Protein AF-A0A8J6TVB9-F1 (afdb_monomer_lite)

Radius of gyration: 40.69 Å; chains: 1; bounding box: 97×50×122 Å

Structure (mmCIF, N/CA/C/O backbone):
data_AF-A0A8J6TVB9-F1
#
_entry.id   AF-A0A8J6TVB9-F1
#
loop_
_atom_site.group_PDB
_atom_site.id
_atom_site.type_symbol
_atom_site.label_atom_id
_atom_site.label_alt_id
_atom_site.label_comp_id
_atom_site.label_asym_id
_atom_site.label_entity_id
_atom_site.label_seq_id
_atom_site.pdbx_PDB_ins_code
_atom_site.Cartn_x
_atom_site.Cartn_y
_atom_site.Cartn_z
_atom_site.occupancy
_atom_site.B_iso_or_equiv
_atom_site.auth_seq_id
_atom_site.auth_comp_id
_atom_site.auth_asym_id
_atom_site.auth_atom_id
_atom_site.pdbx_PDB_model_num
ATOM 1 N N . MET A 1 1 ? 55.573 -4.713 -26.137 1.00 33.25 1 MET A N 1
ATOM 2 C CA . MET A 1 1 ? 55.212 -3.507 -26.907 1.00 33.25 1 MET A CA 1
ATOM 3 C C . MET A 1 1 ? 55.725 -3.701 -28.322 1.00 33.25 1 MET A C 1
ATOM 5 O O . MET A 1 1 ? 56.929 -3.801 -28.495 1.00 33.25 1 MET A O 1
ATOM 9 N N . GLN A 1 2 ? 54.837 -3.848 -29.301 1.00 27.36 2 GLN A N 1
ATOM 10 C CA . GLN A 1 2 ? 55.173 -3.750 -30.722 1.00 27.36 2 GLN A CA 1
ATOM 11 C C . GLN A 1 2 ? 54.199 -2.735 -31.317 1.00 27.36 2 GLN A C 1
ATOM 13 O O . GLN A 1 2 ? 52.988 -2.899 -31.182 1.00 27.36 2 GLN A O 1
ATOM 18 N N . ASN A 1 3 ? 54.746 -1.658 -31.878 1.00 27.25 3 ASN A N 1
ATOM 19 C CA . ASN A 1 3 ? 53.990 -0.605 -32.544 1.00 27.25 3 ASN A CA 1
ATOM 20 C C . ASN A 1 3 ? 53.396 -1.161 -33.841 1.00 27.25 3 ASN A C 1
ATOM 22 O O . ASN A 1 3 ? 54.144 -1.594 -34.714 1.00 27.25 3 ASN A O 1
ATOM 26 N N . PHE A 1 4 ? 52.072 -1.113 -33.978 1.00 27.70 4 PHE A N 1
ATOM 27 C CA . PHE A 1 4 ? 51.407 -1.246 -35.270 1.00 27.70 4 PHE A CA 1
ATOM 28 C C . PHE A 1 4 ? 50.957 0.140 -35.727 1.00 27.70 4 PHE A C 1
ATOM 30 O O . PHE A 1 4 ? 50.220 0.828 -35.021 1.00 27.70 4 PHE A O 1
ATOM 37 N N . ALA A 1 5 ? 51.449 0.551 -36.895 1.00 27.77 5 ALA A N 1
ATOM 38 C CA . ALA A 1 5 ? 51.039 1.766 -37.579 1.00 27.77 5 ALA A CA 1
ATOM 39 C C . ALA A 1 5 ? 49.611 1.607 -38.124 1.00 27.77 5 ALA A C 1
ATOM 41 O O . ALA A 1 5 ? 49.267 0.575 -38.703 1.00 27.77 5 ALA A O 1
ATOM 42 N N . ALA A 1 6 ? 48.786 2.636 -37.933 1.00 27.09 6 ALA A N 1
ATOM 43 C CA . ALA A 1 6 ? 47.427 2.697 -38.446 1.00 27.09 6 ALA A CA 1
ATOM 44 C C . ALA A 1 6 ? 47.435 3.048 -39.943 1.00 27.09 6 ALA A C 1
ATOM 46 O O . ALA A 1 6 ? 47.934 4.103 -40.327 1.00 27.09 6 ALA A O 1
ATOM 47 N N . PHE A 1 7 ? 46.846 2.184 -40.772 1.00 28.06 7 PHE A N 1
ATOM 48 C CA . PHE A 1 7 ? 46.402 2.527 -42.123 1.00 28.06 7 PHE A CA 1
ATOM 49 C C . PHE A 1 7 ? 44.876 2.658 -42.125 1.00 28.06 7 PHE A C 1
ATOM 51 O O . PHE A 1 7 ? 44.163 1.788 -41.625 1.00 28.06 7 PHE A O 1
ATOM 58 N N . ALA A 1 8 ? 44.389 3.768 -42.675 1.00 38.91 8 ALA A N 1
ATOM 59 C CA . ALA A 1 8 ? 42.977 4.069 -42.838 1.00 38.91 8 ALA A CA 1
ATOM 60 C C . ALA A 1 8 ? 42.421 3.372 -44.089 1.00 38.91 8 ALA A C 1
ATOM 62 O O . ALA A 1 8 ? 42.812 3.725 -45.196 1.00 38.91 8 ALA A O 1
ATOM 63 N N . ALA A 1 9 ? 41.516 2.407 -43.904 1.00 32.88 9 ALA A N 1
ATOM 64 C CA . ALA A 1 9 ? 40.433 2.058 -44.834 1.00 32.88 9 ALA A CA 1
ATOM 65 C C . ALA A 1 9 ? 39.588 0.911 -44.246 1.00 32.88 9 ALA A C 1
ATOM 67 O O . ALA A 1 9 ? 40.091 -0.194 -44.078 1.00 32.88 9 ALA A O 1
ATOM 68 N N . GLY A 1 10 ? 38.315 1.185 -43.935 1.00 35.78 10 GLY A N 1
ATOM 69 C CA . GLY A 1 10 ? 37.164 0.263 -44.019 1.00 35.78 10 GLY A CA 1
ATOM 70 C C . GLY A 1 10 ? 37.267 -1.216 -43.600 1.00 35.78 10 GLY A C 1
ATOM 71 O O . GLY A 1 10 ? 36.488 -2.012 -44.113 1.00 35.78 10 GLY A O 1
ATOM 72 N N . GLY A 1 11 ? 38.180 -1.623 -42.716 1.00 27.08 11 GLY A N 1
ATOM 73 C CA . GLY A 1 11 ? 38.360 -3.026 -42.326 1.00 27.08 11 GLY A CA 1
ATOM 74 C C . GLY A 1 11 ? 37.695 -3.381 -40.996 1.00 27.08 11 GLY A C 1
ATOM 75 O O . GLY A 1 11 ? 37.973 -2.764 -39.969 1.00 27.08 11 GLY A O 1
ATOM 76 N N . THR A 1 12 ? 36.859 -4.423 -40.982 1.00 31.59 12 THR A N 1
ATOM 77 C CA . THR A 1 12 ? 36.401 -5.079 -39.749 1.00 31.59 12 THR A CA 1
ATOM 78 C C . THR A 1 12 ? 37.594 -5.774 -39.083 1.00 31.59 12 THR A C 1
ATOM 80 O O . THR A 1 12 ? 38.072 -6.797 -39.570 1.00 31.59 12 THR A O 1
ATOM 83 N N . PHE A 1 13 ? 38.096 -5.238 -37.969 1.00 30.52 13 PHE A N 1
ATOM 84 C CA . PHE A 1 13 ? 39.161 -5.889 -37.201 1.00 30.52 13 PHE A CA 1
ATOM 85 C C . PHE A 1 13 ? 38.577 -6.846 -36.159 1.00 30.52 13 PHE A C 1
ATOM 87 O O . PHE A 1 13 ? 37.951 -6.430 -35.187 1.00 30.52 13 PHE A O 1
ATOM 94 N N . MET A 1 14 ? 38.832 -8.143 -36.336 1.00 35.66 14 MET A N 1
ATOM 95 C CA . MET A 1 14 ? 38.573 -9.172 -35.331 1.00 35.66 14 MET A CA 1
ATOM 96 C C . MET A 1 14 ? 39.875 -9.469 -34.573 1.00 35.66 14 MET A C 1
ATOM 98 O O . MET A 1 14 ? 40.753 -10.175 -35.066 1.00 35.66 14 MET A O 1
ATOM 102 N N . LEU A 1 15 ? 40.026 -8.933 -33.359 1.00 38.22 15 LEU A N 1
ATOM 103 C CA . LEU A 1 15 ? 41.151 -9.262 -32.476 1.00 38.22 15 LEU A CA 1
ATOM 104 C C . LEU A 1 15 ? 40.887 -10.604 -31.772 1.00 38.22 15 LEU A C 1
ATOM 106 O O . LEU A 1 15 ? 40.376 -10.650 -30.655 1.00 38.22 15 LEU A O 1
ATOM 110 N N . ILE A 1 16 ? 41.241 -11.717 -32.422 1.00 37.19 16 ILE A N 1
ATOM 111 C CA . ILE A 1 16 ? 41.274 -13.036 -31.771 1.00 37.19 16 ILE A CA 1
ATOM 112 C C . ILE A 1 16 ? 42.618 -13.199 -31.057 1.00 37.19 16 ILE A C 1
ATOM 114 O O . ILE A 1 16 ? 43.649 -13.436 -31.690 1.00 37.19 16 ILE A O 1
ATOM 118 N N . ASN A 1 17 ? 42.618 -13.164 -29.723 1.00 38.06 17 ASN A N 1
ATOM 119 C CA . ASN A 1 17 ? 43.764 -13.638 -28.952 1.00 38.06 17 ASN A CA 1
ATOM 120 C C . ASN A 1 17 ? 43.842 -15.175 -29.039 1.00 38.06 17 ASN A C 1
ATOM 122 O O . ASN A 1 17 ? 43.254 -15.894 -28.231 1.00 38.06 17 ASN A O 1
ATOM 126 N N . ARG A 1 18 ? 44.580 -15.695 -30.029 1.00 39.31 18 ARG A N 1
ATOM 127 C CA . ARG A 1 18 ? 44.736 -17.143 -30.275 1.00 39.31 18 ARG A CA 1
ATOM 128 C C . ARG A 1 18 ? 45.372 -17.927 -29.114 1.00 39.31 18 ARG A C 1
ATOM 130 O O . ARG A 1 18 ? 45.325 -19.152 -29.153 1.00 39.31 18 ARG A O 1
ATOM 137 N N . ARG A 1 19 ? 45.955 -17.282 -28.090 1.00 39.81 19 ARG A N 1
ATOM 138 C CA . ARG A 1 19 ? 46.672 -17.986 -27.004 1.00 39.81 19 ARG A CA 1
ATOM 139 C C . ARG A 1 19 ? 45.889 -18.167 -25.701 1.00 39.81 19 ARG A C 1
ATOM 141 O O . ARG A 1 19 ? 46.309 -18.979 -24.884 1.00 39.81 19 ARG A O 1
ATOM 148 N N . ARG A 1 20 ? 44.754 -17.490 -25.490 1.00 40.69 20 ARG A N 1
ATOM 149 C CA . ARG A 1 20 ? 43.882 -17.718 -24.319 1.00 40.69 20 ARG A CA 1
ATOM 150 C C . ARG A 1 20 ? 42.418 -17.573 -24.730 1.00 40.69 20 ARG A C 1
ATOM 152 O O . ARG A 1 20 ? 41.923 -16.459 -24.859 1.00 40.69 20 ARG A O 1
ATOM 159 N N . ARG A 1 21 ? 41.729 -18.703 -24.928 1.00 43.25 21 ARG A N 1
ATOM 160 C CA . ARG A 1 21 ? 40.309 -18.825 -25.331 1.00 43.25 21 ARG A CA 1
ATOM 161 C C . ARG A 1 21 ? 39.296 -18.286 -24.295 1.00 43.25 21 ARG A C 1
ATOM 163 O O . ARG A 1 21 ? 38.258 -18.902 -24.101 1.00 43.25 21 ARG A O 1
ATOM 170 N N . GLN A 1 22 ? 39.584 -17.202 -23.574 1.00 42.66 22 GLN A N 1
ATOM 171 C CA . GLN A 1 22 ? 38.713 -16.771 -22.472 1.00 42.66 22 GLN A CA 1
ATOM 172 C C . GLN A 1 22 ? 38.299 -15.298 -22.488 1.00 42.66 22 GLN A C 1
ATOM 174 O O . GLN A 1 22 ? 37.280 -14.987 -21.882 1.00 42.66 22 GLN A O 1
ATOM 179 N N . GLN A 1 23 ? 38.999 -14.384 -23.173 1.00 41.47 23 GLN A N 1
ATOM 180 C CA . GLN A 1 23 ? 38.636 -12.959 -23.126 1.00 41.47 23 GLN A CA 1
ATOM 181 C C . GLN A 1 23 ? 38.948 -12.243 -24.445 1.00 41.47 23 GLN A C 1
ATOM 183 O O . GLN A 1 23 ? 40.107 -12.167 -24.856 1.00 41.47 23 GLN A O 1
ATOM 188 N N . ALA A 1 24 ? 37.917 -11.690 -25.089 1.00 44.44 24 ALA A N 1
ATOM 189 C CA . ALA A 1 24 ? 38.079 -10.670 -26.119 1.00 44.44 24 ALA A CA 1
ATOM 190 C C . ALA A 1 24 ? 38.056 -9.305 -25.416 1.00 44.44 24 ALA A C 1
ATOM 192 O O . ALA A 1 24 ? 37.007 -8.827 -24.990 1.00 44.44 24 ALA A O 1
ATOM 193 N N . VAL A 1 25 ? 39.234 -8.709 -25.227 1.00 40.81 25 VAL A N 1
ATOM 194 C CA . VAL A 1 25 ? 39.367 -7.365 -24.651 1.00 40.81 25 VAL A CA 1
ATOM 195 C C . VAL A 1 25 ? 39.494 -6.382 -25.802 1.00 40.81 25 VAL A C 1
ATOM 197 O O . VAL A 1 25 ? 40.450 -6.464 -26.573 1.00 40.81 25 VAL A O 1
ATOM 200 N N . LEU A 1 26 ? 38.548 -5.452 -25.907 1.00 44.81 26 LEU A N 1
ATOM 201 C CA . LEU A 1 26 ? 38.650 -4.345 -26.843 1.00 44.81 26 LEU A CA 1
ATOM 202 C C . LEU A 1 26 ? 39.211 -3.122 -26.113 1.00 44.81 26 LEU A C 1
ATOM 204 O O . LEU A 1 26 ? 38.581 -2.581 -25.206 1.00 44.81 26 LEU A O 1
ATOM 208 N N . LEU A 1 27 ? 40.420 -2.713 -26.497 1.00 37.53 27 LEU A N 1
ATOM 209 C CA . LEU A 1 27 ? 41.061 -1.482 -26.039 1.00 37.53 27 LEU A CA 1
ATOM 210 C C . LEU A 1 27 ? 41.044 -0.489 -27.209 1.00 37.53 27 LEU A C 1
ATOM 212 O O . LEU A 1 27 ? 41.834 -0.631 -28.139 1.00 37.53 27 LEU A O 1
ATOM 216 N N . ALA A 1 28 ? 40.144 0.494 -27.177 1.00 41.12 28 ALA A N 1
ATOM 217 C CA . ALA A 1 28 ? 40.175 1.636 -28.088 1.00 41.12 28 ALA A CA 1
ATOM 218 C C . ALA A 1 28 ? 40.588 2.877 -27.284 1.00 41.12 28 ALA A C 1
ATOM 220 O O . ALA A 1 28 ? 39.890 3.295 -26.361 1.00 41.12 28 ALA A O 1
ATOM 221 N N . THR A 1 29 ? 41.768 3.424 -27.582 1.00 34.09 29 THR A N 1
ATOM 222 C CA . THR A 1 29 ? 42.374 4.559 -26.861 1.00 34.09 29 THR A CA 1
ATOM 223 C C . THR A 1 29 ? 42.311 5.878 -27.639 1.00 34.09 29 THR A C 1
ATOM 225 O O . THR A 1 29 ? 42.982 6.831 -27.254 1.00 34.09 29 THR A O 1
ATOM 228 N N . THR A 1 30 ? 41.518 5.978 -28.713 1.00 30.42 30 THR A N 1
ATOM 229 C CA . THR A 1 30 ? 41.392 7.218 -29.502 1.00 30.42 30 THR A CA 1
ATOM 230 C C . THR A 1 30 ? 39.937 7.603 -29.772 1.00 30.42 30 THR A C 1
ATOM 232 O O . THR A 1 30 ? 39.048 6.763 -29.888 1.00 30.42 30 THR A O 1
ATOM 235 N N . SER A 1 31 ? 39.699 8.913 -29.807 1.00 34.78 31 SER A N 1
ATOM 236 C CA . SER A 1 31 ? 38.428 9.556 -29.459 1.00 34.78 31 SER A CA 1
ATOM 237 C C . SER A 1 31 ? 37.311 9.506 -30.507 1.00 34.78 31 SER A C 1
ATOM 239 O O . SER A 1 31 ? 36.221 9.976 -30.205 1.00 34.78 31 SER A O 1
ATOM 241 N N . VAL A 1 32 ? 37.523 8.996 -31.724 1.00 34.44 32 VAL A N 1
ATOM 242 C CA . VAL A 1 32 ? 36.505 9.050 -32.793 1.00 34.44 32 VAL A CA 1
ATOM 243 C C . VAL A 1 32 ? 36.718 7.916 -33.804 1.00 34.44 32 VAL A C 1
ATOM 245 O O . VAL A 1 32 ? 37.311 8.132 -34.853 1.00 34.44 32 VAL A O 1
ATOM 248 N N . PHE A 1 33 ? 36.244 6.701 -33.519 1.00 33.12 33 PHE A N 1
ATOM 249 C CA . PHE A 1 33 ? 36.050 5.675 -34.555 1.00 33.12 33 PHE A CA 1
ATOM 250 C C . PHE A 1 33 ? 34.810 4.833 -34.242 1.00 33.12 33 PHE A C 1
ATOM 252 O O . PHE A 1 33 ? 34.760 4.131 -33.235 1.00 33.12 33 PHE A O 1
ATOM 259 N N . ALA A 1 34 ? 33.818 4.881 -35.133 1.00 35.81 34 ALA A N 1
ATOM 260 C CA . ALA A 1 34 ? 32.696 3.956 -35.125 1.00 35.81 34 ALA A CA 1
ATOM 261 C C . ALA A 1 34 ? 33.171 2.590 -35.653 1.00 35.81 34 ALA A C 1
ATOM 263 O O . ALA A 1 34 ? 33.507 2.461 -36.828 1.00 35.81 34 ALA A O 1
ATOM 264 N N . PHE A 1 35 ? 33.207 1.561 -34.806 1.00 39.03 35 PHE A N 1
ATOM 265 C CA . PHE A 1 35 ? 33.393 0.171 -35.231 1.00 39.03 35 PHE A CA 1
ATOM 266 C C . PHE A 1 35 ? 32.144 -0.640 -34.870 1.00 39.03 35 PHE A C 1
ATOM 268 O O . PHE A 1 35 ? 31.615 -0.508 -33.772 1.00 39.03 35 PHE A O 1
ATOM 275 N N . SER A 1 36 ? 31.672 -1.495 -35.780 1.00 36.25 36 SER A N 1
ATOM 276 C CA . SER A 1 36 ? 30.681 -2.526 -35.456 1.00 36.25 36 SER A CA 1
ATOM 277 C C . SER A 1 36 ? 31.435 -3.801 -35.082 1.00 36.25 36 SER A C 1
ATOM 279 O O . SER A 1 36 ? 32.113 -4.387 -35.926 1.00 36.25 36 SER A O 1
ATOM 281 N N . ALA A 1 37 ? 31.371 -4.208 -33.814 1.00 45.22 37 ALA A N 1
ATOM 282 C CA . ALA A 1 37 ? 31.921 -5.482 -33.360 1.00 45.22 37 ALA A CA 1
ATOM 283 C C . ALA A 1 37 ? 30.785 -6.507 -33.253 1.00 45.22 37 ALA A C 1
ATOM 285 O O . ALA A 1 37 ? 29.957 -6.423 -32.350 1.00 45.22 37 ALA A O 1
ATOM 286 N N . VAL A 1 38 ? 30.745 -7.471 -34.175 1.00 40.91 38 VAL A N 1
ATOM 287 C CA . VAL A 1 38 ? 29.828 -8.618 -34.104 1.00 40.91 38 VAL A CA 1
ATOM 288 C C . VAL A 1 38 ? 30.565 -9.776 -33.439 1.00 40.91 38 VAL A C 1
ATOM 290 O O . VAL A 1 38 ? 31.469 -10.368 -34.030 1.00 40.91 38 VAL A O 1
ATOM 293 N N . PHE A 1 39 ? 30.185 -10.119 -32.210 1.00 46.34 39 PHE A N 1
ATOM 294 C CA . PHE A 1 39 ? 30.688 -11.313 -31.531 1.00 46.34 39 PHE A CA 1
ATOM 295 C C . PHE A 1 39 ? 29.754 -12.488 -31.848 1.00 46.34 39 PHE A C 1
ATOM 297 O O . PHE A 1 39 ? 28.707 -12.633 -31.228 1.00 46.34 39 PHE A O 1
ATOM 304 N N . SER A 1 40 ? 30.112 -13.326 -32.825 1.00 39.41 40 SER A N 1
ATOM 305 C CA . SER A 1 40 ? 29.406 -14.586 -33.109 1.00 39.41 40 SER A CA 1
ATOM 306 C C . SER A 1 40 ? 30.334 -15.784 -32.871 1.00 39.41 40 SER A C 1
ATOM 308 O O . SER A 1 40 ? 31.525 -15.723 -33.169 1.00 39.41 40 SER A O 1
ATOM 310 N N . GLY A 1 41 ? 29.810 -16.871 -32.291 1.00 37.94 41 GLY A N 1
ATOM 311 C CA . GLY A 1 41 ? 30.495 -18.174 -32.273 1.00 37.94 41 GLY A CA 1
ATOM 312 C C . GLY A 1 41 ? 31.475 -18.476 -31.127 1.00 37.94 41 GLY A C 1
ATOM 313 O O . GLY A 1 41 ? 32.230 -19.438 -31.235 1.00 37.94 41 GLY A O 1
ATOM 314 N N . VAL A 1 42 ? 31.475 -17.731 -30.016 1.00 39.09 42 VAL A N 1
ATOM 315 C CA . VAL A 1 42 ? 32.281 -18.066 -28.821 1.00 39.09 42 VAL A CA 1
ATOM 316 C C . VAL A 1 42 ? 31.386 -18.378 -27.626 1.00 39.09 42 VAL A C 1
ATOM 318 O O . VAL A 1 42 ? 30.911 -17.479 -26.935 1.00 39.09 42 VAL A O 1
ATOM 321 N N . GLY A 1 43 ? 31.166 -19.669 -27.364 1.00 36.59 43 GLY A N 1
ATOM 322 C CA . GLY A 1 43 ? 30.593 -20.113 -26.095 1.00 36.59 43 GLY A CA 1
ATOM 323 C C . GLY A 1 43 ? 31.441 -19.570 -24.940 1.00 36.59 43 GLY A C 1
ATOM 324 O O . GLY A 1 43 ? 32.647 -19.788 -24.921 1.00 36.59 43 GLY A O 1
ATOM 325 N N . SER A 1 44 ? 30.808 -18.817 -24.036 1.00 38.75 44 SER A N 1
ATOM 326 C CA . SER A 1 44 ? 31.347 -18.273 -22.775 1.00 38.75 44 SER A CA 1
ATOM 327 C C . SER A 1 44 ? 32.378 -17.124 -22.798 1.00 38.75 44 SER A C 1
ATOM 329 O O . SER A 1 44 ? 32.962 -16.851 -21.751 1.00 38.75 44 SER A O 1
ATOM 331 N N . ALA A 1 45 ? 32.622 -16.412 -23.906 1.00 45.53 45 ALA A N 1
ATOM 332 C CA . ALA A 1 45 ? 33.531 -15.250 -23.886 1.00 45.53 45 ALA A CA 1
ATOM 333 C C . ALA A 1 45 ? 32.805 -13.946 -23.484 1.00 45.53 45 ALA A C 1
ATOM 335 O O . ALA A 1 45 ? 31.829 -13.557 -24.124 1.00 45.53 45 ALA A O 1
ATOM 336 N N . TYR A 1 46 ? 33.303 -13.255 -22.451 1.00 46.22 46 TYR A N 1
ATOM 337 C CA . TYR A 1 46 ? 32.847 -11.912 -22.065 1.00 46.22 46 TYR A CA 1
ATOM 338 C C . TYR A 1 46 ? 33.501 -10.849 -22.958 1.00 46.22 46 TYR A C 1
ATOM 340 O O . TYR A 1 46 ? 34.728 -10.835 -23.098 1.00 46.22 46 TYR A O 1
ATOM 348 N N . ALA A 1 47 ? 32.704 -9.934 -23.514 1.00 51.66 47 ALA A N 1
ATOM 349 C CA . ALA A 1 47 ? 33.213 -8.694 -24.092 1.00 51.66 47 ALA A CA 1
ATOM 350 C C . ALA A 1 47 ? 33.330 -7.642 -22.975 1.00 51.66 47 ALA A C 1
ATOM 352 O O . ALA A 1 47 ? 32.330 -7.268 -22.359 1.00 51.66 47 ALA A O 1
ATOM 353 N N . GLN A 1 48 ? 34.552 -7.182 -22.685 1.00 48.22 48 GLN A N 1
ATOM 354 C CA . GLN A 1 48 ? 34.804 -6.150 -21.672 1.00 48.22 48 GLN A CA 1
ATOM 355 C C . GLN A 1 48 ? 35.182 -4.824 -22.341 1.00 48.22 48 GLN A C 1
ATOM 357 O O . GLN A 1 48 ? 36.197 -4.759 -23.038 1.00 48.22 48 GLN A O 1
ATOM 362 N N . VAL A 1 49 ? 34.414 -3.761 -22.077 1.00 51.75 49 VAL A N 1
ATOM 363 C CA . VAL A 1 49 ? 34.718 -2.388 -22.522 1.00 51.75 49 VAL A CA 1
ATOM 364 C C . VAL A 1 49 ? 35.439 -1.648 -21.387 1.00 51.75 49 VAL A C 1
ATOM 366 O O . VAL A 1 49 ? 34.908 -1.539 -20.282 1.00 51.75 49 VAL A O 1
ATOM 369 N N . ARG A 1 50 ? 36.682 -1.198 -21.624 1.00 42.66 50 ARG A N 1
ATOM 370 C CA . ARG A 1 50 ? 37.593 -0.647 -20.590 1.00 42.66 50 ARG A CA 1
ATOM 371 C C . ARG A 1 50 ? 37.898 0.857 -20.706 1.00 42.66 50 ARG A C 1
ATOM 373 O O . ARG A 1 50 ? 38.649 1.359 -19.874 1.00 42.66 50 ARG A O 1
ATOM 380 N N . SER A 1 51 ? 37.364 1.562 -21.699 1.00 45.19 51 SER A N 1
ATOM 381 C CA . SER A 1 51 ? 37.557 3.008 -21.902 1.00 45.19 51 SER A CA 1
ATOM 382 C C . SER A 1 51 ? 36.253 3.672 -22.354 1.00 45.19 51 SER A C 1
ATOM 384 O O . SER A 1 51 ? 35.412 3.020 -22.973 1.00 45.19 51 SER A O 1
ATOM 386 N N . VAL A 1 52 ? 36.091 4.971 -22.064 1.00 41.41 52 VAL A N 1
ATOM 387 C CA . VAL A 1 52 ? 35.050 5.806 -22.682 1.00 41.41 52 VAL A CA 1
ATOM 388 C C . VAL A 1 52 ? 35.364 5.887 -24.168 1.00 41.41 52 VAL A C 1
ATOM 390 O O . VAL A 1 52 ? 36.328 6.525 -24.585 1.00 41.41 52 VAL A O 1
ATOM 393 N N . THR A 1 53 ? 34.578 5.205 -24.979 1.00 49.00 53 THR A N 1
ATOM 394 C CA . THR A 1 53 ? 34.655 5.325 -26.430 1.00 49.00 53 THR A CA 1
ATOM 395 C C . THR A 1 53 ? 33.221 5.495 -26.912 1.00 49.00 53 THR A C 1
ATOM 397 O O . THR A 1 53 ? 32.360 4.728 -26.487 1.00 49.00 53 THR A O 1
ATOM 400 N N . PRO A 1 54 ? 32.906 6.496 -27.747 1.00 47.69 54 PRO A N 1
ATOM 401 C CA . PRO A 1 54 ? 31.701 6.443 -28.562 1.00 47.69 54 PRO A CA 1
ATOM 402 C C . PRO A 1 54 ? 31.793 5.152 -29.386 1.00 47.69 54 PRO A C 1
ATOM 404 O O . PRO A 1 54 ? 32.616 5.055 -30.294 1.00 47.69 54 PRO A O 1
ATOM 407 N N . VAL A 1 55 ? 31.052 4.116 -29.001 1.00 48.72 55 VAL A N 1
ATOM 408 C CA . VAL A 1 55 ? 31.089 2.816 -29.681 1.00 48.72 55 VAL A CA 1
ATOM 409 C C . VAL A 1 55 ? 29.916 2.787 -30.652 1.00 48.72 55 VAL A C 1
ATOM 411 O O . VAL A 1 55 ? 28.797 3.128 -30.277 1.00 48.72 55 VAL A O 1
ATOM 414 N N . ALA A 1 56 ? 30.144 2.380 -31.904 1.00 53.41 56 ALA A N 1
ATOM 415 C CA . ALA A 1 56 ? 29.027 2.054 -32.788 1.00 53.41 56 ALA A CA 1
ATOM 416 C C . ALA A 1 56 ? 28.301 0.848 -32.169 1.00 53.41 56 ALA A C 1
ATOM 418 O O . ALA A 1 56 ? 28.969 -0.140 -31.891 1.00 53.41 56 ALA A O 1
ATOM 419 N N . THR A 1 57 ? 26.991 0.952 -31.904 1.00 55.84 57 THR A N 1
ATOM 420 C CA . THR A 1 57 ? 26.126 -0.035 -31.212 1.00 55.84 57 THR A CA 1
ATOM 421 C C . THR A 1 57 ? 26.766 -1.408 -30.970 1.00 55.84 57 THR A C 1
ATOM 423 O O . THR A 1 57 ? 27.051 -2.149 -31.917 1.00 55.84 57 THR A O 1
ATOM 426 N N . VAL A 1 58 ? 26.916 -1.799 -29.700 1.00 65.69 58 VAL A N 1
ATOM 427 C CA . VAL A 1 58 ? 27.332 -3.163 -29.346 1.00 65.69 58 VAL A CA 1
ATOM 428 C C . VAL A 1 58 ? 26.167 -4.107 -29.633 1.00 65.69 58 VAL A C 1
ATOM 430 O O . VAL A 1 58 ? 25.240 -4.224 -28.834 1.00 65.69 58 VAL A O 1
ATOM 433 N N . ARG A 1 59 ? 26.205 -4.766 -30.792 1.00 65.44 59 ARG A N 1
ATOM 434 C CA . ARG A 1 59 ? 25.211 -5.755 -31.217 1.00 65.44 59 ARG A CA 1
ATOM 435 C C . ARG A 1 59 ? 25.723 -7.153 -30.899 1.00 65.44 59 ARG A C 1
ATOM 437 O O . ARG A 1 59 ? 26.730 -7.578 -31.467 1.00 65.44 59 ARG A O 1
ATOM 444 N N . THR A 1 60 ? 25.068 -7.869 -29.989 1.00 60.91 60 THR A N 1
ATOM 445 C CA . THR A 1 60 ? 25.591 -9.158 -29.515 1.00 60.91 60 THR A CA 1
ATOM 446 C C . THR A 1 60 ? 24.510 -10.150 -29.094 1.00 60.91 60 THR A C 1
ATOM 448 O O . THR A 1 60 ? 23.392 -9.777 -28.748 1.00 60.91 60 THR A O 1
ATOM 451 N N . THR A 1 61 ? 24.875 -11.433 -29.115 1.00 58.69 61 THR A N 1
ATOM 452 C CA . THR A 1 61 ? 24.121 -12.548 -28.520 1.00 58.69 61 THR A CA 1
ATOM 453 C C . THR A 1 61 ? 24.831 -13.104 -27.270 1.00 58.69 61 THR A C 1
ATOM 455 O O . THR A 1 61 ? 24.458 -14.159 -26.757 1.00 58.69 61 THR A O 1
ATOM 458 N N . THR A 1 62 ? 25.918 -12.457 -26.825 1.00 65.56 62 THR A N 1
ATOM 459 C CA . THR A 1 62 ? 26.807 -12.878 -25.724 1.00 65.56 62 THR A CA 1
ATOM 460 C C . THR A 1 62 ? 26.826 -11.857 -24.579 1.00 65.56 62 THR A C 1
ATOM 462 O O . THR A 1 62 ? 26.100 -10.865 -24.606 1.00 65.56 62 THR A O 1
ATOM 465 N N . ASN A 1 63 ? 27.645 -12.101 -23.547 1.00 74.06 63 ASN A N 1
ATOM 466 C CA . ASN A 1 63 ? 27.687 -11.260 -22.352 1.00 74.06 63 ASN A CA 1
ATOM 467 C C . ASN A 1 63 ? 28.527 -9.982 -22.547 1.00 74.06 63 ASN A C 1
ATOM 469 O O . ASN A 1 63 ? 29.682 -10.051 -22.982 1.00 74.06 63 ASN A O 1
ATOM 473 N N . VAL A 1 64 ? 27.979 -8.837 -22.136 1.00 74.25 64 VAL A N 1
ATOM 474 C CA . VAL A 1 64 ? 28.636 -7.522 -22.105 1.00 74.25 64 VAL A CA 1
ATOM 475 C C . VAL A 1 64 ? 28.887 -7.109 -20.659 1.00 74.25 64 VAL A C 1
ATOM 477 O O . VAL A 1 64 ? 27.956 -7.076 -19.861 1.00 74.25 64 VAL A O 1
ATOM 480 N N . ALA A 1 65 ? 30.127 -6.741 -20.332 1.00 77.62 65 ALA A N 1
ATOM 481 C CA . ALA A 1 65 ? 30.467 -6.104 -19.060 1.00 77.62 65 ALA A CA 1
ATOM 482 C C . ALA A 1 65 ? 30.809 -4.622 -19.286 1.00 77.62 65 ALA A C 1
ATOM 484 O O . ALA A 1 65 ? 31.841 -4.296 -19.886 1.00 77.62 65 ALA A O 1
ATOM 485 N N . ALA A 1 66 ? 29.947 -3.726 -18.804 1.00 78.06 66 ALA A N 1
ATOM 486 C CA . ALA A 1 66 ? 30.107 -2.280 -18.906 1.00 78.06 66 ALA A CA 1
ATOM 487 C C . ALA A 1 66 ? 30.653 -1.715 -17.587 1.00 78.06 66 ALA A C 1
ATOM 489 O O . ALA A 1 66 ? 29.899 -1.387 -16.679 1.00 78.06 66 ALA A O 1
ATOM 490 N N . ASN A 1 67 ? 31.977 -1.602 -17.465 1.00 78.06 67 ASN A N 1
ATOM 491 C CA . ASN A 1 67 ? 32.622 -1.057 -16.259 1.00 78.06 67 ASN A CA 1
ATOM 492 C C . ASN A 1 67 ? 32.851 0.465 -16.322 1.00 78.06 67 ASN A C 1
ATOM 494 O O . ASN A 1 67 ? 33.326 1.054 -15.356 1.00 78.06 67 ASN A O 1
ATOM 498 N N . GLN A 1 68 ? 32.565 1.086 -17.467 1.00 81.56 68 GLN A N 1
ATOM 499 C CA . GLN A 1 68 ? 32.706 2.520 -17.735 1.00 81.56 68 GLN A CA 1
ATOM 500 C C . GLN A 1 68 ? 31.540 3.004 -18.613 1.00 81.56 68 GLN A C 1
ATOM 502 O O . GLN A 1 68 ? 30.517 2.326 -18.708 1.00 81.56 68 GLN A O 1
ATOM 507 N N . THR A 1 69 ? 31.670 4.178 -19.233 1.00 83.75 69 THR A N 1
ATOM 508 C CA . THR A 1 69 ? 30.627 4.779 -20.067 1.00 83.75 69 THR A CA 1
ATOM 509 C C . THR A 1 69 ? 30.581 4.163 -21.473 1.00 83.75 69 THR A C 1
ATOM 511 O O . THR A 1 69 ? 31.573 4.211 -22.197 1.00 83.75 69 THR A O 1
ATOM 514 N N . ILE A 1 70 ? 29.416 3.655 -21.883 1.00 83.38 70 ILE A N 1
ATOM 515 C CA . ILE A 1 70 ? 29.064 3.255 -23.252 1.00 83.38 70 ILE A CA 1
ATOM 516 C C . ILE A 1 70 ? 27.971 4.206 -23.743 1.00 83.38 70 ILE A C 1
ATOM 518 O O . ILE A 1 70 ? 26.935 4.344 -23.094 1.00 83.38 70 ILE A O 1
ATOM 522 N N . VAL A 1 71 ? 28.188 4.864 -24.882 1.00 85.50 71 VAL A N 1
ATOM 523 C CA . VAL A 1 71 ? 27.234 5.832 -25.445 1.00 85.50 71 VAL A CA 1
ATOM 524 C C . VAL A 1 71 ? 26.964 5.499 -26.906 1.00 85.50 71 VAL A C 1
ATOM 526 O O . VAL A 1 71 ? 27.911 5.236 -27.649 1.00 85.50 71 VAL A O 1
ATOM 529 N N . GLY A 1 72 ? 25.692 5.522 -27.310 1.00 83.44 72 GLY A N 1
ATOM 530 C CA . GLY A 1 72 ? 25.310 5.466 -28.723 1.00 83.44 72 GLY A CA 1
ATOM 531 C C . GLY A 1 72 ? 25.814 6.686 -29.507 1.00 83.44 72 GLY A C 1
ATOM 532 O O . GLY A 1 72 ? 26.136 7.729 -28.937 1.00 83.44 72 GLY A O 1
ATOM 533 N N . THR A 1 73 ? 25.867 6.581 -30.830 1.00 83.88 73 THR A N 1
ATOM 534 C CA . THR A 1 73 ? 26.305 7.661 -31.732 1.00 83.88 73 THR A CA 1
ATOM 535 C C . THR A 1 73 ? 25.179 8.086 -32.671 1.00 83.88 73 THR A C 1
ATOM 537 O O . THR A 1 73 ? 24.185 7.383 -32.796 1.00 83.88 73 THR A O 1
ATOM 540 N N . ALA A 1 74 ? 25.322 9.206 -33.382 1.00 83.38 74 ALA A N 1
ATOM 541 C CA . ALA A 1 74 ? 24.307 9.648 -34.346 1.00 83.38 74 ALA A CA 1
ATOM 542 C C . ALA A 1 74 ? 23.969 8.576 -35.408 1.00 83.38 74 ALA A C 1
ATOM 544 O O . ALA A 1 74 ? 22.800 8.374 -35.722 1.00 83.38 74 ALA A O 1
ATOM 545 N N . ASP A 1 75 ? 24.973 7.838 -35.896 1.00 80.06 75 ASP A N 1
ATOM 546 C CA . ASP A 1 75 ? 24.790 6.778 -36.904 1.00 80.06 75 ASP A CA 1
ATOM 547 C C . ASP A 1 75 ? 24.261 5.461 -36.313 1.00 80.06 75 ASP A C 1
ATOM 549 O O . ASP A 1 75 ? 23.728 4.599 -37.021 1.00 80.06 75 ASP A O 1
ATOM 553 N N . LYS A 1 76 ? 24.483 5.264 -35.011 1.00 81.38 76 LYS A N 1
ATOM 554 C CA . LYS A 1 76 ? 24.214 4.035 -34.263 1.00 81.38 76 LYS A CA 1
ATOM 555 C C . LYS A 1 76 ? 23.707 4.404 -32.865 1.00 81.38 76 LYS A C 1
ATOM 557 O O . LYS A 1 76 ? 24.455 4.310 -31.889 1.00 81.38 76 LYS A O 1
ATOM 562 N N . PRO A 1 77 ? 22.450 4.868 -32.767 1.00 86.00 77 PRO A N 1
ATOM 563 C CA . PRO A 1 77 ? 22.005 5.649 -31.617 1.00 86.00 77 PRO A CA 1
ATOM 564 C C . PRO A 1 77 ? 21.646 4.809 -30.390 1.00 86.00 77 PRO A C 1
ATOM 566 O O . PRO A 1 77 ? 21.597 5.333 -29.279 1.00 86.00 77 PRO A O 1
ATOM 569 N N . VAL A 1 78 ? 21.489 3.497 -30.555 1.00 87.94 78 VAL A N 1
ATOM 570 C CA . VAL A 1 78 ? 21.380 2.541 -29.447 1.00 87.94 78 VAL A CA 1
ATOM 571 C C . VAL A 1 78 ? 22.778 2.163 -28.956 1.00 87.94 78 VAL A C 1
ATOM 573 O O . VAL A 1 78 ? 23.635 1.807 -29.765 1.00 87.94 78 VAL A O 1
ATOM 576 N N . ALA A 1 79 ? 23.025 2.193 -27.644 1.00 86.94 79 ALA A N 1
ATOM 577 C CA . ALA A 1 79 ? 24.335 1.817 -27.103 1.00 86.94 79 ALA A CA 1
ATOM 578 C C . ALA A 1 79 ? 24.563 0.296 -27.158 1.00 86.94 79 ALA A C 1
ATOM 580 O O . ALA A 1 79 ? 25.632 -0.155 -27.577 1.00 86.94 79 ALA A O 1
ATOM 581 N N . ILE A 1 80 ? 23.555 -0.496 -26.771 1.00 87.81 80 ILE A N 1
ATOM 582 C CA . ILE A 1 80 ? 23.608 -1.965 -26.774 1.00 87.81 80 ILE A CA 1
ATOM 583 C C . ILE A 1 80 ? 22.330 -2.547 -27.387 1.00 87.81 80 ILE A C 1
ATOM 585 O O . ILE A 1 80 ? 21.227 -2.232 -26.947 1.00 87.81 80 ILE A O 1
ATOM 589 N N . GLU A 1 81 ? 22.480 -3.445 -28.357 1.00 88.31 81 GLU A N 1
ATOM 590 C CA . GLU A 1 81 ? 21.387 -4.246 -28.917 1.00 88.31 81 GLU A CA 1
ATOM 591 C C . GLU A 1 81 ? 21.638 -5.733 -28.608 1.00 88.31 81 GLU A C 1
ATOM 593 O O . GLU A 1 81 ? 22.616 -6.319 -29.084 1.00 88.31 81 GLU A O 1
ATOM 598 N N . LEU A 1 82 ? 20.763 -6.346 -27.804 1.00 85.19 82 LEU A N 1
ATOM 599 C CA . LEU A 1 82 ? 20.788 -7.781 -27.502 1.00 85.19 82 LEU A CA 1
ATOM 600 C C . LEU A 1 82 ? 19.829 -8.521 -28.434 1.00 85.19 82 LEU A C 1
ATOM 602 O O . LEU A 1 82 ? 18.649 -8.175 -28.491 1.00 85.19 82 LEU A O 1
ATOM 606 N N . ILE A 1 83 ? 20.314 -9.550 -29.133 1.00 80.62 83 ILE A N 1
ATOM 607 C CA . ILE A 1 83 ? 19.524 -10.280 -30.137 1.00 80.62 83 ILE A CA 1
ATOM 608 C C . ILE A 1 83 ? 19.512 -11.766 -29.816 1.00 80.62 83 ILE A C 1
ATOM 610 O O . ILE A 1 83 ? 20.534 -12.436 -29.920 1.00 80.62 83 ILE A O 1
ATOM 614 N N . GLY A 1 84 ? 18.349 -12.313 -29.465 1.00 64.69 84 GLY A N 1
ATOM 615 C CA . GLY A 1 84 ? 18.192 -13.765 -29.297 1.00 64.69 84 GLY A CA 1
ATOM 616 C C . GLY A 1 84 ? 18.966 -14.385 -28.120 1.00 64.69 84 GLY A C 1
ATOM 617 O O . GLY A 1 84 ? 19.176 -15.598 -28.106 1.00 64.69 84 GLY A O 1
ATOM 618 N N . GLY A 1 85 ? 19.400 -13.582 -27.141 1.00 70.75 85 GLY A N 1
ATOM 619 C CA . GLY A 1 85 ? 20.133 -14.029 -25.950 1.00 70.75 85 GLY A CA 1
ATOM 620 C C . GLY A 1 85 ? 21.212 -13.044 -25.481 1.00 70.75 85 GLY A C 1
ATOM 621 O O . GLY A 1 85 ? 21.410 -11.992 -26.085 1.00 70.75 85 GLY A O 1
ATOM 622 N N . GLY A 1 86 ? 21.931 -13.413 -24.414 1.00 75.62 86 GLY A N 1
ATOM 623 C CA . GLY A 1 86 ? 23.063 -12.656 -23.857 1.00 75.62 86 GLY A CA 1
ATOM 624 C C . GLY A 1 86 ? 22.728 -11.885 -22.577 1.00 75.62 86 GLY A C 1
ATOM 625 O O . GLY A 1 86 ? 21.566 -11.603 -22.290 1.00 75.62 86 GLY A O 1
ATOM 626 N N . ALA A 1 87 ? 23.750 -11.557 -21.783 1.00 84.62 87 ALA A N 1
ATOM 627 C CA . ALA A 1 87 ? 23.581 -10.794 -20.549 1.00 84.62 87 ALA A CA 1
ATOM 628 C C . ALA A 1 87 ? 24.356 -9.470 -20.556 1.00 84.62 87 ALA A C 1
ATOM 630 O O . ALA A 1 87 ? 25.482 -9.408 -21.035 1.00 84.62 87 ALA A O 1
ATOM 631 N N . VAL A 1 88 ? 23.796 -8.418 -19.970 1.00 89.62 88 VAL A N 1
ATOM 632 C CA . VAL A 1 88 ? 24.513 -7.170 -19.676 1.00 89.62 88 VAL A CA 1
ATOM 633 C C . VAL A 1 88 ? 24.773 -7.115 -18.180 1.00 89.62 88 VAL A C 1
ATOM 635 O O . VAL A 1 88 ? 23.831 -7.157 -17.401 1.00 89.62 88 VAL A O 1
ATOM 638 N N . GLU A 1 89 ? 26.032 -6.994 -17.776 1.00 92.62 89 GLU A N 1
ATOM 639 C CA . GLU A 1 89 ? 26.411 -6.573 -16.427 1.00 92.62 89 GLU A CA 1
ATOM 640 C C . GLU A 1 89 ? 26.914 -5.129 -16.507 1.00 92.62 89 GLU A C 1
ATOM 642 O O . GLU A 1 89 ? 27.960 -4.859 -17.101 1.00 92.62 89 GLU A O 1
ATOM 647 N N . ASN A 1 90 ? 26.170 -4.186 -15.931 1.00 92.69 90 ASN A N 1
ATOM 648 C CA . ASN A 1 90 ? 26.541 -2.774 -15.932 1.00 92.69 90 ASN A CA 1
ATOM 649 C C . ASN A 1 90 ? 27.028 -2.325 -14.556 1.00 92.69 90 ASN A C 1
ATOM 651 O O . ASN A 1 90 ? 26.307 -2.436 -13.573 1.00 92.69 90 ASN A O 1
ATOM 655 N N . ARG A 1 91 ? 28.227 -1.751 -14.500 1.00 91.00 91 ARG A N 1
ATOM 656 C CA . ARG A 1 91 ? 28.810 -1.067 -13.335 1.00 91.00 91 ARG A CA 1
ATOM 657 C C . ARG A 1 91 ? 29.191 0.388 -13.640 1.00 91.00 91 ARG A C 1
ATOM 659 O O . ARG A 1 91 ? 29.606 1.096 -12.729 1.00 91.00 91 ARG A O 1
ATOM 666 N N . GLY A 1 92 ? 29.080 0.815 -14.899 1.00 90.31 92 GLY A N 1
ATOM 667 C CA . GLY A 1 92 ? 29.382 2.162 -15.379 1.00 90.31 92 GLY A CA 1
ATOM 668 C C . GLY A 1 92 ? 28.124 2.903 -15.832 1.00 90.31 92 GLY A C 1
ATOM 669 O O . GLY A 1 92 ? 27.095 2.849 -15.161 1.00 90.31 92 GLY A O 1
ATOM 670 N N . THR A 1 93 ? 28.200 3.591 -16.972 1.00 92.56 93 THR A N 1
ATOM 671 C CA . THR A 1 93 ? 27.069 4.343 -17.542 1.00 92.56 93 THR A CA 1
ATOM 672 C C . THR A 1 93 ? 26.754 3.825 -18.939 1.00 92.56 93 THR A C 1
ATOM 674 O O . THR A 1 93 ? 27.635 3.792 -19.786 1.00 92.56 93 THR A O 1
ATOM 677 N N . ILE A 1 94 ? 25.510 3.464 -19.233 1.00 93.56 94 ILE A N 1
ATOM 678 C CA . ILE A 1 94 ? 25.063 3.113 -20.586 1.00 93.56 94 ILE A CA 1
ATOM 679 C C . ILE A 1 94 ? 24.040 4.157 -21.019 1.00 93.56 94 ILE A C 1
ATOM 681 O O . ILE A 1 94 ? 23.017 4.327 -20.360 1.00 93.56 94 ILE A O 1
ATOM 685 N N . ARG A 1 95 ? 24.306 4.867 -22.116 1.00 93.06 95 ARG A N 1
ATOM 686 C CA . ARG A 1 95 ? 23.481 5.993 -22.565 1.00 93.06 95 ARG A CA 1
ATOM 687 C C . ARG A 1 95 ? 23.109 5.877 -24.041 1.00 93.06 95 ARG A C 1
ATOM 689 O O . ARG A 1 95 ? 23.986 5.761 -24.894 1.00 93.06 95 ARG A O 1
ATOM 696 N N . GLY A 1 96 ? 21.819 5.965 -24.353 1.00 89.06 96 GLY A N 1
ATOM 697 C CA . GLY A 1 96 ? 21.355 6.119 -25.737 1.00 89.06 96 GLY A CA 1
ATOM 698 C C . GLY A 1 96 ? 21.733 7.490 -26.309 1.00 89.06 96 GLY A C 1
ATOM 699 O O . GLY A 1 96 ? 21.819 8.475 -25.574 1.00 89.06 96 GLY A O 1
ATOM 700 N N . PHE A 1 97 ? 21.963 7.580 -27.618 1.00 88.44 97 PHE A N 1
ATOM 701 C CA . PHE A 1 97 ? 22.055 8.878 -28.290 1.00 88.44 97 PHE A CA 1
ATOM 702 C C . PHE A 1 97 ? 20.693 9.599 -28.243 1.00 88.44 97 PHE A C 1
ATOM 704 O O . PHE A 1 97 ? 19.674 8.999 -27.898 1.00 88.44 97 PHE A O 1
ATOM 711 N N . ALA A 1 98 ? 20.659 10.896 -28.558 1.00 86.38 98 ALA A N 1
ATOM 712 C CA . ALA A 1 98 ? 19.437 11.699 -28.483 1.00 86.38 98 ALA A CA 1
ATOM 713 C C . ALA A 1 98 ? 18.256 11.028 -29.214 1.00 86.38 98 ALA A C 1
ATOM 715 O O . ALA A 1 98 ? 18.392 10.637 -30.372 1.00 86.38 98 ALA A O 1
ATOM 716 N N . ASN A 1 99 ? 17.096 10.937 -28.549 1.00 88.81 99 ASN A N 1
ATOM 717 C CA . ASN A 1 99 ? 15.893 10.251 -29.043 1.00 88.81 99 ASN A CA 1
ATOM 718 C C . ASN A 1 99 ? 16.081 8.750 -29.303 1.00 88.81 99 ASN A C 1
ATOM 720 O O . ASN A 1 99 ? 15.485 8.201 -30.227 1.00 88.81 99 ASN A O 1
ATOM 724 N N . SER A 1 100 ? 16.923 8.066 -28.535 1.00 90.50 100 SER A N 1
ATOM 725 C CA . SER A 1 100 ? 17.115 6.626 -28.686 1.00 90.50 100 SER A CA 1
ATOM 726 C C . SER A 1 100 ? 17.335 5.923 -27.363 1.00 90.50 100 SER A C 1
ATOM 728 O O . SER A 1 100 ? 17.828 6.494 -26.389 1.00 90.50 100 SER A O 1
ATOM 730 N N . SER A 1 101 ? 16.933 4.657 -27.346 1.00 93.88 101 SER A N 1
ATOM 731 C CA . SER A 1 101 ? 17.031 3.808 -26.170 1.00 93.88 101 SER A CA 1
ATOM 732 C C . SER A 1 101 ? 18.477 3.407 -25.888 1.00 93.88 101 SER A C 1
ATOM 734 O O . SER A 1 101 ? 19.267 3.211 -26.813 1.00 93.88 101 SER A O 1
ATOM 736 N N . ALA A 1 102 ? 18.844 3.273 -24.613 1.00 93.69 102 ALA A N 1
ATOM 737 C CA . ALA A 1 102 ? 20.212 2.897 -24.249 1.00 93.69 102 ALA A CA 1
ATOM 738 C C . ALA A 1 102 ? 20.469 1.416 -24.546 1.00 93.69 102 ALA A C 1
ATOM 740 O O . ALA A 1 102 ? 21.460 1.065 -25.190 1.00 93.69 102 ALA A O 1
ATOM 741 N N . ILE A 1 103 ? 19.541 0.560 -24.115 1.00 93.81 103 ILE A N 1
ATOM 742 C CA . ILE A 1 103 ? 19.553 -0.876 -24.386 1.00 93.81 103 ILE A CA 1
ATOM 743 C C . ILE A 1 103 ? 18.271 -1.253 -25.122 1.00 93.81 103 ILE A C 1
ATOM 745 O O . ILE A 1 103 ? 17.176 -0.898 -24.686 1.00 93.81 103 ILE A O 1
ATOM 749 N N . VAL A 1 104 ? 18.405 -2.008 -26.210 1.00 92.31 104 VAL A N 1
ATOM 750 C CA . VAL A 1 104 ? 17.278 -2.601 -26.936 1.00 92.31 104 VAL A CA 1
ATOM 751 C C . VAL A 1 104 ? 17.439 -4.117 -26.956 1.00 92.31 104 VAL A C 1
ATOM 753 O O . VAL A 1 104 ? 18.507 -4.629 -27.284 1.00 92.31 104 VAL A O 1
ATOM 756 N N . VAL A 1 105 ? 16.376 -4.843 -26.613 1.00 90.25 105 VAL A N 1
ATOM 757 C CA . VAL A 1 105 ? 16.340 -6.310 -26.666 1.00 90.25 105 VAL A CA 1
ATOM 758 C C . VAL A 1 105 ? 15.377 -6.759 -27.758 1.00 90.25 105 VAL A C 1
ATOM 760 O O . VAL A 1 105 ? 14.178 -6.497 -27.668 1.00 90.25 105 VAL A O 1
ATOM 763 N N . THR A 1 106 ? 15.890 -7.454 -28.773 1.00 85.81 106 THR A N 1
ATOM 764 C CA . THR A 1 106 ? 15.131 -7.952 -29.930 1.00 85.81 106 THR A CA 1
ATOM 765 C C . THR A 1 106 ? 15.408 -9.439 -30.202 1.00 85.81 106 THR A C 1
ATOM 767 O O . THR A 1 106 ? 16.187 -10.102 -29.512 1.00 85.81 106 THR A O 1
ATOM 770 N N . GLY A 1 107 ? 14.745 -9.998 -31.218 1.00 74.88 107 GLY A N 1
ATOM 771 C CA . GLY A 1 107 ? 14.941 -11.383 -31.651 1.00 74.88 107 GLY A CA 1
ATOM 772 C C . GLY A 1 107 ? 14.125 -12.410 -30.860 1.00 74.88 107 GLY A C 1
ATOM 773 O O . GLY A 1 107 ? 13.233 -12.067 -30.084 1.00 74.88 107 GLY A O 1
ATOM 774 N N . VAL A 1 108 ? 14.408 -13.695 -31.088 1.00 67.31 108 VAL A N 1
ATOM 775 C CA . VAL A 1 108 ? 13.640 -14.804 -30.498 1.00 67.31 108 VAL A CA 1
ATOM 776 C C . VAL A 1 108 ? 13.801 -14.808 -28.979 1.00 67.31 108 VAL A C 1
ATOM 778 O O . VAL A 1 108 ? 14.920 -14.770 -28.471 1.00 67.31 108 VAL A O 1
ATOM 781 N N . ALA A 1 109 ? 12.678 -14.858 -28.259 1.00 61.78 109 ALA A N 1
ATOM 782 C CA . ALA A 1 109 ? 12.653 -14.887 -26.802 1.00 61.78 109 ALA A CA 1
ATOM 783 C C . ALA A 1 109 ? 13.515 -16.037 -26.261 1.00 61.78 109 ALA A C 1
ATOM 785 O O . ALA A 1 109 ? 13.190 -17.210 -26.440 1.00 61.78 109 ALA A O 1
ATOM 786 N N . SER A 1 110 ? 14.602 -15.692 -25.574 1.00 67.69 110 SER A N 1
ATOM 787 C CA . SER A 1 110 ? 15.462 -16.642 -24.875 1.00 67.69 110 SER A CA 1
ATOM 788 C C . SER A 1 110 ? 15.331 -16.428 -23.374 1.00 67.69 110 SER A C 1
ATOM 790 O O . SER A 1 110 ? 15.367 -15.297 -22.894 1.00 67.69 110 SER A O 1
ATOM 792 N N . ALA A 1 111 ? 15.210 -17.517 -22.613 1.00 63.75 111 ALA A N 1
ATOM 793 C CA . ALA A 1 111 ? 15.193 -17.459 -21.151 1.00 63.75 111 ALA A CA 1
ATOM 794 C C . ALA A 1 111 ? 16.529 -16.979 -20.550 1.00 63.75 111 ALA A C 1
ATOM 796 O O . ALA A 1 111 ? 16.588 -16.697 -19.360 1.00 63.75 111 ALA A O 1
ATOM 797 N N . ALA A 1 112 ? 17.593 -16.894 -21.355 1.00 71.38 112 ALA A N 1
ATOM 798 C CA . ALA A 1 112 ? 18.921 -16.492 -20.908 1.00 71.38 112 ALA A CA 1
ATOM 799 C C . ALA A 1 112 ? 19.181 -14.976 -20.988 1.00 71.38 112 ALA A C 1
ATOM 801 O O . ALA A 1 112 ? 20.233 -14.531 -20.527 1.00 71.38 112 ALA A O 1
ATOM 802 N N . THR A 1 113 ? 18.282 -14.183 -21.586 1.00 87.25 113 THR A N 1
ATOM 803 C CA . THR A 1 113 ? 18.517 -12.742 -21.739 1.00 87.25 113 THR A CA 1
ATOM 804 C C . THR A 1 113 ? 18.364 -12.022 -20.402 1.00 87.25 113 THR A C 1
ATOM 806 O O . THR A 1 113 ? 17.282 -12.034 -19.813 1.00 87.25 113 THR A O 1
ATOM 809 N N . LYS A 1 114 ? 19.430 -11.370 -19.927 1.00 91.06 114 LYS A N 1
ATOM 810 C CA . LYS A 1 114 ? 19.465 -10.743 -18.597 1.00 91.06 114 LYS A CA 1
ATOM 811 C C . LYS A 1 114 ? 20.172 -9.387 -18.607 1.00 91.06 114 LYS A C 1
ATOM 813 O O . LYS A 1 114 ? 21.218 -9.239 -19.220 1.00 91.06 114 LYS A O 1
ATOM 818 N N . ILE A 1 115 ? 19.662 -8.412 -17.865 1.00 95.06 115 ILE A N 1
ATOM 819 C CA . ILE A 1 115 ? 20.320 -7.124 -17.614 1.00 95.06 115 ILE A CA 1
ATOM 820 C C . ILE A 1 115 ? 20.504 -6.985 -16.099 1.00 95.06 115 ILE A C 1
ATOM 822 O O . ILE A 1 115 ? 19.529 -6.838 -15.376 1.00 95.06 115 ILE A O 1
ATOM 826 N N . ASP A 1 116 ? 21.741 -7.063 -15.612 1.00 96.31 116 ASP A N 1
ATOM 827 C CA . ASP A 1 116 ? 22.132 -6.888 -14.208 1.00 96.31 116 ASP A CA 1
ATOM 828 C C . ASP A 1 116 ? 22.817 -5.520 -14.042 1.00 96.31 116 ASP A C 1
ATOM 830 O O . ASP A 1 116 ? 23.935 -5.306 -14.517 1.00 96.31 116 ASP A O 1
ATOM 834 N N . ASN A 1 117 ? 22.126 -4.561 -13.429 1.00 98.00 117 ASN A N 1
ATOM 835 C CA . ASN A 1 117 ? 22.545 -3.166 -13.372 1.00 98.00 117 ASN A CA 1
ATOM 836 C C . ASN A 1 117 ? 22.957 -2.735 -11.960 1.00 98.00 117 ASN A C 1
ATOM 838 O O . ASN A 1 117 ? 22.121 -2.647 -11.068 1.00 98.00 117 ASN A O 1
ATOM 842 N N . TYR A 1 118 ? 24.227 -2.378 -11.792 1.00 97.12 118 TYR A N 1
ATOM 843 C CA . TYR A 1 118 ? 24.797 -1.704 -10.621 1.00 97.12 118 TYR A CA 1
ATOM 844 C C . TYR A 1 118 ? 25.096 -0.219 -10.875 1.00 97.12 118 TYR A C 1
ATOM 846 O O . TYR A 1 118 ? 25.315 0.514 -9.912 1.00 97.12 118 TYR A O 1
ATOM 854 N N . GLY A 1 119 ? 25.167 0.200 -12.142 1.00 96.50 119 GLY A N 1
ATOM 855 C CA . GLY A 1 119 ? 25.514 1.557 -12.566 1.00 96.50 119 GLY A CA 1
ATOM 856 C C . GLY A 1 119 ? 24.311 2.346 -13.089 1.00 96.50 119 GLY A C 1
ATOM 857 O O . GLY A 1 119 ? 23.174 2.114 -12.685 1.00 96.50 119 GLY A O 1
ATOM 858 N N . THR A 1 120 ? 24.549 3.267 -14.019 1.00 97.88 120 THR A N 1
ATOM 859 C CA . THR A 1 120 ? 23.504 4.097 -14.636 1.00 97.88 120 THR A CA 1
ATOM 860 C C . THR A 1 120 ? 23.164 3.595 -16.037 1.00 97.88 120 THR A C 1
ATOM 862 O O . THR A 1 120 ? 24.057 3.350 -16.843 1.00 97.88 120 THR A O 1
ATOM 865 N N . ILE A 1 121 ? 21.879 3.482 -16.357 1.00 98.25 121 ILE A N 1
ATOM 866 C CA . ILE A 1 121 ? 21.361 3.272 -17.711 1.00 98.25 121 ILE A CA 1
ATOM 867 C C . ILE A 1 121 ? 20.387 4.410 -17.992 1.00 98.25 121 ILE A C 1
ATOM 869 O O . ILE A 1 121 ? 19.446 4.610 -17.225 1.00 98.25 121 ILE A O 1
ATOM 873 N N . GLU A 1 122 ? 20.596 5.172 -19.062 1.00 96.50 122 GLU A N 1
ATOM 874 C CA . GLU A 1 122 ? 19.777 6.355 -19.320 1.00 96.50 122 GLU A CA 1
ATOM 875 C C . GLU A 1 122 ? 19.462 6.596 -20.795 1.00 96.50 122 GLU A C 1
ATOM 877 O O . GLU A 1 122 ? 20.289 6.394 -21.686 1.00 96.50 122 GLU A O 1
ATOM 882 N N . ALA A 1 123 ? 18.252 7.084 -21.041 1.00 94.38 123 ALA A N 1
ATOM 883 C CA . ALA A 1 123 ? 17.834 7.588 -22.339 1.00 94.38 123 ALA A CA 1
ATOM 884 C C . ALA A 1 123 ? 17.254 8.991 -22.193 1.00 94.38 123 ALA A C 1
ATOM 886 O O . ALA A 1 123 ? 16.732 9.380 -21.142 1.00 94.38 123 ALA A O 1
ATOM 887 N N . SER A 1 124 ? 17.348 9.754 -23.274 1.00 91.56 124 SER A N 1
ATOM 888 C CA . SER A 1 124 ? 16.805 11.100 -23.337 1.00 91.56 124 SER A CA 1
ATOM 889 C C . SER A 1 124 ? 16.011 11.289 -24.610 1.00 91.56 124 SER A C 1
ATOM 891 O O . SER A 1 124 ? 16.432 10.882 -25.697 1.00 91.56 124 SER A O 1
ATOM 893 N N . LYS A 1 125 ? 14.863 11.931 -24.459 1.00 89.00 125 LYS A N 1
ATOM 894 C CA . LYS A 1 125 ? 13.986 12.307 -25.550 1.00 89.00 125 LYS A CA 1
ATOM 895 C C . LYS A 1 125 ? 13.982 13.826 -25.684 1.00 89.00 125 LYS A C 1
ATOM 897 O O . LYS A 1 125 ? 13.997 14.556 -24.699 1.00 89.00 125 LYS A O 1
ATOM 902 N N . ALA A 1 126 ? 14.024 14.306 -26.920 1.00 84.12 126 ALA A N 1
ATOM 903 C CA . ALA A 1 126 ? 13.980 15.728 -27.201 1.00 84.12 126 ALA A CA 1
ATOM 904 C C . ALA A 1 126 ? 12.560 16.273 -26.959 1.00 84.12 126 ALA A C 1
ATOM 906 O O . ALA A 1 126 ? 11.582 15.595 -27.303 1.00 84.12 126 ALA A O 1
ATOM 907 N N . PRO A 1 127 ? 12.425 17.506 -26.437 1.00 74.31 127 PRO A N 1
ATOM 908 C CA . PRO A 1 127 ? 11.133 18.174 -26.328 1.00 74.31 127 PRO A CA 1
ATOM 909 C C . PRO A 1 127 ? 10.387 18.180 -27.671 1.00 74.31 127 PRO A C 1
ATOM 911 O O . PRO A 1 127 ? 10.972 18.479 -28.709 1.00 74.31 127 PRO A O 1
ATOM 914 N N . GLY A 1 128 ? 9.096 17.840 -27.656 1.00 66.12 128 GLY A N 1
ATOM 915 C CA . GLY A 1 128 ? 8.247 17.808 -28.856 1.00 66.12 128 GLY A CA 1
ATOM 916 C C . GLY A 1 128 ? 8.266 16.491 -29.640 1.00 66.12 128 GLY A C 1
ATOM 917 O O . GLY A 1 128 ? 7.388 16.282 -30.475 1.00 66.12 128 GLY A O 1
ATOM 918 N N . ASN A 1 129 ? 9.181 15.561 -29.347 1.00 70.81 129 ASN A N 1
ATOM 919 C CA . ASN A 1 129 ? 9.053 14.195 -29.845 1.00 70.81 129 ASN A CA 1
ATOM 920 C C . ASN A 1 129 ? 7.883 13.512 -29.108 1.00 70.81 129 ASN A C 1
ATOM 922 O O . ASN A 1 129 ? 7.874 13.414 -27.880 1.00 70.81 129 ASN A O 1
ATOM 926 N N . THR A 1 130 ? 6.877 13.036 -29.839 1.00 64.31 130 THR A N 1
ATOM 927 C CA . THR A 1 130 ? 5.690 12.374 -29.271 1.00 64.31 130 THR A CA 1
ATOM 928 C C . THR A 1 130 ? 5.764 10.847 -29.326 1.00 64.31 130 THR A C 1
ATOM 930 O O . THR A 1 130 ? 4.947 10.186 -28.688 1.00 64.31 130 THR A O 1
ATOM 933 N N . ALA A 1 131 ? 6.765 10.269 -29.998 1.00 63.81 131 ALA A N 1
ATOM 934 C CA . ALA A 1 131 ? 6.898 8.824 -30.160 1.00 63.81 131 ALA A CA 1
ATOM 935 C C . ALA A 1 131 ? 7.165 8.127 -28.810 1.00 63.81 131 ALA A C 1
ATOM 937 O O . ALA A 1 131 ? 7.984 8.580 -28.012 1.00 63.81 131 ALA A O 1
ATOM 938 N N . ARG A 1 132 ? 6.417 7.064 -28.491 1.00 64.69 132 ARG A N 1
ATOM 939 C CA . ARG A 1 132 ? 6.519 6.307 -27.222 1.00 64.69 132 ARG A CA 1
ATOM 940 C C . ARG A 1 132 ? 7.466 5.106 -27.339 1.00 64.69 132 ARG A C 1
ATOM 942 O O . ARG A 1 132 ? 7.164 4.016 -26.873 1.00 64.69 132 ARG A O 1
ATOM 949 N N . ASP A 1 133 ? 8.589 5.298 -28.010 1.00 79.12 133 ASP A N 1
ATOM 950 C CA . ASP A 1 133 ? 9.558 4.265 -28.395 1.00 79.12 133 ASP A CA 1
ATOM 951 C C . ASP A 1 133 ? 10.939 4.441 -27.739 1.00 79.12 133 ASP A C 1
ATOM 953 O O . ASP A 1 133 ? 11.792 3.557 -27.838 1.00 79.12 133 ASP A O 1
ATOM 957 N N . VAL A 1 134 ? 11.157 5.549 -27.023 1.00 91.44 134 VAL A N 1
ATOM 958 C CA . VAL A 1 134 ? 12.427 5.851 -26.350 1.00 91.44 134 VAL A CA 1
ATOM 959 C C . VAL A 1 134 ? 12.354 5.509 -24.863 1.00 91.44 134 VAL A C 1
ATOM 961 O O . VAL A 1 134 ? 11.555 6.086 -24.122 1.00 91.44 134 VAL A O 1
ATOM 964 N N . ALA A 1 135 ? 13.241 4.620 -24.414 1.00 95.69 135 ALA A N 1
ATOM 965 C CA . ALA A 1 135 ? 13.392 4.253 -23.009 1.00 95.69 135 ALA A CA 1
ATOM 966 C C . ALA A 1 135 ? 14.845 3.957 -22.641 1.00 95.69 135 ALA A C 1
ATOM 968 O O . ALA A 1 135 ? 15.645 3.592 -23.498 1.00 95.69 135 ALA A O 1
ATOM 969 N N . ALA A 1 136 ? 15.210 4.041 -21.360 1.00 97.38 136 ALA A N 1
ATOM 970 C CA . ALA A 1 136 ? 16.542 3.589 -20.950 1.00 97.38 136 ALA A CA 1
ATOM 971 C C . ALA A 1 136 ? 16.749 2.102 -21.310 1.00 97.38 136 ALA A C 1
ATOM 973 O O . ALA A 1 136 ? 17.807 1.730 -21.821 1.00 97.38 136 ALA A O 1
ATOM 974 N N . ILE A 1 137 ? 15.706 1.278 -21.153 1.00 96.88 137 ILE A N 1
ATOM 975 C CA . ILE A 1 137 ? 15.662 -0.102 -21.652 1.00 96.88 137 ILE A CA 1
ATOM 976 C C . ILE A 1 137 ? 14.369 -0.332 -22.441 1.00 96.88 137 ILE A C 1
ATOM 978 O O . ILE A 1 137 ? 13.277 -0.138 -21.913 1.00 96.88 137 ILE A O 1
ATOM 982 N N . TYR A 1 138 ? 14.487 -0.802 -23.683 1.00 94.81 138 TYR A N 1
ATOM 983 C CA . TYR A 1 138 ? 13.356 -1.187 -24.529 1.00 94.81 138 TYR A CA 1
ATOM 984 C C . TYR A 1 138 ? 13.374 -2.694 -24.806 1.00 94.81 138 TYR A C 1
ATOM 986 O O . TYR A 1 138 ? 14.328 -3.220 -25.386 1.00 94.81 138 TYR A O 1
ATOM 994 N N . LEU A 1 139 ? 12.313 -3.396 -24.413 1.00 92.62 139 LEU A N 1
ATOM 995 C CA . LEU A 1 139 ? 12.158 -4.835 -24.608 1.00 92.62 139 LEU A CA 1
ATOM 996 C C . LEU A 1 139 ? 11.127 -5.121 -25.705 1.00 92.62 139 LEU A C 1
ATOM 998 O O . LEU A 1 139 ? 9.927 -5.008 -25.467 1.00 92.62 139 LEU A O 1
ATOM 1002 N N . ALA A 1 140 ? 11.587 -5.554 -26.880 1.00 88.88 140 ALA A N 1
ATOM 1003 C CA . ALA A 1 140 ? 10.743 -6.194 -27.898 1.00 88.88 140 ALA A CA 1
ATOM 1004 C C . ALA A 1 140 ? 10.709 -7.725 -27.741 1.00 88.88 140 ALA A C 1
ATOM 1006 O O . ALA A 1 140 ? 9.877 -8.404 -28.335 1.00 88.88 140 ALA A O 1
ATOM 1007 N N . SER A 1 141 ? 11.626 -8.277 -26.944 1.00 86.69 141 SER A N 1
ATOM 1008 C CA . SER A 1 141 ? 11.727 -9.701 -26.628 1.00 86.69 141 SER A CA 1
ATOM 1009 C C . SER A 1 141 ? 11.928 -9.915 -25.127 1.00 86.69 141 SER A C 1
ATOM 1011 O O . SER A 1 141 ? 12.197 -8.969 -24.383 1.00 86.69 141 SER A O 1
ATOM 1013 N N . ARG A 1 142 ? 11.772 -11.161 -24.671 1.00 87.19 142 ARG A N 1
ATOM 1014 C CA . ARG A 1 142 ? 11.893 -11.528 -23.253 1.00 87.19 142 ARG A CA 1
ATOM 1015 C C . ARG A 1 142 ? 13.272 -11.140 -22.701 1.00 87.19 142 ARG A C 1
ATOM 1017 O O . ARG A 1 142 ? 14.288 -11.495 -23.298 1.00 87.19 142 ARG A O 1
ATOM 1024 N N . ALA A 1 143 ? 13.293 -10.511 -21.525 1.00 89.75 143 ALA A N 1
ATOM 1025 C CA . ALA A 1 143 ? 14.497 -10.327 -20.716 1.00 89.75 143 ALA A CA 1
ATOM 1026 C C . ALA A 1 143 ? 14.172 -10.232 -19.221 1.00 89.75 143 ALA A C 1
ATOM 1028 O O . ALA A 1 143 ? 13.112 -9.735 -18.838 1.00 89.75 143 ALA A O 1
ATOM 1029 N N . ASP A 1 144 ? 15.119 -10.652 -18.387 1.00 92.94 144 ASP A N 1
ATOM 1030 C CA . ASP A 1 144 ? 15.086 -10.400 -16.949 1.00 92.94 144 ASP A CA 1
ATOM 1031 C C . ASP A 1 144 ? 15.932 -9.166 -16.624 1.00 92.94 144 ASP A C 1
ATOM 1033 O O . ASP A 1 144 ? 17.129 -9.124 -16.911 1.00 92.94 144 ASP A O 1
ATOM 1037 N N . ILE A 1 145 ? 15.317 -8.153 -16.021 1.00 96.94 145 ILE A N 1
ATOM 1038 C CA . ILE A 1 145 ? 15.985 -6.929 -15.581 1.00 96.94 145 ILE A CA 1
ATOM 1039 C C . ILE A 1 145 ? 16.159 -6.996 -14.068 1.00 96.94 145 ILE A C 1
ATOM 1041 O O . ILE A 1 145 ? 15.190 -7.125 -13.325 1.00 96.94 145 ILE A O 1
ATOM 1045 N N . ILE A 1 146 ? 17.397 -6.865 -13.606 1.00 98.25 146 ILE A N 1
ATOM 1046 C CA . ILE A 1 146 ? 17.753 -6.768 -12.195 1.00 98.25 146 ILE A CA 1
ATOM 1047 C C . ILE A 1 146 ? 18.468 -5.437 -11.986 1.00 98.25 146 ILE A C 1
ATOM 1049 O O . ILE A 1 146 ? 19.617 -5.273 -12.386 1.00 98.25 146 ILE A O 1
ATOM 1053 N N . ASN A 1 147 ? 17.790 -4.483 -11.358 1.00 98.69 147 ASN A N 1
ATOM 1054 C CA . ASN A 1 147 ? 18.373 -3.212 -10.956 1.00 98.69 147 ASN A CA 1
ATOM 1055 C C . ASN A 1 147 ? 18.796 -3.295 -9.488 1.00 98.69 147 ASN A C 1
ATOM 1057 O O . ASN A 1 147 ? 17.951 -3.347 -8.600 1.00 98.69 147 ASN A O 1
ATOM 1061 N N . ARG A 1 148 ? 20.102 -3.353 -9.243 1.00 98.44 148 ARG A N 1
ATOM 1062 C CA . ARG A 1 148 ? 20.718 -3.533 -7.921 1.00 98.44 148 ARG A CA 1
ATOM 1063 C C . ARG A 1 148 ? 20.609 -2.257 -7.081 1.00 98.44 148 ARG A C 1
ATOM 1065 O O . ARG A 1 148 ? 20.266 -1.216 -7.633 1.00 98.44 148 ARG A O 1
ATOM 1072 N N . PRO A 1 149 ? 20.954 -2.273 -5.780 1.00 98.31 149 PRO A N 1
ATOM 1073 C CA . PRO A 1 149 ? 20.706 -1.138 -4.887 1.00 98.31 149 PRO A CA 1
ATOM 1074 C C . PRO A 1 149 ? 21.388 0.169 -5.320 1.00 98.31 149 PRO A C 1
ATOM 1076 O O . PRO A 1 149 ? 20.869 1.250 -5.071 1.00 98.31 149 PRO A O 1
ATOM 1079 N N . THR A 1 150 ? 22.540 0.083 -5.994 1.00 97.50 150 THR A N 1
ATOM 1080 C CA . THR A 1 150 ? 23.261 1.244 -6.552 1.00 97.50 150 THR A CA 1
ATOM 1081 C C . THR A 1 150 ? 22.834 1.597 -7.978 1.00 97.50 150 THR A C 1
ATOM 1083 O O . THR A 1 150 ? 23.255 2.621 -8.509 1.00 97.50 150 THR A O 1
ATOM 1086 N N . GLY A 1 151 ? 22.039 0.735 -8.611 1.00 98.44 151 GLY A N 1
ATOM 1087 C CA . GLY A 1 151 ? 21.642 0.851 -10.000 1.00 98.44 151 GLY A CA 1
ATOM 1088 C C . GLY A 1 151 ? 20.604 1.949 -10.219 1.00 98.44 151 GLY A C 1
ATOM 1089 O O . GLY A 1 151 ? 19.625 2.079 -9.478 1.00 98.44 151 GLY A O 1
ATOM 1090 N N . VAL A 1 152 ? 20.809 2.728 -11.277 1.00 98.62 152 VAL A N 1
ATOM 1091 C CA . VAL A 1 152 ? 19.896 3.769 -11.747 1.00 98.62 152 VAL A CA 1
ATOM 1092 C C . VAL A 1 152 ? 19.476 3.455 -13.176 1.00 98.62 152 VAL A C 1
ATOM 1094 O O . VAL A 1 152 ? 20.321 3.326 -14.057 1.00 98.62 152 VAL A O 1
ATOM 1097 N N . ILE A 1 153 ? 18.173 3.384 -13.425 1.00 98.75 153 ILE A N 1
ATOM 1098 C CA . ILE A 1 153 ? 17.582 3.315 -14.764 1.00 98.75 153 ILE A CA 1
ATOM 1099 C C . ILE A 1 153 ? 16.725 4.568 -14.938 1.00 98.75 153 ILE A C 1
ATOM 1101 O O . ILE A 1 153 ? 15.802 4.796 -14.156 1.00 98.75 153 ILE A O 1
ATOM 1105 N N . ARG A 1 154 ? 17.041 5.420 -15.917 1.00 98.00 154 ARG A N 1
ATOM 1106 C CA . ARG A 1 154 ? 16.454 6.764 -16.007 1.00 98.00 154 ARG A CA 1
ATOM 1107 C C . ARG A 1 154 ? 16.040 7.164 -17.421 1.00 98.00 154 ARG A C 1
ATOM 1109 O O . ARG A 1 154 ? 16.878 7.273 -18.311 1.00 98.00 154 ARG A O 1
ATOM 1116 N N . GLY A 1 155 ? 14.763 7.488 -17.588 1.00 96.12 155 GLY A N 1
ATOM 1117 C CA . GLY A 1 155 ? 14.262 8.257 -18.725 1.00 96.12 155 GLY A CA 1
ATOM 1118 C C . GLY A 1 155 ? 14.278 9.762 -18.433 1.00 96.12 155 GLY A C 1
ATOM 1119 O O . GLY A 1 155 ? 13.981 10.184 -17.316 1.00 96.12 155 GLY A O 1
ATOM 1120 N N . THR A 1 156 ? 14.648 10.575 -19.421 1.00 93.75 156 THR A N 1
ATOM 1121 C CA . THR A 1 156 ? 14.616 12.048 -19.346 1.00 93.75 156 THR A CA 1
ATOM 1122 C C . THR A 1 156 ? 13.957 12.655 -20.583 1.00 93.75 156 THR A C 1
ATOM 1124 O O . THR A 1 156 ? 13.935 12.032 -21.649 1.00 93.75 156 THR A O 1
ATOM 1127 N N . GLY A 1 157 ? 13.425 13.869 -20.459 1.00 90.19 157 GLY A N 1
ATOM 1128 C CA . GLY A 1 157 ? 12.758 14.593 -21.542 1.00 90.19 157 GLY A CA 1
ATOM 1129 C C . GLY A 1 157 ? 11.500 13.891 -22.062 1.00 90.19 157 GLY A C 1
ATOM 1130 O O . GLY A 1 157 ? 11.146 14.032 -23.231 1.00 90.19 157 GLY A O 1
ATOM 1131 N N . GLY A 1 158 ? 10.851 13.085 -21.218 1.00 89.38 158 GLY A N 1
ATOM 1132 C CA . GLY A 1 158 ? 9.667 12.307 -21.591 1.00 89.38 158 GLY A CA 1
ATOM 1133 C C . GLY A 1 158 ? 9.968 10.904 -22.117 1.00 89.38 158 GLY A C 1
ATOM 1134 O O . GLY A 1 158 ? 9.051 10.227 -22.579 1.00 89.38 158 GLY A O 1
ATOM 1135 N N . ALA A 1 159 ? 11.231 10.465 -22.078 1.00 93.69 159 ALA A N 1
ATOM 1136 C CA . ALA A 1 159 ? 11.574 9.055 -22.244 1.00 93.69 159 ALA A CA 1
ATOM 1137 C C . ALA A 1 159 ? 11.120 8.241 -21.027 1.00 93.69 159 ALA A C 1
ATOM 1139 O O . ALA A 1 159 ? 11.126 8.733 -19.892 1.00 93.69 159 ALA A O 1
ATOM 1140 N N . ASP A 1 160 ? 10.808 6.972 -21.252 1.00 95.81 160 ASP A N 1
ATOM 1141 C CA . ASP A 1 160 ? 10.471 6.053 -20.170 1.00 95.81 160 ASP A CA 1
ATOM 1142 C C . ASP A 1 160 ? 11.741 5.481 -19.517 1.00 95.81 160 ASP A C 1
ATOM 1144 O O . ASP A 1 160 ? 12.825 5.450 -20.111 1.00 95.81 160 ASP A O 1
ATOM 1148 N N . GLY A 1 161 ? 11.630 4.998 -18.280 1.00 97.50 161 GLY A N 1
ATOM 1149 C CA . GLY A 1 161 ? 12.701 4.194 -17.687 1.00 97.50 161 GLY A CA 1
ATOM 1150 C C . GLY A 1 161 ? 12.823 2.854 -18.417 1.00 97.50 161 GLY A C 1
ATOM 1151 O O . GLY A 1 161 ? 13.867 2.526 -18.979 1.00 97.50 161 GLY A O 1
ATOM 1152 N N . ILE A 1 162 ? 11.730 2.094 -18.456 1.00 98.06 162 ILE A N 1
ATOM 1153 C CA . ILE A 1 162 ? 11.654 0.791 -19.123 1.00 98.06 162 ILE A CA 1
ATOM 1154 C C . ILE A 1 162 ? 10.383 0.724 -19.969 1.00 98.06 162 ILE A C 1
ATOM 1156 O O . ILE A 1 162 ? 9.302 1.043 -19.479 1.00 98.06 162 ILE A O 1
ATOM 1160 N N . ILE A 1 163 ? 10.495 0.245 -21.208 1.00 96.19 163 ILE A N 1
ATOM 1161 C CA . ILE A 1 163 ? 9.348 -0.130 -22.043 1.00 96.19 163 ILE A CA 1
ATOM 1162 C C . ILE A 1 163 ? 9.385 -1.634 -22.292 1.00 96.19 163 ILE A C 1
ATOM 1164 O O . ILE A 1 163 ? 10.377 -2.168 -22.784 1.00 96.19 163 ILE A O 1
ATOM 1168 N N . VAL A 1 164 ? 8.275 -2.306 -21.996 1.00 94.19 164 VAL A N 1
ATOM 1169 C CA . VAL A 1 164 ? 8.035 -3.711 -22.321 1.00 94.19 164 VAL A CA 1
ATOM 1170 C C . VAL A 1 164 ? 6.987 -3.781 -23.424 1.00 94.19 164 VAL A C 1
ATOM 1172 O O . VAL A 1 164 ? 5.792 -3.673 -23.168 1.00 94.19 164 VAL A O 1
ATOM 1175 N N . ALA A 1 165 ? 7.441 -3.936 -24.661 1.00 89.94 165 ALA A N 1
ATOM 1176 C CA . ALA A 1 165 ? 6.618 -4.039 -25.866 1.00 89.94 165 ALA A CA 1
ATOM 1177 C C . ALA A 1 165 ? 6.748 -5.435 -26.494 1.00 89.94 165 ALA A C 1
ATOM 1179 O O . ALA A 1 165 ? 6.783 -5.596 -27.710 1.00 89.94 165 ALA A O 1
ATOM 1180 N N . THR A 1 166 ? 6.886 -6.452 -25.647 1.00 77.88 166 THR A N 1
ATOM 1181 C CA . THR A 1 166 ? 7.090 -7.834 -26.062 1.00 77.88 166 THR A CA 1
ATOM 1182 C C . THR A 1 166 ? 5.848 -8.371 -26.755 1.00 77.88 166 THR A C 1
ATOM 1184 O O . THR A 1 166 ? 4.848 -8.641 -26.103 1.00 77.88 166 THR A O 1
ATOM 1187 N N . ASP A 1 167 ? 5.919 -8.593 -28.064 1.00 64.31 167 ASP A N 1
ATOM 1188 C CA . ASP A 1 167 ? 4.903 -9.350 -28.796 1.00 64.31 167 ASP A CA 1
ATOM 1189 C C . ASP A 1 167 ? 5.249 -10.843 -28.712 1.00 64.31 167 ASP A C 1
ATOM 1191 O O . ASP A 1 167 ? 5.758 -11.458 -29.652 1.00 64.31 167 ASP A O 1
ATOM 1195 N N . VAL A 1 168 ? 5.101 -11.437 -27.521 1.00 53.75 168 VAL A N 1
ATOM 1196 C CA . VAL A 1 168 ? 5.303 -12.886 -27.368 1.00 53.75 168 VAL A CA 1
ATOM 1197 C C . VAL A 1 168 ? 4.045 -13.585 -27.879 1.00 53.75 168 VAL A C 1
ATOM 1199 O O . VAL A 1 168 ? 3.240 -14.081 -27.097 1.00 53.75 168 VAL A O 1
ATOM 1202 N N . ALA A 1 169 ? 3.889 -13.639 -29.203 1.00 42.59 169 ALA A N 1
ATOM 1203 C CA . ALA A 1 169 ? 2.745 -14.234 -29.901 1.00 42.59 169 ALA A CA 1
ATOM 1204 C C . ALA A 1 169 ? 2.507 -15.732 -29.598 1.00 42.59 169 ALA A C 1
ATOM 1206 O O . ALA A 1 169 ? 1.528 -16.309 -30.057 1.00 42.59 169 ALA A O 1
ATOM 1207 N N . ASN A 1 170 ? 3.366 -16.382 -28.809 1.00 42.12 170 ASN A N 1
ATOM 1208 C CA . ASN A 1 170 ? 3.324 -17.819 -28.562 1.00 42.12 170 ASN A CA 1
ATOM 1209 C C . ASN A 1 170 ? 3.443 -18.133 -27.071 1.00 42.12 170 ASN A C 1
ATOM 1211 O O . ASN A 1 170 ? 4.543 -18.437 -26.623 1.00 42.12 170 ASN A O 1
ATOM 1215 N N . GLY A 1 171 ? 2.329 -18.053 -26.331 1.00 42.44 171 GLY A N 1
ATOM 1216 C CA . GLY A 1 171 ? 1.946 -18.899 -25.179 1.00 42.44 171 GLY A CA 1
ATOM 1217 C C . GLY A 1 171 ? 2.971 -19.283 -24.097 1.00 42.44 171 GLY A C 1
ATOM 1218 O O . GLY A 1 171 ? 2.691 -20.178 -23.303 1.00 42.44 171 GLY A O 1
ATOM 1219 N N . ASN A 1 172 ? 4.156 -18.680 -24.046 1.00 46.38 172 ASN A N 1
ATOM 1220 C CA . ASN A 1 172 ? 5.240 -19.155 -23.205 1.00 46.38 172 ASN A CA 1
ATOM 1221 C C . ASN A 1 172 ? 5.175 -18.440 -21.856 1.00 46.38 172 ASN A C 1
ATOM 1223 O O . ASN A 1 172 ? 5.343 -17.225 -21.764 1.00 46.38 172 ASN A O 1
ATOM 1227 N N . VAL A 1 173 ? 4.952 -19.233 -20.812 1.00 48.00 173 VAL A N 1
ATOM 1228 C CA . VAL A 1 173 ? 4.622 -18.884 -19.416 1.00 48.00 173 VAL A CA 1
ATOM 1229 C C . VAL A 1 173 ? 5.748 -18.148 -18.661 1.00 48.00 173 VAL A C 1
ATOM 1231 O O . VAL A 1 173 ? 5.782 -18.114 -17.437 1.00 48.00 173 VAL A O 1
ATOM 1234 N N . GLY A 1 174 ? 6.716 -17.574 -19.373 1.00 61.59 174 GLY A N 1
ATOM 1235 C CA . GLY A 1 174 ? 7.940 -17.021 -18.808 1.00 61.59 174 GLY A CA 1
ATOM 1236 C C . GLY A 1 174 ? 8.230 -15.596 -19.251 1.00 61.59 174 GLY A C 1
ATOM 1237 O O . GLY A 1 174 ? 9.386 -15.322 -19.521 1.00 61.59 174 GLY A O 1
ATOM 1238 N N . GLY A 1 175 ? 7.235 -14.714 -19.398 1.00 78.88 175 GLY A N 1
ATOM 1239 C CA . GLY A 1 175 ? 7.439 -13.312 -19.807 1.00 78.88 175 GLY A CA 1
ATOM 1240 C C . GLY A 1 175 ? 8.546 -12.562 -19.035 1.00 78.88 175 GLY A C 1
ATOM 1241 O O . GLY A 1 175 ? 9.064 -13.044 -18.029 1.00 78.88 175 GLY A O 1
ATOM 1242 N N . SER A 1 176 ? 8.922 -11.366 -19.501 1.00 89.88 176 SER A N 1
ATOM 1243 C CA . SER A 1 176 ? 9.986 -10.554 -18.882 1.00 89.88 176 SER A CA 1
ATOM 1244 C C . SER A 1 176 ? 9.748 -10.301 -17.391 1.00 89.88 176 SER A C 1
ATOM 1246 O O . SER A 1 176 ? 8.603 -10.153 -16.956 1.00 89.88 176 SER A O 1
ATOM 1248 N N . THR A 1 177 ? 10.823 -10.217 -16.610 1.00 94.94 177 THR A N 1
ATOM 1249 C CA . THR A 1 177 ? 10.756 -9.885 -15.179 1.00 94.94 177 THR A CA 1
ATOM 1250 C C . THR A 1 177 ? 11.530 -8.614 -14.881 1.00 94.94 177 THR A C 1
ATOM 1252 O O . THR A 1 177 ? 12.528 -8.314 -15.535 1.00 94.94 177 THR A O 1
ATOM 1255 N N . ILE A 1 178 ? 11.067 -7.855 -13.890 1.00 98.31 178 ILE A N 1
ATOM 1256 C CA . ILE A 1 178 ? 11.770 -6.682 -13.372 1.00 98.31 178 ILE A CA 1
ATOM 1257 C C . ILE A 1 178 ? 11.925 -6.849 -11.864 1.00 98.31 178 ILE A C 1
ATOM 1259 O O . ILE A 1 178 ? 10.937 -6.870 -11.138 1.00 98.31 178 ILE A O 1
ATOM 1263 N N . THR A 1 179 ? 13.165 -6.913 -11.393 1.00 98.69 179 THR A N 1
ATOM 1264 C CA . THR A 1 179 ? 13.523 -6.865 -9.973 1.00 98.69 179 THR A CA 1
ATOM 1265 C C . THR A 1 179 ? 14.262 -5.561 -9.709 1.00 98.69 179 THR A C 1
ATOM 1267 O O . THR A 1 179 ? 15.351 -5.351 -10.240 1.00 98.69 179 THR A O 1
ATOM 1270 N N . ASN A 1 180 ? 13.679 -4.679 -8.902 1.00 98.81 180 ASN A N 1
ATOM 1271 C CA . ASN A 1 180 ? 14.243 -3.377 -8.570 1.00 98.81 180 ASN A CA 1
ATOM 1272 C C . ASN A 1 180 ? 14.577 -3.258 -7.083 1.00 98.81 180 ASN A C 1
ATOM 1274 O O . ASN A 1 180 ? 13.681 -3.206 -6.247 1.00 98.81 180 ASN A O 1
ATOM 1278 N N . GLU A 1 181 ? 15.862 -3.120 -6.786 1.00 98.81 181 GLU A N 1
ATOM 1279 C CA . GLU A 1 181 ? 16.420 -2.769 -5.476 1.00 98.81 181 GLU A CA 1
ATOM 1280 C C . GLU A 1 181 ? 16.970 -1.327 -5.465 1.00 98.81 181 GLU A C 1
ATOM 1282 O O . GLU A 1 181 ? 17.166 -0.754 -4.396 1.00 98.81 181 GLU A O 1
ATOM 1287 N N . GLY A 1 182 ? 17.220 -0.739 -6.643 1.00 98.62 182 GLY A N 1
ATOM 1288 C CA . GLY A 1 182 ? 17.745 0.619 -6.830 1.00 98.62 182 GLY A CA 1
ATOM 1289 C C . GLY A 1 182 ? 16.685 1.637 -7.263 1.00 98.62 182 GLY A C 1
ATOM 1290 O O . GLY A 1 182 ? 15.542 1.611 -6.801 1.00 98.62 182 GLY A O 1
ATOM 1291 N N . LEU A 1 183 ? 17.059 2.551 -8.163 1.00 98.75 183 LEU A N 1
ATOM 1292 C CA . LEU A 1 183 ? 16.172 3.581 -8.715 1.00 98.75 183 LEU A CA 1
ATOM 1293 C C . LEU A 1 183 ? 15.781 3.275 -10.166 1.00 98.75 183 LEU A C 1
ATOM 1295 O O . LEU A 1 183 ? 16.645 3.214 -11.038 1.00 98.75 183 LEU A O 1
ATOM 1299 N N . ILE A 1 184 ? 14.480 3.197 -10.443 1.00 98.88 184 ILE A N 1
ATOM 1300 C CA . ILE A 1 184 ? 13.917 3.301 -11.795 1.00 98.88 184 ILE A CA 1
ATOM 1301 C C . ILE A 1 184 ? 13.115 4.596 -11.853 1.00 98.88 184 ILE A C 1
ATOM 1303 O O . ILE A 1 184 ? 12.226 4.811 -11.030 1.00 98.88 184 ILE A O 1
ATOM 1307 N N . SER A 1 185 ? 13.431 5.482 -12.795 1.00 98.38 185 SER A N 1
ATOM 1308 C CA . SER A 1 185 ? 12.826 6.813 -12.826 1.00 98.38 185 SER A CA 1
ATOM 1309 C C . SER A 1 185 ? 12.520 7.355 -14.217 1.00 98.38 185 SER A C 1
ATOM 1311 O O . SER A 1 185 ? 13.233 7.049 -15.171 1.00 98.38 185 SER A O 1
ATOM 1313 N N . SER A 1 186 ? 11.527 8.240 -14.298 1.00 96.31 186 SER A N 1
ATOM 1314 C CA . SER A 1 186 ? 11.347 9.186 -15.404 1.00 96.31 186 SER A CA 1
ATOM 1315 C C . SER A 1 186 ? 10.958 10.577 -14.878 1.00 96.31 186 SER A C 1
ATOM 1317 O O . SER A 1 186 ? 10.374 10.703 -13.801 1.00 96.31 186 SER A O 1
ATOM 1319 N N . ASP A 1 187 ? 11.302 11.640 -15.605 1.00 93.50 187 ASP A N 1
ATOM 1320 C CA . ASP A 1 187 ? 10.870 13.007 -15.279 1.00 93.50 187 ASP A CA 1
ATOM 1321 C C . ASP A 1 187 ? 9.416 13.278 -15.716 1.00 93.50 187 ASP A C 1
ATOM 1323 O O . ASP A 1 187 ? 8.601 13.827 -14.973 1.00 93.50 187 ASP A O 1
ATOM 1327 N N . SER A 1 188 ? 9.065 12.847 -16.921 1.00 90.75 188 SER A N 1
ATOM 1328 C CA . SER A 1 188 ? 7.784 13.150 -17.564 1.00 90.75 188 SER A CA 1
ATOM 1329 C C . SER A 1 188 ? 7.220 12.028 -18.426 1.00 90.75 188 SER A C 1
ATOM 1331 O O . SER A 1 188 ? 6.044 12.067 -18.783 1.00 90.75 188 SER A O 1
ATOM 1333 N N . GLY A 1 189 ? 8.022 11.001 -18.705 1.00 92.12 189 GLY A N 1
ATOM 1334 C CA . GLY A 1 189 ? 7.539 9.719 -19.205 1.00 92.12 189 GLY A CA 1
ATOM 1335 C C . GLY A 1 189 ? 7.062 8.833 -18.056 1.00 92.12 189 GLY A C 1
ATOM 1336 O O . GLY A 1 189 ? 6.919 9.270 -16.912 1.00 92.12 189 GLY A O 1
ATOM 1337 N N . ASN A 1 190 ? 6.842 7.558 -18.334 1.00 96.12 190 ASN A N 1
ATOM 1338 C CA . ASN A 1 190 ? 6.564 6.576 -17.297 1.00 96.12 190 ASN A CA 1
ATOM 1339 C C . ASN A 1 190 ? 7.866 5.966 -16.769 1.00 96.12 190 ASN A C 1
ATOM 1341 O O . ASN A 1 190 ? 8.837 5.807 -17.509 1.00 96.12 190 ASN A O 1
ATOM 1345 N N . ALA A 1 191 ? 7.916 5.579 -15.494 1.00 98.31 191 ALA A N 1
ATOM 1346 C CA . ALA A 1 191 ? 9.100 4.861 -15.012 1.00 98.31 191 ALA A CA 1
ATOM 1347 C C . ALA A 1 191 ? 9.165 3.461 -15.650 1.00 98.31 191 ALA A C 1
ATOM 1349 O O . ALA A 1 191 ? 10.227 3.030 -16.099 1.00 98.31 191 ALA A O 1
ATOM 1350 N N . ILE A 1 192 ? 8.015 2.791 -15.756 1.00 98.62 192 ILE A N 1
ATOM 1351 C CA . ILE A 1 192 ? 7.834 1.520 -16.459 1.00 98.62 192 ILE A CA 1
ATOM 1352 C C . ILE A 1 192 ? 6.542 1.586 -17.284 1.00 98.62 192 ILE A C 1
ATOM 1354 O O . ILE A 1 192 ? 5.476 1.874 -16.741 1.00 98.62 192 ILE A O 1
ATOM 1358 N N . SER A 1 193 ? 6.623 1.263 -18.572 1.00 97.44 193 SER A N 1
ATOM 1359 C CA . SER A 1 193 ? 5.469 1.050 -19.452 1.00 97.44 193 SER A CA 1
ATOM 1360 C C . SER A 1 193 ? 5.413 -0.397 -19.931 1.00 97.44 193 SER A C 1
ATOM 1362 O O . SER A 1 193 ? 6.403 -0.934 -20.426 1.00 97.44 193 SER A O 1
ATOM 1364 N N . VAL A 1 194 ? 4.239 -1.014 -19.845 1.00 96.38 194 VAL A N 1
ATOM 1365 C CA . VAL A 1 194 ? 3.984 -2.402 -20.242 1.00 96.38 194 VAL A CA 1
ATOM 1366 C C . VAL A 1 194 ? 2.901 -2.413 -21.316 1.00 96.38 194 VAL A C 1
ATOM 1368 O O . VAL A 1 194 ? 1.730 -2.177 -21.032 1.00 96.38 194 VAL A O 1
ATOM 1371 N N . TYR A 1 195 ? 3.288 -2.668 -22.561 1.00 93.56 195 TYR A N 1
ATOM 1372 C CA . TYR A 1 195 ? 2.390 -2.750 -23.719 1.00 93.56 195 TYR A CA 1
ATOM 1373 C C . TYR A 1 195 ? 2.174 -4.180 -24.221 1.00 93.56 195 TYR A C 1
ATOM 1375 O O . TYR A 1 195 ? 1.269 -4.396 -25.020 1.00 93.56 195 TYR A O 1
ATOM 1383 N N . GLY A 1 196 ? 2.981 -5.139 -23.762 1.00 89.44 196 GLY A N 1
ATOM 1384 C CA . GLY A 1 196 ? 2.827 -6.564 -24.055 1.00 89.44 196 GLY A CA 1
ATOM 1385 C C . GLY A 1 196 ? 2.870 -7.429 -22.791 1.00 89.44 196 GLY A C 1
ATOM 1386 O O . GLY A 1 196 ? 3.013 -6.900 -21.683 1.00 89.44 196 GLY A O 1
ATOM 1387 N N . PRO A 1 197 ? 2.750 -8.759 -22.923 1.00 88.62 197 PRO A N 1
ATOM 1388 C CA . PRO A 1 197 ? 2.835 -9.679 -21.799 1.00 88.62 197 PRO A CA 1
ATOM 1389 C C . PRO A 1 197 ? 4.209 -9.673 -21.127 1.00 88.62 197 PRO A C 1
ATOM 1391 O O . PRO A 1 197 ? 5.243 -9.877 -21.766 1.00 88.62 197 PRO A O 1
ATOM 1394 N N . MET A 1 198 ? 4.201 -9.546 -19.804 1.00 91.38 198 MET A N 1
ATOM 1395 C CA . MET A 1 198 ? 5.345 -9.778 -18.932 1.00 91.38 198 MET A CA 1
ATOM 1396 C C . MET A 1 198 ? 4.940 -10.619 -17.719 1.00 91.38 198 MET A C 1
ATOM 1398 O O . MET A 1 198 ? 3.757 -10.852 -17.468 1.00 91.38 198 MET A O 1
ATOM 1402 N N . ARG A 1 199 ? 5.930 -11.099 -16.966 1.00 93.19 199 ARG A N 1
ATOM 1403 C CA . ARG A 1 199 ? 5.696 -12.016 -15.852 1.00 93.19 199 ARG A CA 1
ATOM 1404 C C . ARG A 1 199 ? 5.471 -11.280 -14.540 1.00 93.19 199 ARG A C 1
ATOM 1406 O O . ARG A 1 199 ? 4.399 -11.420 -13.964 1.00 93.19 199 ARG A O 1
ATOM 1413 N N . SER A 1 200 ? 6.441 -10.493 -14.077 1.00 96.75 200 SER A N 1
ATOM 1414 C CA . SER A 1 200 ? 6.375 -9.868 -12.749 1.00 96.75 200 SER A CA 1
ATOM 1415 C C . SER A 1 200 ? 7.191 -8.585 -12.624 1.00 96.75 200 SER A C 1
ATOM 1417 O O . SER A 1 200 ? 8.195 -8.389 -13.317 1.00 96.75 200 SER A O 1
ATOM 1419 N N . ILE A 1 201 ? 6.768 -7.733 -11.688 1.00 98.69 201 ILE A N 1
ATOM 1420 C CA . ILE A 1 201 ? 7.556 -6.607 -11.178 1.00 98.69 201 ILE A CA 1
ATOM 1421 C C . ILE A 1 201 ? 7.707 -6.779 -9.666 1.00 98.69 201 ILE A C 1
ATOM 1423 O O . ILE A 1 201 ? 6.716 -6.780 -8.938 1.00 98.69 201 ILE A O 1
ATOM 1427 N N . THR A 1 202 ? 8.941 -6.869 -9.185 1.00 98.81 202 THR A N 1
ATOM 1428 C CA . THR A 1 202 ? 9.283 -6.910 -7.761 1.00 98.81 202 THR A CA 1
ATOM 1429 C C . THR A 1 202 ? 10.084 -5.665 -7.411 1.00 98.81 202 THR A C 1
ATOM 1431 O O . THR A 1 202 ? 11.166 -5.455 -7.950 1.00 98.81 202 THR A O 1
ATOM 1434 N N . ASN A 1 203 ? 9.571 -4.837 -6.504 1.00 98.88 203 ASN A N 1
ATOM 1435 C CA . ASN A 1 203 ? 10.189 -3.579 -6.100 1.00 98.88 203 ASN A CA 1
ATOM 1436 C C . ASN A 1 203 ? 10.484 -3.547 -4.598 1.00 98.88 203 ASN A C 1
ATOM 1438 O O . ASN A 1 203 ? 9.559 -3.501 -3.792 1.00 98.88 203 ASN A O 1
ATOM 1442 N N . SER A 1 204 ? 11.761 -3.489 -4.238 1.00 98.81 204 SER A N 1
ATOM 1443 C CA . SER A 1 204 ? 12.266 -3.134 -2.905 1.00 98.81 204 SER A CA 1
ATOM 1444 C C . SER A 1 204 ? 13.003 -1.787 -2.888 1.00 98.81 204 SER A C 1
ATOM 1446 O O . SER A 1 204 ? 13.269 -1.255 -1.813 1.00 98.81 204 SER A O 1
ATOM 1448 N N . GLY A 1 205 ? 13.305 -1.224 -4.064 1.00 98.75 205 GLY A N 1
ATOM 1449 C CA . GLY A 1 205 ? 13.890 0.102 -4.248 1.00 98.75 205 GLY A CA 1
ATOM 1450 C C . GLY A 1 205 ? 12.845 1.200 -4.478 1.00 98.75 205 GLY A C 1
ATOM 1451 O O . GLY A 1 205 ? 11.778 1.223 -3.866 1.00 98.75 205 GLY A O 1
ATOM 1452 N N . THR A 1 206 ? 13.153 2.140 -5.371 1.00 98.81 206 THR A N 1
ATOM 1453 C CA . THR A 1 206 ? 12.252 3.233 -5.770 1.00 98.81 206 THR A CA 1
ATOM 1454 C C . THR A 1 206 ? 11.920 3.162 -7.258 1.00 98.81 206 THR A C 1
ATOM 1456 O O . THR A 1 206 ? 12.821 3.145 -8.095 1.00 98.81 206 THR A O 1
ATOM 1459 N N . ILE A 1 207 ? 10.629 3.180 -7.584 1.00 98.88 207 ILE A N 1
ATOM 1460 C CA . ILE A 1 207 ? 10.099 3.390 -8.935 1.00 98.88 207 ILE A CA 1
ATOM 1461 C C . ILE A 1 207 ? 9.354 4.723 -8.921 1.00 98.88 207 ILE A C 1
ATOM 1463 O O . ILE A 1 207 ? 8.374 4.860 -8.191 1.00 98.88 207 ILE A O 1
ATOM 1467 N N . ILE A 1 208 ? 9.806 5.709 -9.696 1.00 98.50 208 ILE A N 1
ATOM 1468 C CA . ILE A 1 208 ? 9.229 7.059 -9.659 1.00 98.50 208 ILE A CA 1
ATOM 1469 C C . ILE A 1 208 ? 9.060 7.684 -11.041 1.00 98.50 208 ILE A C 1
ATOM 1471 O O . ILE A 1 208 ? 9.994 7.722 -11.833 1.00 98.50 208 ILE A O 1
ATOM 1475 N N . SER A 1 209 ? 7.893 8.258 -11.313 1.00 97.00 209 SER A N 1
ATOM 1476 C CA . SER A 1 209 ? 7.756 9.263 -12.368 1.00 97.00 209 SER A CA 1
ATOM 1477 C C . SER A 1 209 ? 7.327 10.595 -11.766 1.00 97.00 209 SER A C 1
ATOM 1479 O O . SER A 1 209 ? 6.354 10.629 -11.018 1.00 97.00 209 SER A O 1
ATOM 1481 N N . GLN A 1 210 ? 8.048 11.684 -12.055 1.00 93.31 210 GLN A N 1
ATOM 1482 C CA . GLN A 1 210 ? 7.786 12.980 -11.406 1.00 93.31 210 GLN A CA 1
ATOM 1483 C C . GLN A 1 210 ? 6.489 13.632 -11.893 1.00 93.31 210 GLN A C 1
ATOM 1485 O O . GLN A 1 210 ? 5.790 14.257 -11.100 1.00 93.31 210 GLN A O 1
ATOM 1490 N N . THR A 1 211 ? 6.156 13.490 -13.178 1.00 92.38 211 THR A N 1
ATOM 1491 C CA . THR A 1 211 ? 4.897 14.013 -13.746 1.00 92.38 211 THR A CA 1
ATOM 1492 C C . THR A 1 211 ? 4.083 12.971 -14.521 1.00 92.38 211 THR A C 1
ATOM 1494 O O . THR A 1 211 ? 2.896 13.188 -14.756 1.00 92.38 211 THR A O 1
ATOM 1497 N N . GLY A 1 212 ? 4.677 11.829 -14.879 1.00 92.06 212 GLY A N 1
ATOM 1498 C CA . GLY A 1 212 ? 3.995 10.709 -15.529 1.00 92.06 212 GLY A CA 1
ATOM 1499 C C . GLY A 1 212 ? 3.499 9.643 -14.545 1.00 92.06 212 GLY A C 1
ATOM 1500 O O . GLY A 1 212 ? 3.315 9.890 -13.351 1.00 92.06 212 GLY A O 1
ATOM 1501 N N . THR A 1 213 ? 3.276 8.430 -15.058 1.00 97.44 213 THR A N 1
ATOM 1502 C CA . THR A 1 213 ? 2.857 7.276 -14.245 1.00 97.44 213 THR A CA 1
ATOM 1503 C C . THR A 1 213 ? 4.083 6.478 -13.809 1.00 97.44 213 THR A C 1
ATOM 1505 O O . THR A 1 213 ? 5.002 6.278 -14.603 1.00 97.44 213 THR A O 1
ATOM 1508 N N . ALA A 1 214 ? 4.134 5.989 -12.569 1.00 98.62 214 ALA A N 1
ATOM 1509 C CA . ALA A 1 214 ? 5.253 5.129 -12.171 1.00 98.62 214 ALA A CA 1
ATOM 1510 C C . ALA A 1 214 ? 5.226 3.817 -12.972 1.00 98.62 214 ALA A C 1
ATOM 1512 O O . ALA A 1 214 ? 6.185 3.495 -13.669 1.00 98.62 214 ALA A O 1
ATOM 1513 N N . ILE A 1 215 ? 4.106 3.095 -12.925 1.00 98.81 215 ILE A N 1
ATOM 1514 C CA . ILE A 1 215 ? 3.897 1.856 -13.675 1.00 98.81 215 ILE A CA 1
ATOM 1515 C C . ILE A 1 215 ? 2.623 1.986 -14.505 1.00 98.81 215 ILE A C 1
ATOM 1517 O O . ILE A 1 215 ? 1.528 2.102 -13.961 1.00 98.81 215 ILE A O 1
ATOM 1521 N N . TYR A 1 216 ? 2.766 1.953 -15.824 1.00 98.19 216 TYR A N 1
ATOM 1522 C CA . TYR A 1 216 ? 1.665 2.058 -16.773 1.00 98.19 216 TYR A CA 1
ATOM 1523 C C . TYR A 1 216 ? 1.480 0.750 -17.544 1.00 98.19 216 TYR A C 1
ATOM 1525 O O . TYR A 1 216 ? 2.444 0.223 -18.100 1.00 98.19 216 TYR A O 1
ATOM 1533 N N . LEU A 1 217 ? 0.250 0.243 -17.616 1.00 97.38 217 LEU A N 1
ATOM 1534 C CA . LEU A 1 217 ? -0.132 -0.896 -18.448 1.00 97.38 217 LEU A CA 1
ATOM 1535 C C . LEU A 1 217 ? -1.048 -0.396 -19.572 1.00 97.38 217 LEU A C 1
ATOM 1537 O O . LEU A 1 217 ? -2.131 0.140 -19.329 1.00 97.38 217 LEU A O 1
ATOM 1541 N N . GLY A 1 218 ? -0.604 -0.578 -20.815 1.00 94.75 218 GLY A N 1
ATOM 1542 C CA . GLY A 1 218 ? -1.411 -0.315 -22.003 1.00 94.75 218 GLY A CA 1
ATOM 1543 C C . GLY A 1 218 ? -2.502 -1.370 -22.211 1.00 94.75 218 GLY A C 1
ATOM 1544 O O . GLY A 1 218 ? -2.580 -2.356 -21.482 1.00 94.75 218 GLY A O 1
ATOM 1545 N N . ALA A 1 219 ? -3.316 -1.199 -23.257 1.00 94.00 219 ALA A N 1
ATOM 1546 C CA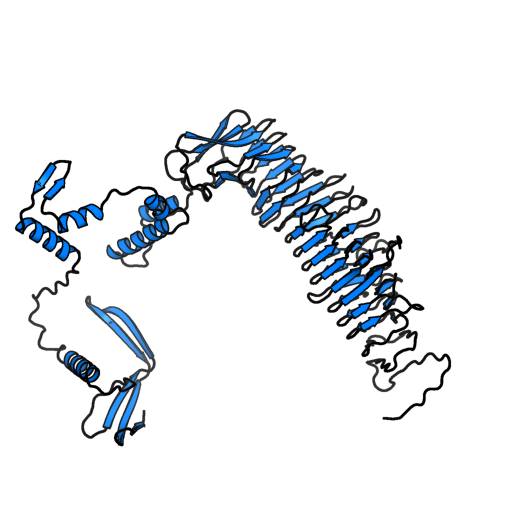 . ALA A 1 219 ? -4.477 -2.059 -23.519 1.00 94.00 219 ALA A CA 1
ATOM 1547 C C . ALA A 1 219 ? -4.149 -3.558 -23.660 1.00 94.00 219 ALA A C 1
ATOM 1549 O O . ALA A 1 219 ? -4.894 -4.407 -23.175 1.00 94.00 219 ALA A O 1
ATOM 1550 N N . ASN A 1 220 ? -3.001 -3.870 -24.269 1.00 90.88 220 ASN A N 1
ATOM 1551 C CA . ASN A 1 220 ? -2.490 -5.236 -24.431 1.00 90.88 220 ASN A CA 1
ATOM 1552 C C . ASN A 1 220 ? -1.456 -5.616 -23.351 1.00 90.88 220 ASN A C 1
ATOM 1554 O O . ASN A 1 220 ? -0.869 -6.696 -23.398 1.00 90.88 220 ASN A O 1
ATOM 1558 N N . GLY A 1 221 ? -1.188 -4.720 -22.397 1.00 93.19 221 GLY A N 1
ATOM 1559 C CA . GLY A 1 221 ? -0.238 -4.953 -21.318 1.00 93.19 221 GLY A CA 1
ATOM 1560 C C . GLY A 1 221 ? -0.816 -5.901 -20.273 1.00 93.19 221 GLY A C 1
ATOM 1561 O O . GLY A 1 221 ? -1.923 -5.688 -19.780 1.00 93.19 221 GLY A O 1
ATOM 1562 N N . SER A 1 222 ? -0.051 -6.925 -19.893 1.00 94.25 222 SER A N 1
ATOM 1563 C CA . SER A 1 222 ? -0.439 -7.877 -18.846 1.00 94.25 222 SER A CA 1
ATOM 1564 C C . SER A 1 222 ? 0.760 -8.277 -17.990 1.00 94.25 222 SER A C 1
ATOM 1566 O O . SER A 1 222 ? 1.841 -8.508 -18.534 1.00 94.25 222 SER A O 1
ATOM 1568 N N . ILE A 1 223 ? 0.562 -8.427 -16.678 1.00 95.94 223 ILE A N 1
ATOM 1569 C CA . ILE A 1 223 ? 1.591 -8.877 -15.728 1.00 95.94 223 ILE A CA 1
ATOM 1570 C C . ILE A 1 223 ? 1.058 -10.107 -14.988 1.00 95.94 223 ILE A C 1
ATOM 1572 O O . ILE A 1 223 ? 0.290 -9.974 -14.038 1.00 95.94 223 ILE A O 1
ATOM 1576 N N . SER A 1 224 ? 1.435 -11.306 -15.434 1.00 93.81 224 SER A N 1
ATOM 1577 C CA . SER A 1 224 ? 0.764 -12.552 -15.025 1.00 93.81 224 SER A CA 1
ATOM 1578 C C . SER A 1 224 ? 0.920 -12.912 -13.542 1.00 93.81 224 SER A C 1
ATOM 1580 O O . SER A 1 224 ? -0.001 -13.456 -12.945 1.00 93.81 224 SER A O 1
ATOM 1582 N N . GLU A 1 225 ? 2.076 -12.627 -12.941 1.00 95.81 225 GLU A N 1
ATOM 1583 C CA . GLU A 1 225 ? 2.352 -12.843 -11.509 1.00 95.81 225 GLU A CA 1
ATOM 1584 C C . GLU A 1 225 ? 2.166 -11.553 -10.683 1.00 95.81 225 GLU A C 1
ATOM 1586 O O . GLU A 1 225 ? 2.343 -11.553 -9.465 1.00 95.81 225 GLU A O 1
ATOM 1591 N N . GLY A 1 226 ? 1.790 -10.448 -11.333 1.00 97.69 226 GLY A N 1
ATOM 1592 C CA . GLY A 1 226 ? 1.496 -9.175 -10.688 1.00 97.69 226 GLY A CA 1
ATOM 1593 C C . GLY A 1 226 ? 2.708 -8.332 -10.273 1.00 97.69 226 GLY A C 1
ATOM 1594 O O . GLY A 1 226 ? 3.843 -8.515 -10.724 1.00 97.69 226 GLY A O 1
ATOM 1595 N N . ILE A 1 227 ? 2.426 -7.350 -9.417 1.00 98.88 227 ILE A N 1
ATOM 1596 C CA . ILE A 1 227 ? 3.381 -6.381 -8.873 1.00 98.88 227 ILE A CA 1
ATOM 1597 C C . ILE A 1 227 ? 3.536 -6.645 -7.376 1.00 98.88 227 ILE A C 1
ATOM 1599 O O . ILE A 1 227 ? 2.554 -6.615 -6.638 1.00 98.88 227 ILE A O 1
ATOM 1603 N N . THR A 1 228 ? 4.763 -6.855 -6.908 1.00 98.88 228 THR A N 1
ATOM 1604 C CA . THR A 1 228 ? 5.092 -6.960 -5.480 1.00 98.88 228 THR A CA 1
ATOM 1605 C C . THR A 1 228 ? 5.922 -5.756 -5.057 1.00 98.88 228 THR A C 1
ATOM 1607 O O . THR A 1 228 ? 7.030 -5.567 -5.551 1.00 98.88 228 THR A O 1
ATOM 1610 N N . ASN A 1 229 ? 5.406 -4.947 -4.132 1.00 98.88 229 ASN A N 1
ATOM 1611 C CA . ASN A 1 229 ? 6.053 -3.733 -3.645 1.00 98.88 229 ASN A CA 1
ATOM 1612 C C . ASN A 1 229 ? 6.358 -3.798 -2.144 1.00 98.88 229 ASN A C 1
ATOM 1614 O O . ASN A 1 229 ? 5.442 -3.777 -1.323 1.00 98.88 229 ASN A O 1
ATOM 1618 N N . SER A 1 230 ? 7.641 -3.783 -1.796 1.00 98.75 230 SER A N 1
ATOM 1619 C CA . SER A 1 230 ? 8.163 -3.522 -0.450 1.00 98.75 230 SER A CA 1
ATOM 1620 C C . SER A 1 230 ? 8.939 -2.201 -0.348 1.00 98.75 230 SER A C 1
ATOM 1622 O O . SER A 1 230 ? 9.238 -1.765 0.760 1.00 98.75 230 SER A O 1
ATOM 1624 N N . GLY A 1 231 ? 9.236 -1.557 -1.482 1.00 98.75 231 GLY A N 1
ATOM 1625 C CA . GLY A 1 231 ? 9.871 -0.242 -1.564 1.00 98.75 231 GLY A CA 1
ATOM 1626 C C . GLY A 1 231 ? 8.874 0.898 -1.803 1.00 98.75 231 GLY A C 1
ATOM 1627 O O . GLY A 1 231 ? 7.754 0.892 -1.284 1.00 98.75 231 GLY A O 1
ATOM 1628 N N . THR A 1 232 ? 9.279 1.878 -2.612 1.00 98.75 232 THR A N 1
ATOM 1629 C CA . THR A 1 232 ? 8.452 3.032 -2.999 1.00 98.75 232 THR A CA 1
ATOM 1630 C C . THR A 1 232 ? 8.050 2.949 -4.467 1.00 98.75 232 THR A C 1
ATOM 1632 O O . THR A 1 232 ? 8.910 2.804 -5.336 1.00 98.75 232 THR A O 1
ATOM 1635 N N . ILE A 1 233 ? 6.757 3.108 -4.751 1.00 98.88 233 ILE A N 1
ATOM 1636 C CA . ILE A 1 233 ? 6.230 3.375 -6.095 1.00 98.88 233 ILE A CA 1
ATOM 1637 C C . ILE A 1 233 ? 5.552 4.737 -6.055 1.00 98.88 233 ILE A C 1
ATOM 1639 O O . ILE A 1 233 ? 4.634 4.939 -5.264 1.00 98.88 233 ILE A O 1
ATOM 1643 N N . GLN A 1 234 ? 5.981 5.667 -6.899 1.00 98.56 234 GLN A N 1
ATOM 1644 C CA . GLN A 1 234 ? 5.431 7.014 -6.927 1.00 98.56 234 GLN A CA 1
ATOM 1645 C C . GLN A 1 234 ? 5.161 7.490 -8.349 1.00 98.56 234 GLN A C 1
ATOM 1647 O O . GLN A 1 234 ? 6.048 7.470 -9.197 1.00 98.56 234 GLN A O 1
ATOM 1652 N N . GLY A 1 235 ? 3.956 7.991 -8.597 1.00 97.19 235 GLY A N 1
ATOM 1653 C CA . GLY A 1 235 ? 3.655 8.689 -9.841 1.00 97.19 235 GLY A CA 1
ATOM 1654 C C . GLY A 1 235 ? 3.100 10.072 -9.577 1.00 97.19 235 GLY A C 1
ATOM 1655 O O . GLY A 1 235 ? 2.147 10.224 -8.814 1.00 97.19 235 GLY A O 1
ATOM 1656 N N . GLY A 1 236 ? 3.688 11.064 -10.233 1.00 93.81 236 GLY A N 1
ATOM 1657 C CA . GLY A 1 236 ? 3.367 12.467 -10.051 1.00 93.81 236 GLY A CA 1
ATOM 1658 C C . GLY A 1 236 ? 3.913 13.063 -8.744 1.00 93.81 236 GLY A C 1
ATOM 1659 O O . GLY A 1 236 ? 4.877 12.545 -8.160 1.00 93.81 236 GLY A O 1
ATOM 1660 N N . PRO A 1 237 ? 3.297 14.164 -8.276 1.00 90.31 237 PRO A N 1
ATOM 1661 C CA . PRO A 1 237 ? 3.703 14.851 -7.055 1.00 90.31 237 PRO A CA 1
ATOM 1662 C C . PRO A 1 237 ? 3.593 13.973 -5.798 1.00 90.31 237 PRO A C 1
ATOM 1664 O O . PRO A 1 237 ? 2.796 13.036 -5.723 1.00 90.31 237 PRO A O 1
ATOM 1667 N N . ASN A 1 238 ? 4.357 14.332 -4.761 1.00 89.25 238 ASN A N 1
ATOM 1668 C CA . ASN A 1 238 ? 4.408 13.603 -3.483 1.00 89.25 238 ASN A CA 1
ATOM 1669 C C . ASN A 1 238 ? 3.086 13.645 -2.682 1.00 89.25 238 ASN A C 1
ATOM 1671 O O . ASN A 1 238 ? 2.989 13.015 -1.631 1.00 89.25 238 ASN A O 1
ATOM 1675 N N . ASP A 1 239 ? 2.086 14.401 -3.138 1.00 87.06 239 ASP A N 1
ATOM 1676 C CA . ASP A 1 239 ? 0.782 14.552 -2.481 1.00 87.06 239 ASP A CA 1
ATOM 1677 C C . ASP A 1 239 ? -0.195 13.399 -2.780 1.00 87.06 239 ASP A C 1
ATOM 1679 O O . ASP A 1 239 ? -1.262 13.318 -2.175 1.00 87.06 239 ASP A O 1
ATOM 1683 N N . GLY A 1 240 ? 0.172 12.480 -3.681 1.00 86.69 240 GLY A N 1
ATOM 1684 C CA . GLY A 1 240 ? -0.655 11.337 -4.065 1.00 86.69 240 GLY A CA 1
ATOM 1685 C C . GLY A 1 240 ? -1.703 11.623 -5.145 1.00 86.69 240 GLY A C 1
ATOM 1686 O O . GLY A 1 240 ? -2.512 10.742 -5.439 1.00 86.69 240 GLY A O 1
ATOM 1687 N N . SER A 1 241 ? -1.695 12.814 -5.750 1.00 91.94 241 SER A N 1
ATOM 1688 C CA . SER A 1 241 ? -2.617 13.182 -6.834 1.00 91.94 241 SER A CA 1
ATOM 1689 C C . SER A 1 241 ? -2.283 12.514 -8.175 1.00 91.94 241 SER A C 1
ATOM 1691 O O . SER A 1 241 ? -3.186 12.239 -8.972 1.00 91.94 241 SER A O 1
ATOM 1693 N N . GLY A 1 242 ? -1.006 12.212 -8.430 1.00 95.69 242 GLY A N 1
ATOM 1694 C CA . GLY A 1 242 ? -0.564 11.533 -9.649 1.00 95.69 242 GLY A CA 1
ATOM 1695 C C . GLY A 1 242 ? -0.895 10.038 -9.675 1.00 95.69 242 GLY A C 1
ATOM 1696 O O . GLY A 1 242 ? -1.547 9.515 -8.775 1.00 95.69 242 GLY A O 1
ATOM 1697 N N . LYS A 1 243 ? -0.483 9.332 -10.734 1.00 98.12 243 LYS A N 1
ATOM 1698 C CA . LYS A 1 243 ? -0.813 7.912 -10.945 1.00 98.12 243 LYS A CA 1
ATOM 1699 C C . LYS A 1 243 ? 0.383 7.023 -10.629 1.00 98.12 243 LYS A C 1
ATOM 1701 O O . LYS A 1 243 ? 1.313 6.924 -11.424 1.00 98.12 243 LYS A O 1
ATOM 1706 N N . ALA A 1 244 ? 0.368 6.346 -9.487 1.00 98.69 244 ALA A N 1
ATOM 1707 C CA . ALA A 1 244 ? 1.429 5.404 -9.151 1.00 98.69 244 ALA A CA 1
ATOM 1708 C C . ALA A 1 244 ? 1.365 4.161 -10.048 1.00 98.69 244 ALA A C 1
ATOM 1710 O O . ALA A 1 244 ? 2.374 3.752 -10.620 1.00 98.69 244 ALA A O 1
ATOM 1711 N N . ILE A 1 245 ? 0.169 3.590 -10.198 1.00 98.81 245 ILE A N 1
ATOM 1712 C CA . ILE A 1 245 ? -0.088 2.432 -11.055 1.00 98.81 245 ILE A CA 1
ATOM 1713 C C . ILE A 1 245 ? -1.336 2.732 -11.883 1.00 98.81 245 ILE A C 1
ATOM 1715 O O . ILE A 1 245 ? -2.387 3.034 -11.320 1.00 98.81 245 ILE A O 1
ATOM 1719 N N . ASP A 1 246 ? -1.226 2.651 -13.205 1.00 98.62 246 ASP A N 1
ATOM 1720 C CA . ASP A 1 246 ? -2.353 2.834 -14.120 1.00 98.62 246 ASP A CA 1
ATOM 1721 C C . ASP A 1 246 ? -2.454 1.657 -15.087 1.00 98.62 246 ASP A C 1
ATOM 1723 O O . ASP A 1 246 ? -1.673 1.541 -16.029 1.00 98.62 246 ASP A O 1
ATOM 1727 N N . ALA A 1 247 ? -3.429 0.793 -14.834 1.00 98.44 247 ALA A N 1
ATOM 1728 C CA . ALA A 1 247 ? -3.834 -0.322 -15.674 1.00 98.44 247 ALA A CA 1
ATOM 1729 C C . ALA A 1 247 ? -5.250 -0.138 -16.236 1.00 98.44 247 ALA A C 1
ATOM 1731 O O . ALA A 1 247 ? -5.835 -1.092 -16.740 1.00 98.44 247 ALA A O 1
ATOM 1732 N N . SER A 1 248 ? -5.792 1.084 -16.196 1.00 98.12 248 SER A N 1
ATOM 1733 C CA . SER A 1 248 ? -7.187 1.377 -16.557 1.00 98.12 248 SER A CA 1
ATOM 1734 C C . SER A 1 248 ? -7.570 1.020 -17.998 1.00 98.12 248 SER A C 1
ATOM 1736 O O . SER A 1 248 ? -8.752 0.872 -18.296 1.00 98.12 248 SER A O 1
ATOM 1738 N N . LEU A 1 249 ? -6.589 0.867 -18.894 1.00 96.81 249 LEU A N 1
ATOM 1739 C CA . LEU A 1 249 ? -6.816 0.443 -20.278 1.00 96.81 249 LEU A CA 1
ATOM 1740 C C . LEU A 1 249 ? -6.694 -1.070 -20.484 1.00 96.81 249 LEU A C 1
ATOM 1742 O O . LEU A 1 249 ? -7.119 -1.560 -21.528 1.00 96.81 249 LEU A O 1
ATOM 1746 N N . SER A 1 250 ? -6.092 -1.801 -19.544 1.00 96.12 250 SER A N 1
ATOM 1747 C CA . SER A 1 250 ? -5.870 -3.239 -19.685 1.00 96.12 250 SER A CA 1
ATOM 1748 C C . SER A 1 250 ? -7.151 -4.034 -19.418 1.00 96.12 250 SER A C 1
ATOM 1750 O O . SER A 1 250 ? -7.990 -3.678 -18.585 1.00 96.12 250 SER A O 1
ATOM 1752 N N . SER A 1 251 ? -7.292 -5.147 -20.133 1.00 95.38 251 SER A N 1
ATOM 1753 C CA . SER A 1 251 ? -8.314 -6.172 -19.876 1.00 95.38 251 SER A CA 1
ATOM 1754 C C . SER A 1 251 ? -7.771 -7.386 -19.122 1.00 95.38 251 SER A C 1
ATOM 1756 O O . SER A 1 251 ? -8.533 -8.270 -18.730 1.00 95.38 251 SER A O 1
ATOM 1758 N N . ALA A 1 252 ? -6.455 -7.441 -18.901 1.00 95.50 252 ALA A N 1
ATOM 1759 C CA . ALA A 1 252 ? -5.837 -8.505 -18.132 1.00 95.50 252 ALA A CA 1
ATOM 1760 C C . ALA A 1 252 ? -6.107 -8.313 -16.637 1.00 95.50 252 ALA A C 1
ATOM 1762 O O . ALA A 1 252 ? -6.165 -7.192 -16.142 1.00 95.50 252 ALA A O 1
ATOM 1763 N N . SER A 1 253 ? -6.219 -9.427 -15.917 1.00 97.38 253 SER A N 1
ATOM 1764 C CA . SER A 1 253 ? -6.250 -9.398 -14.453 1.00 97.38 253 SER A CA 1
ATOM 1765 C C . SER A 1 253 ? -4.868 -9.037 -13.908 1.00 97.38 253 SER A C 1
ATOM 1767 O O . SER A 1 253 ? -3.853 -9.556 -14.379 1.00 97.38 253 SER A O 1
ATOM 1769 N N . LEU A 1 254 ? -4.833 -8.183 -12.894 1.00 98.44 254 LEU A N 1
ATOM 1770 C CA . LEU A 1 254 ? -3.636 -7.700 -12.232 1.00 98.44 254 LEU A CA 1
ATOM 1771 C C . LEU A 1 254 ? -3.748 -7.911 -10.722 1.00 98.44 254 LEU A C 1
ATOM 1773 O O . LEU A 1 254 ? -4.703 -7.496 -10.069 1.00 98.44 254 LEU A O 1
ATOM 1777 N N . THR A 1 255 ? -2.705 -8.504 -10.145 1.00 98.69 255 THR A N 1
ATOM 1778 C CA . THR A 1 255 ? -2.521 -8.537 -8.691 1.00 98.69 255 THR A CA 1
ATOM 1779 C C . THR A 1 255 ? -1.456 -7.529 -8.275 1.00 98.69 255 THR A C 1
ATOM 1781 O O . THR A 1 255 ? -0.346 -7.547 -8.801 1.00 98.69 255 THR A O 1
ATOM 1784 N N . VAL A 1 256 ? -1.760 -6.677 -7.298 1.00 98.88 256 VAL A N 1
ATOM 1785 C CA . VAL A 1 256 ? -0.795 -5.779 -6.648 1.00 98.88 256 VAL A CA 1
ATOM 1786 C C . VAL A 1 256 ? -0.677 -6.171 -5.181 1.00 98.88 256 VAL A C 1
ATOM 1788 O O . VAL A 1 256 ? -1.646 -6.081 -4.435 1.00 98.88 256 VAL A O 1
ATOM 1791 N N . SER A 1 257 ? 0.510 -6.590 -4.751 1.00 98.81 257 SER A N 1
ATOM 1792 C CA . SER A 1 257 ? 0.833 -6.894 -3.355 1.00 98.81 257 SER A CA 1
ATOM 1793 C C . SER A 1 257 ? 1.703 -5.794 -2.765 1.00 98.81 257 SER A C 1
ATOM 1795 O O . SER A 1 257 ? 2.820 -5.583 -3.229 1.00 98.81 257 SER A O 1
ATOM 1797 N N . ASN A 1 258 ? 1.216 -5.107 -1.732 1.00 98.81 258 ASN A N 1
ATOM 1798 C CA . ASN A 1 258 ? 1.915 -3.978 -1.126 1.00 98.81 258 ASN A CA 1
ATOM 1799 C C . ASN A 1 258 ? 2.237 -4.213 0.355 1.00 98.81 258 ASN A C 1
ATOM 1801 O O . ASN A 1 258 ? 1.337 -4.428 1.167 1.00 98.81 258 ASN A O 1
ATOM 1805 N N . SER A 1 259 ? 3.516 -4.096 0.703 1.00 98.62 259 SER A N 1
ATOM 1806 C CA . SER A 1 259 ? 4.031 -3.924 2.068 1.00 98.62 259 SER A CA 1
ATOM 1807 C C . SER A 1 259 ? 4.838 -2.628 2.242 1.00 98.62 259 SER A C 1
ATOM 1809 O O . SER A 1 259 ? 5.123 -2.253 3.378 1.00 98.62 259 SER A O 1
ATOM 1811 N N . GLY A 1 260 ? 5.171 -1.936 1.145 1.00 98.56 260 GLY A N 1
ATOM 1812 C CA . GLY A 1 260 ? 5.879 -0.654 1.126 1.00 98.56 260 GLY A CA 1
ATOM 1813 C C . GLY A 1 260 ? 4.959 0.564 0.972 1.00 98.56 260 GLY A C 1
ATOM 1814 O O . GLY A 1 260 ? 3.824 0.591 1.458 1.00 98.56 260 GLY A O 1
ATOM 1815 N N . THR A 1 261 ? 5.449 1.588 0.275 1.00 98.62 261 THR A N 1
ATOM 1816 C CA . THR A 1 261 ? 4.742 2.858 0.061 1.00 98.62 261 THR A CA 1
ATOM 1817 C C . THR A 1 261 ? 4.347 3.023 -1.402 1.00 98.62 261 THR A C 1
ATOM 1819 O O . THR A 1 261 ? 5.183 2.911 -2.298 1.00 98.62 261 THR A O 1
ATOM 1822 N N . ILE A 1 262 ? 3.077 3.345 -1.642 1.00 98.81 262 ILE A N 1
ATOM 1823 C CA . ILE A 1 262 ? 2.562 3.758 -2.948 1.00 98.81 262 ILE A CA 1
ATOM 1824 C C . ILE A 1 262 ? 2.085 5.209 -2.835 1.00 98.81 262 ILE A C 1
ATOM 1826 O O . ILE A 1 262 ? 1.119 5.500 -2.125 1.00 98.81 262 ILE A O 1
ATOM 1830 N N . VAL A 1 263 ? 2.769 6.120 -3.526 1.00 98.44 263 VAL A N 1
ATOM 1831 C CA . VAL A 1 263 ? 2.427 7.545 -3.577 1.00 98.44 263 VAL A CA 1
ATOM 1832 C C . VAL A 1 263 ? 1.766 7.863 -4.912 1.00 98.44 263 VAL A C 1
ATOM 1834 O O . VAL A 1 263 ? 2.427 7.947 -5.945 1.00 98.44 263 VAL A O 1
ATOM 1837 N N . GLY A 1 264 ? 0.448 8.019 -4.890 1.00 98.38 264 GLY A N 1
ATOM 1838 C CA . GLY A 1 264 ? -0.360 8.202 -6.092 1.00 98.38 264 GLY A CA 1
ATOM 1839 C C . GLY A 1 264 ? -1.535 7.237 -6.162 1.00 98.38 264 GLY A C 1
ATOM 1840 O O . GLY A 1 264 ? -1.710 6.359 -5.315 1.00 98.38 264 GLY A O 1
ATOM 1841 N N . GLN A 1 265 ? -2.348 7.423 -7.191 1.00 98.50 265 GLN A N 1
ATOM 1842 C CA . GLN A 1 265 ? -3.510 6.606 -7.498 1.00 98.50 265 GLN A CA 1
ATOM 1843 C C . GLN A 1 265 ? -3.098 5.217 -7.999 1.00 98.50 265 GLN A C 1
ATOM 1845 O O . GLN A 1 265 ? -2.083 5.066 -8.685 1.00 98.50 265 GLN A O 1
ATOM 1850 N N . VAL A 1 266 ? -3.927 4.224 -7.687 1.00 98.81 266 VAL A N 1
ATOM 1851 C CA . VAL A 1 266 ? -3.867 2.870 -8.248 1.00 98.81 266 VAL A CA 1
ATOM 1852 C C . VAL A 1 266 ? -5.154 2.641 -9.030 1.00 98.81 266 VAL A C 1
ATOM 1854 O O . VAL A 1 266 ? -6.236 2.564 -8.448 1.00 98.81 266 VAL A O 1
ATOM 1857 N N . LEU A 1 267 ? -5.045 2.577 -10.352 1.00 98.69 267 LEU A N 1
ATOM 1858 C CA . LEU A 1 267 ? -6.177 2.420 -11.257 1.00 98.69 267 LEU A CA 1
ATOM 1859 C C . LEU A 1 267 ? -6.095 1.042 -11.908 1.00 98.69 267 LEU A C 1
ATOM 1861 O O . LEU A 1 267 ? -5.205 0.797 -12.718 1.00 98.69 267 LEU A O 1
ATOM 1865 N N . PHE A 1 268 ? -6.998 0.150 -11.531 1.00 98.75 268 PHE A N 1
ATOM 1866 C CA . PHE A 1 268 ? -7.152 -1.168 -12.134 1.00 98.75 268 PHE A CA 1
ATOM 1867 C C . PHE A 1 268 ? -7.996 -1.112 -13.416 1.00 98.75 268 PHE A C 1
ATOM 1869 O O . PHE A 1 268 ? -8.571 -0.069 -13.748 1.00 98.75 268 PHE A O 1
ATOM 1876 N N . GLY A 1 269 ? -7.973 -2.209 -14.173 1.00 97.81 269 GLY A N 1
ATOM 1877 C CA . GLY A 1 269 ? -8.495 -2.295 -15.533 1.00 97.81 269 GLY A CA 1
ATOM 1878 C C . GLY A 1 269 ? -9.912 -2.853 -15.592 1.00 97.81 269 GLY A C 1
ATOM 1879 O O . GLY A 1 269 ? -10.778 -2.508 -14.795 1.00 97.81 269 GLY A O 1
ATOM 1880 N N . SER A 1 270 ? -10.170 -3.682 -16.601 1.00 97.44 270 SER A N 1
ATOM 1881 C CA . SER A 1 270 ? -11.432 -4.430 -16.740 1.00 97.44 270 SER A CA 1
ATOM 1882 C C . SER A 1 270 ? -11.308 -5.919 -16.400 1.00 97.44 270 SER A C 1
ATOM 1884 O O . SER A 1 270 ? -12.287 -6.659 -16.526 1.00 97.44 270 SER A O 1
ATOM 1886 N N . GLY A 1 271 ? -10.113 -6.355 -15.991 1.00 97.25 271 GLY A N 1
ATOM 1887 C CA . GLY A 1 271 ? -9.852 -7.711 -15.523 1.00 97.25 271 GLY A CA 1
ATOM 1888 C C . GLY A 1 271 ? -10.457 -7.981 -14.142 1.00 97.25 271 GLY A C 1
ATOM 1889 O O . GLY A 1 271 ? -11.124 -7.140 -13.556 1.00 97.25 271 GLY A O 1
ATOM 1890 N N . ASN A 1 272 ? -10.235 -9.184 -13.607 1.00 98.06 272 ASN A N 1
ATOM 1891 C CA . ASN A 1 272 ? -10.570 -9.485 -12.215 1.00 98.06 272 ASN A CA 1
ATOM 1892 C C . ASN A 1 272 ? -9.353 -9.170 -11.349 1.00 98.06 272 ASN A C 1
ATOM 1894 O O . ASN A 1 272 ? -8.460 -10.002 -11.173 1.00 98.06 272 ASN A O 1
ATOM 1898 N N . ASP A 1 273 ? -9.304 -7.946 -10.849 1.00 98.69 273 ASP A N 1
ATOM 1899 C CA . ASP A 1 273 ? -8.120 -7.392 -10.220 1.00 98.69 273 ASP A CA 1
ATOM 1900 C C . ASP A 1 273 ? -8.076 -7.635 -8.705 1.00 98.69 273 ASP A C 1
ATOM 1902 O O . ASP A 1 273 ? -9.095 -7.757 -8.013 1.00 98.69 273 ASP A O 1
ATOM 1906 N N . GLN A 1 274 ? -6.863 -7.709 -8.157 1.00 98.69 274 GLN A N 1
ATOM 1907 C CA . GLN A 1 274 ? -6.645 -7.943 -6.734 1.00 98.69 274 GLN A CA 1
ATOM 1908 C C . GLN A 1 274 ? -5.633 -6.961 -6.145 1.00 98.69 274 GLN A C 1
ATOM 1910 O O . GLN A 1 274 ? -4.474 -6.913 -6.553 1.00 98.69 274 GLN A O 1
ATOM 1915 N N . LEU A 1 275 ? -6.032 -6.261 -5.083 1.00 98.88 275 LEU A N 1
ATOM 1916 C CA . LEU A 1 275 ? -5.113 -5.545 -4.200 1.00 98.88 275 LEU A CA 1
ATOM 1917 C C . LEU A 1 275 ? -4.894 -6.351 -2.916 1.00 98.88 275 LEU A C 1
ATOM 1919 O O . LEU A 1 275 ? -5.821 -6.572 -2.139 1.00 98.88 275 LEU A O 1
ATOM 1923 N N . ARG A 1 276 ? -3.656 -6.772 -2.661 1.00 98.81 276 ARG A N 1
ATOM 1924 C CA . ARG A 1 276 ? -3.240 -7.449 -1.428 1.00 98.81 276 ARG A CA 1
ATOM 1925 C C . ARG A 1 276 ? -2.458 -6.482 -0.550 1.00 98.81 276 ARG A C 1
ATOM 1927 O O . ARG A 1 276 ? -1.400 -5.991 -0.939 1.00 98.81 276 ARG A O 1
ATOM 1934 N N . LEU A 1 277 ? -2.953 -6.241 0.655 1.00 98.69 277 LEU A N 1
ATOM 1935 C CA . LEU A 1 277 ? -2.310 -5.390 1.647 1.00 98.69 277 LEU A CA 1
ATOM 1936 C C . LEU A 1 277 ? -1.607 -6.279 2.681 1.00 98.69 277 LEU A C 1
ATOM 1938 O O . LEU A 1 277 ? -2.246 -7.035 3.412 1.00 98.69 277 LEU A O 1
ATOM 1942 N N . LEU A 1 278 ? -0.280 -6.213 2.703 1.00 98.31 278 LEU A N 1
ATOM 1943 C CA . LEU A 1 278 ? 0.604 -6.961 3.608 1.00 98.31 278 LEU A CA 1
ATOM 1944 C C . LEU A 1 278 ? 1.221 -6.042 4.682 1.00 98.31 278 LEU A C 1
ATOM 1946 O O . LEU A 1 278 ? 2.089 -6.464 5.445 1.00 98.31 278 LEU A O 1
ATOM 1950 N N . GLY A 1 279 ? 0.806 -4.773 4.695 1.00 96.44 279 GLY A N 1
ATOM 1951 C CA . GLY A 1 279 ? 1.373 -3.667 5.459 1.00 96.44 279 GLY A CA 1
ATOM 1952 C C . GLY A 1 279 ? 1.371 -2.372 4.637 1.00 96.44 279 GLY A C 1
ATOM 1953 O O . GLY A 1 279 ? 0.594 -2.233 3.685 1.00 96.44 279 GLY A O 1
ATOM 1954 N N . GLY A 1 280 ? 2.245 -1.432 4.987 1.00 97.94 280 GLY A N 1
ATOM 1955 C CA . GLY A 1 280 ? 2.567 -0.285 4.138 1.00 97.94 280 GLY A CA 1
ATOM 1956 C C . GLY A 1 280 ? 1.501 0.813 4.060 1.00 97.94 280 GLY A C 1
ATOM 1957 O O . GLY A 1 280 ? 0.590 0.907 4.887 1.00 97.94 280 GLY A O 1
ATOM 1958 N N . SER A 1 281 ? 1.625 1.686 3.059 1.00 98.25 281 SER A N 1
ATOM 1959 C CA . SER A 1 281 ? 0.689 2.796 2.847 1.00 98.25 281 SER A CA 1
ATOM 1960 C C . SER A 1 281 ? 0.391 3.065 1.375 1.00 98.25 281 SER A C 1
ATOM 1962 O O . SER A 1 281 ? 1.241 2.847 0.512 1.00 98.25 281 SER A O 1
ATOM 1964 N N . ILE A 1 282 ? -0.824 3.549 1.106 1.00 98.56 282 ILE A N 1
ATOM 1965 C CA . ILE A 1 282 ? -1.254 4.060 -0.200 1.00 98.56 282 ILE A CA 1
ATOM 1966 C C . ILE A 1 282 ? -1.833 5.461 0.011 1.00 98.56 282 ILE A C 1
ATOM 1968 O O . ILE A 1 282 ? -2.769 5.633 0.803 1.00 98.56 282 ILE A O 1
ATOM 1972 N N . THR A 1 283 ? -1.261 6.469 -0.655 1.00 97.25 283 THR A N 1
ATOM 1973 C CA . THR A 1 283 ? -1.683 7.866 -0.463 1.00 97.25 283 THR A CA 1
ATOM 1974 C C . THR A 1 283 ? -2.859 8.272 -1.347 1.00 97.25 283 THR A C 1
ATOM 1976 O O . THR A 1 283 ? -3.741 8.987 -0.877 1.00 97.25 283 THR A O 1
ATOM 1979 N N . GLY A 1 284 ? -2.884 7.813 -2.601 1.00 97.56 284 GLY A N 1
ATOM 1980 C CA . GLY A 1 284 ? -3.917 8.159 -3.574 1.00 97.56 284 GLY A CA 1
ATOM 1981 C C . GLY A 1 284 ? -5.118 7.215 -3.558 1.00 97.56 284 GLY A C 1
ATOM 1982 O O . GLY A 1 284 ? -5.168 6.232 -2.815 1.00 97.56 284 GLY A O 1
ATOM 1983 N N . ASN A 1 285 ? -6.108 7.533 -4.394 1.00 97.88 285 ASN A N 1
ATOM 1984 C CA . ASN A 1 285 ? -7.303 6.707 -4.564 1.00 97.88 285 ASN A CA 1
ATOM 1985 C C . ASN A 1 285 ? -6.963 5.360 -5.213 1.00 97.88 285 ASN A C 1
ATOM 1987 O O . ASN A 1 285 ? -6.091 5.278 -6.079 1.00 97.88 285 ASN A O 1
ATOM 1991 N N . VAL A 1 286 ? -7.710 4.323 -4.843 1.00 98.75 286 VAL A N 1
ATOM 1992 C CA . VAL A 1 286 ? -7.671 3.011 -5.490 1.00 98.75 286 VAL A CA 1
ATOM 1993 C C . VAL A 1 286 ? -9.012 2.764 -6.175 1.00 98.75 286 VAL A C 1
ATOM 1995 O O . VAL A 1 286 ? -10.062 2.762 -5.527 1.00 98.75 286 VAL A O 1
ATOM 1998 N N . SER A 1 287 ? -8.977 2.535 -7.483 1.00 98.50 287 SER A N 1
ATOM 1999 C CA . SER A 1 287 ? -10.146 2.170 -8.284 1.00 98.50 287 SER A CA 1
ATOM 2000 C C . SER A 1 287 ? -9.963 0.767 -8.834 1.00 98.50 287 SER A C 1
ATOM 2002 O O . SER A 1 287 ? -8.972 0.527 -9.514 1.00 98.50 287 SER A O 1
ATOM 2004 N N . GLY A 1 288 ? -10.907 -0.132 -8.556 1.00 98.19 288 GLY A N 1
ATOM 2005 C CA . GLY A 1 288 ? -10.948 -1.487 -9.103 1.00 98.19 288 GLY A CA 1
ATOM 2006 C C . GLY A 1 288 ? -11.273 -1.535 -10.599 1.00 98.19 288 GLY A C 1
ATOM 2007 O O . GLY A 1 288 ? -10.962 -2.524 -11.238 1.00 98.19 288 GLY A O 1
ATOM 2008 N N . GLY A 1 289 ? -11.848 -0.473 -11.173 1.00 97.25 289 GLY A N 1
ATOM 2009 C CA . GLY A 1 289 ? -12.287 -0.491 -12.569 1.00 97.25 289 GLY A CA 1
ATOM 2010 C C . GLY A 1 289 ? -13.499 -1.406 -12.790 1.00 97.25 289 GLY A C 1
ATOM 2011 O O . GLY A 1 289 ? -14.370 -1.508 -11.922 1.00 97.25 289 GLY A O 1
ATOM 2012 N N . ALA A 1 290 ? -13.593 -2.014 -13.973 1.00 96.75 290 ALA A N 1
ATOM 2013 C CA . ALA A 1 290 ? -14.623 -3.013 -14.277 1.00 96.75 290 ALA A CA 1
ATOM 2014 C C . ALA A 1 290 ? -14.172 -4.412 -13.813 1.00 96.75 290 ALA A C 1
ATOM 2016 O O . ALA A 1 290 ? -13.055 -4.568 -13.342 1.00 96.75 290 ALA A O 1
ATOM 2017 N N . GLY A 1 291 ? -15.034 -5.426 -13.928 1.00 96.81 291 GLY A N 1
ATOM 2018 C CA . GLY A 1 291 ? -14.711 -6.796 -13.505 1.00 96.81 291 GLY A CA 1
ATOM 2019 C C . GLY A 1 291 ? -15.036 -7.092 -12.035 1.00 96.81 291 GLY A C 1
ATOM 2020 O O . GLY A 1 291 ? -15.699 -6.313 -11.346 1.00 96.81 291 GLY A O 1
ATOM 2021 N N . THR A 1 292 ? -14.636 -8.276 -11.565 1.00 97.81 292 THR A N 1
ATOM 2022 C CA . THR A 1 292 ? -14.855 -8.725 -10.180 1.00 97.81 292 THR A CA 1
ATOM 2023 C C . THR A 1 292 ? -13.587 -8.521 -9.362 1.00 97.81 292 THR A C 1
ATOM 2025 O O . THR A 1 292 ? -12.750 -9.416 -9.253 1.00 97.81 292 THR A O 1
ATOM 2028 N N . ASN A 1 293 ? -13.464 -7.335 -8.771 1.00 98.62 293 ASN A N 1
ATOM 2029 C CA . ASN A 1 293 ? -12.236 -6.907 -8.103 1.00 98.62 293 ASN A CA 1
ATOM 2030 C C . ASN A 1 293 ? -12.286 -7.136 -6.595 1.00 98.62 293 ASN A C 1
ATOM 2032 O O . ASN A 1 293 ? -13.327 -6.941 -5.962 1.00 98.62 293 ASN A O 1
ATOM 2036 N N . THR A 1 294 ? -11.147 -7.465 -5.984 1.00 98.75 294 THR A N 1
ATOM 2037 C CA . THR A 1 294 ? -11.060 -7.684 -4.529 1.00 98.75 294 THR A CA 1
ATOM 2038 C C . THR A 1 294 ? -9.922 -6.913 -3.863 1.00 98.75 294 THR A C 1
ATOM 2040 O O . THR A 1 294 ? -8.839 -6.753 -4.426 1.00 98.75 294 THR A O 1
ATOM 2043 N N . VAL A 1 295 ? -10.148 -6.476 -2.622 1.00 98.81 295 VAL A N 1
ATOM 2044 C CA . VAL A 1 295 ? -9.089 -6.012 -1.713 1.00 98.81 295 VAL A CA 1
ATOM 2045 C C . VAL A 1 295 ? -8.969 -6.985 -0.551 1.00 98.81 295 VAL A C 1
ATOM 2047 O O . VAL A 1 295 ? -9.958 -7.289 0.107 1.00 98.81 295 VAL A O 1
ATOM 2050 N N . ASN A 1 296 ? -7.753 -7.443 -0.263 1.00 98.62 296 ASN A N 1
ATOM 2051 C CA . ASN A 1 296 ? -7.470 -8.364 0.833 1.00 98.62 296 ASN A CA 1
ATOM 2052 C C . ASN A 1 296 ? -6.344 -7.804 1.703 1.00 98.62 296 ASN A C 1
ATOM 2054 O O . ASN A 1 296 ? -5.183 -7.820 1.298 1.00 98.62 296 ASN A O 1
ATOM 2058 N N . ALA A 1 297 ? -6.667 -7.331 2.905 1.00 98.69 297 ALA A N 1
ATOM 2059 C CA . ALA A 1 297 ? -5.679 -7.078 3.944 1.00 98.69 297 ALA A CA 1
ATOM 2060 C C . ALA A 1 297 ? -5.343 -8.391 4.647 1.00 98.69 297 ALA A C 1
ATOM 2062 O O . ALA A 1 297 ? -6.165 -8.955 5.362 1.00 98.69 297 ALA A O 1
ATOM 2063 N N . VAL A 1 298 ? -4.143 -8.897 4.383 1.00 98.25 298 VAL A N 1
ATOM 2064 C CA . VAL A 1 298 ? -3.714 -10.249 4.757 1.00 98.25 298 VAL A CA 1
ATOM 2065 C C . VAL A 1 298 ? -2.936 -10.239 6.070 1.00 98.25 298 VAL A C 1
ATOM 2067 O O . VAL A 1 298 ? -3.106 -11.135 6.889 1.00 98.25 298 VAL A O 1
ATOM 2070 N N . SER A 1 299 ? -2.083 -9.236 6.278 1.00 97.12 299 SER A N 1
ATOM 2071 C CA . SER A 1 299 ? -1.212 -9.140 7.452 1.00 97.12 299 SER A CA 1
ATOM 2072 C C . SER A 1 299 ? -0.715 -7.713 7.666 1.00 97.12 299 SER A C 1
ATOM 2074 O O . SER A 1 299 ? -0.840 -6.864 6.785 1.00 97.12 299 SER A O 1
ATOM 2076 N N . GLY A 1 300 ? -0.077 -7.472 8.813 1.00 97.75 300 GLY A N 1
ATOM 2077 C CA . GLY A 1 300 ? 0.591 -6.204 9.100 1.00 97.75 300 GLY A CA 1
ATOM 2078 C C . GLY A 1 300 ? -0.388 -5.049 9.314 1.00 97.75 300 GLY A C 1
ATOM 2079 O O . GLY A 1 300 ? -1.590 -5.248 9.472 1.00 97.75 300 GLY A O 1
ATOM 2080 N N . THR A 1 301 ? 0.143 -3.826 9.357 1.00 98.56 301 THR A N 1
ATOM 2081 C CA . THR A 1 301 ? -0.664 -2.601 9.437 1.00 98.56 301 THR A CA 1
ATOM 2082 C C . THR A 1 301 ? -0.579 -1.846 8.120 1.00 98.56 301 THR A C 1
ATOM 2084 O O . THR A 1 301 ? 0.503 -1.406 7.735 1.00 98.56 301 THR A O 1
ATOM 2087 N N . SER A 1 302 ? -1.716 -1.674 7.454 1.00 98.69 302 SER A N 1
ATOM 2088 C CA . SER A 1 302 ? -1.843 -0.927 6.203 1.00 98.69 302 SER A CA 1
ATOM 2089 C C . SER A 1 302 ? -2.576 0.388 6.423 1.00 98.69 302 SER A C 1
ATOM 2091 O O . SER A 1 302 ? -3.562 0.436 7.155 1.00 98.69 302 SER A O 1
ATOM 2093 N N . THR A 1 303 ? -2.126 1.461 5.774 1.00 98.56 303 THR A N 1
ATOM 2094 C CA . THR A 1 303 ? -2.783 2.776 5.834 1.00 98.56 303 THR A CA 1
ATOM 2095 C C . THR A 1 303 ? -3.309 3.184 4.464 1.00 98.56 303 THR A C 1
ATOM 2097 O O . THR A 1 303 ? -2.548 3.240 3.500 1.00 98.56 303 THR A O 1
ATOM 2100 N N . LEU A 1 304 ? -4.609 3.479 4.390 1.00 98.31 304 LEU A N 1
ATOM 2101 C CA . LEU A 1 304 ? -5.303 3.861 3.159 1.00 98.31 304 LEU A CA 1
ATOM 2102 C C . LEU A 1 304 ? -5.781 5.311 3.275 1.00 98.31 304 LEU A C 1
ATOM 2104 O O . LEU A 1 304 ? -6.802 5.572 3.921 1.00 98.31 304 LEU A O 1
ATOM 2108 N N . ASN A 1 305 ? -5.026 6.244 2.685 1.00 96.69 305 ASN A N 1
ATOM 2109 C CA . ASN A 1 305 ? -5.343 7.677 2.723 1.00 96.69 305 ASN A CA 1
ATOM 2110 C C . ASN A 1 305 ? -6.369 8.090 1.671 1.00 96.69 305 ASN A C 1
ATOM 2112 O O . ASN A 1 305 ? -7.233 8.912 1.971 1.00 96.69 305 ASN A O 1
ATOM 2116 N N . GLY A 1 306 ? -6.304 7.497 0.479 1.00 95.69 306 GLY A N 1
ATOM 2117 C CA . GLY A 1 306 ? -7.285 7.720 -0.575 1.00 95.69 306 GLY A CA 1
ATOM 2118 C C . GLY A 1 306 ? -8.539 6.862 -0.435 1.00 95.69 306 GLY A C 1
ATOM 2119 O O . GLY A 1 306 ? -8.612 5.929 0.368 1.00 95.69 306 GLY A O 1
ATOM 2120 N N . ASN A 1 307 ? -9.539 7.188 -1.250 1.00 98.00 307 ASN A N 1
ATOM 2121 C CA . ASN A 1 307 ? -10.774 6.420 -1.356 1.00 98.00 307 ASN A CA 1
ATOM 2122 C C . ASN A 1 307 ? -10.533 5.094 -2.087 1.00 98.00 307 ASN A C 1
ATOM 2124 O O . ASN A 1 307 ? -9.774 5.047 -3.054 1.00 98.00 307 ASN A O 1
ATOM 2128 N N . ILE A 1 308 ? -11.224 4.041 -1.657 1.00 98.50 308 ILE A N 1
ATOM 2129 C CA . ILE A 1 308 ? -11.243 2.723 -2.300 1.00 98.50 308 ILE A CA 1
ATOM 2130 C C . ILE A 1 308 ? -12.603 2.540 -2.975 1.00 98.50 308 ILE A C 1
ATOM 2132 O O . ILE A 1 308 ? -13.625 2.757 -2.329 1.00 98.50 308 ILE A O 1
ATOM 2136 N N . SER A 1 309 ? -12.643 2.152 -4.251 1.00 98.50 309 SER A N 1
ATOM 2137 C CA . SER A 1 309 ? -13.896 1.994 -5.009 1.00 98.50 309 SER A CA 1
ATOM 2138 C C . SER A 1 309 ? -13.795 0.951 -6.122 1.00 98.50 309 SER A C 1
ATOM 2140 O O . SER A 1 309 ? -12.694 0.608 -6.533 1.00 98.50 309 SER A O 1
ATOM 2142 N N . GLY A 1 310 ? -14.931 0.456 -6.625 1.00 97.88 310 GLY A N 1
ATOM 2143 C CA . GLY A 1 310 ? -14.961 -0.497 -7.747 1.00 97.88 310 GLY A CA 1
ATOM 2144 C C . GLY A 1 310 ? -14.617 -1.942 -7.368 1.00 97.88 310 GLY A C 1
ATOM 2145 O O . GLY A 1 310 ? -14.189 -2.711 -8.223 1.00 97.88 310 GLY A O 1
ATOM 2146 N N . PHE A 1 311 ? -14.780 -2.311 -6.093 1.00 98.56 311 PHE A N 1
ATOM 2147 C CA . PHE A 1 311 ? -14.487 -3.654 -5.583 1.00 98.56 311 PHE A CA 1
ATOM 2148 C C . PHE A 1 311 ? -15.770 -4.401 -5.204 1.00 98.56 311 PHE A C 1
ATOM 2150 O O . PHE A 1 311 ? -16.688 -3.825 -4.625 1.00 98.56 311 PHE A O 1
ATOM 2157 N N . SER A 1 312 ? -15.839 -5.701 -5.488 1.00 98.44 312 SER A N 1
ATOM 2158 C CA . SER A 1 312 ? -16.941 -6.550 -5.022 1.00 98.44 312 SER A CA 1
ATOM 2159 C C . SER A 1 312 ? -16.746 -6.965 -3.560 1.00 98.44 312 SER A C 1
ATOM 2161 O O . SER A 1 312 ? -17.717 -7.122 -2.823 1.00 98.44 312 SER A O 1
ATOM 2163 N N . ALA A 1 313 ? -15.497 -7.077 -3.101 1.00 98.50 313 ALA A N 1
ATOM 2164 C CA . ALA A 1 313 ? -15.181 -7.455 -1.729 1.00 98.50 313 ALA A CA 1
ATOM 2165 C C . ALA A 1 313 ? -13.970 -6.698 -1.173 1.00 98.50 313 ALA A C 1
ATOM 2167 O O . ALA A 1 313 ? -12.971 -6.488 -1.867 1.00 98.50 313 ALA A O 1
ATOM 2168 N N . PHE A 1 314 ? -14.052 -6.349 0.110 1.00 98.88 314 PHE A N 1
ATOM 2169 C CA . PHE A 1 314 ? -12.931 -5.870 0.911 1.00 98.88 314 PHE A CA 1
ATOM 2170 C C . PHE A 1 314 ? -12.820 -6.737 2.166 1.00 98.88 314 PHE A C 1
ATOM 2172 O O . PHE A 1 314 ? -13.693 -6.692 3.030 1.00 98.88 314 PHE A O 1
ATOM 2179 N N . THR A 1 315 ? -11.753 -7.517 2.299 1.00 98.88 315 THR A N 1
ATOM 2180 C CA . THR A 1 315 ? -11.572 -8.445 3.421 1.00 98.88 315 THR A CA 1
ATOM 2181 C C . THR A 1 315 ? -10.367 -8.052 4.266 1.00 98.88 315 THR A C 1
ATOM 2183 O O . THR A 1 315 ? -9.283 -7.812 3.740 1.00 98.88 315 THR A O 1
ATOM 2186 N N . ILE A 1 316 ? -10.541 -8.018 5.587 1.00 98.88 316 ILE A N 1
ATOM 2187 C CA . ILE A 1 316 ? -9.475 -7.836 6.576 1.00 98.88 316 ILE A CA 1
ATOM 2188 C C . ILE A 1 316 ? -9.311 -9.154 7.321 1.00 98.88 316 ILE A C 1
ATOM 2190 O O . ILE A 1 316 ? -10.172 -9.530 8.114 1.00 98.88 316 ILE A O 1
ATOM 2194 N N . ALA A 1 317 ? -8.225 -9.867 7.048 1.00 98.75 317 ALA A N 1
ATOM 2195 C CA . ALA A 1 317 ? -7.916 -11.139 7.680 1.00 98.75 317 ALA A CA 1
ATOM 2196 C C . ALA A 1 317 ? -7.545 -10.964 9.160 1.00 98.75 317 ALA A C 1
ATOM 2198 O O . ALA A 1 317 ? -7.111 -9.895 9.596 1.00 98.75 317 ALA A O 1
ATOM 2199 N N . SER A 1 318 ? -7.675 -12.045 9.931 1.00 97.88 318 SER A N 1
ATOM 2200 C CA . SER A 1 318 ? -7.194 -12.072 11.314 1.00 97.88 318 SER A CA 1
ATOM 2201 C C . SER A 1 318 ? -5.698 -11.741 11.380 1.00 97.88 318 SER A C 1
ATOM 2203 O O . SER A 1 318 ? -4.914 -12.202 10.554 1.00 97.88 318 SER A O 1
ATOM 2205 N N . GLY A 1 319 ? -5.309 -10.902 12.343 1.00 96.62 319 GLY A N 1
ATOM 2206 C CA . GLY A 1 319 ? -3.937 -10.401 12.488 1.00 96.62 319 GLY A CA 1
ATOM 2207 C C . GLY A 1 319 ? -3.564 -9.230 11.567 1.00 96.62 319 GLY A C 1
ATOM 2208 O O . GLY A 1 319 ? -2.516 -8.618 11.774 1.00 96.62 319 GLY A O 1
ATOM 2209 N N . ALA A 1 320 ? -4.402 -8.869 10.589 1.00 98.69 320 ALA A N 1
ATOM 2210 C CA . ALA A 1 320 ? -4.222 -7.659 9.789 1.00 98.69 320 ALA A CA 1
ATOM 2211 C C . ALA A 1 320 ? -4.876 -6.441 10.461 1.00 98.69 320 ALA A C 1
ATOM 2213 O O . ALA A 1 320 ? -5.914 -6.553 11.116 1.00 98.69 320 ALA A O 1
ATOM 2214 N N . LYS A 1 321 ? -4.297 -5.257 10.252 1.00 98.69 321 LYS A N 1
ATOM 2215 C CA . LYS A 1 321 ? -4.860 -3.966 10.658 1.00 98.69 321 LYS A CA 1
ATOM 2216 C C . LYS A 1 321 ? -4.946 -3.026 9.458 1.00 98.69 321 LYS A C 1
ATOM 2218 O O . LYS A 1 321 ? -3.953 -2.811 8.769 1.00 98.69 321 LYS A O 1
ATOM 2223 N N . VAL A 1 322 ? -6.104 -2.406 9.252 1.00 98.81 322 VAL A N 1
ATOM 2224 C CA . VAL A 1 322 ? -6.310 -1.347 8.255 1.00 98.81 322 VAL A CA 1
ATOM 2225 C C . VAL A 1 322 ? -6.622 -0.036 8.966 1.00 98.81 322 VAL A C 1
ATOM 2227 O O . VAL A 1 322 ? -7.664 0.097 9.601 1.00 98.81 322 VAL A O 1
ATOM 2230 N N . ASN A 1 323 ? -5.737 0.950 8.826 1.00 98.69 323 ASN A N 1
ATOM 2231 C CA . ASN A 1 323 ? -6.000 2.335 9.199 1.00 98.69 323 ASN A CA 1
ATOM 2232 C C . ASN A 1 323 ? -6.783 3.003 8.068 1.00 98.69 323 ASN A C 1
ATOM 2234 O O . ASN A 1 323 ? -6.213 3.412 7.050 1.00 98.69 323 ASN A O 1
ATOM 2238 N N . GLN A 1 324 ? -8.091 3.124 8.253 1.00 98.38 324 GLN A N 1
ATOM 2239 C CA . GLN A 1 324 ? -8.960 3.799 7.311 1.00 98.38 324 GLN A CA 1
ATOM 2240 C C . GLN A 1 324 ? -8.832 5.316 7.488 1.00 98.38 324 GLN A C 1
ATOM 2242 O O . GLN A 1 324 ? -9.107 5.880 8.555 1.00 98.38 324 GLN A O 1
ATOM 2247 N N . ARG A 1 325 ? -8.403 5.993 6.422 1.00 97.38 325 ARG A N 1
ATOM 2248 C CA . ARG A 1 325 ? -8.372 7.457 6.338 1.00 97.38 325 ARG A CA 1
ATOM 2249 C C . ARG A 1 325 ? -9.227 7.961 5.168 1.00 97.38 325 ARG A C 1
ATOM 2251 O O . ARG A 1 325 ? -9.878 8.988 5.327 1.00 97.38 325 ARG A O 1
ATOM 2258 N N . GLY A 1 326 ? -9.332 7.207 4.073 1.00 96.25 326 GLY A N 1
ATOM 2259 C CA . GLY A 1 326 ? -10.330 7.419 3.015 1.00 96.25 326 GLY A CA 1
ATOM 2260 C C . GLY A 1 326 ? -11.646 6.652 3.221 1.00 96.25 326 GLY A C 1
ATOM 2261 O O . GLY A 1 326 ? -11.817 5.905 4.187 1.00 96.25 326 GLY A O 1
ATOM 2262 N N . SER A 1 327 ? -12.602 6.831 2.308 1.00 97.81 327 SER A N 1
ATOM 2263 C CA . SER A 1 327 ? -13.814 5.994 2.245 1.00 97.81 327 SER A CA 1
ATOM 2264 C C . SER A 1 327 ? -13.519 4.628 1.613 1.00 97.81 327 SER A C 1
ATOM 2266 O O . SER A 1 327 ? -12.605 4.503 0.800 1.00 97.81 327 SER A O 1
ATOM 2268 N N . ILE A 1 328 ? -14.283 3.601 1.991 1.00 98.75 328 ILE A N 1
ATOM 2269 C CA . ILE A 1 328 ? -14.212 2.267 1.380 1.00 98.75 328 ILE A CA 1
ATOM 2270 C C . ILE A 1 328 ? -15.549 1.980 0.705 1.00 98.75 328 ILE A C 1
ATOM 2272 O O . ILE A 1 328 ? -16.574 1.948 1.374 1.00 98.75 328 ILE A O 1
ATOM 2276 N N . ALA A 1 329 ? -15.553 1.750 -0.602 1.00 98.62 329 ALA A N 1
ATOM 2277 C CA . ALA A 1 329 ? -16.727 1.336 -1.355 1.00 98.62 329 ALA A CA 1
ATOM 2278 C C . ALA A 1 329 ? -16.507 -0.065 -1.937 1.00 98.62 329 ALA A C 1
ATOM 2280 O O . ALA A 1 329 ? -15.705 -0.251 -2.856 1.00 98.62 329 ALA A O 1
ATOM 2281 N N . ALA A 1 330 ? -17.226 -1.040 -1.383 1.00 98.50 330 ALA A N 1
ATOM 2282 C CA . ALA A 1 330 ? -17.254 -2.420 -1.848 1.00 98.50 330 ALA A CA 1
ATOM 2283 C C . ALA A 1 330 ? -18.618 -3.046 -1.544 1.00 98.50 330 ALA A C 1
ATOM 2285 O O . ALA A 1 330 ? -19.249 -2.649 -0.571 1.00 98.50 330 ALA A O 1
ATOM 2286 N N . THR A 1 331 ? -19.077 -4.041 -2.313 1.00 98.50 331 THR A N 1
ATOM 2287 C CA . THR A 1 331 ? -20.382 -4.684 -2.037 1.00 98.50 331 THR A CA 1
ATOM 2288 C C . THR A 1 331 ? -20.466 -5.187 -0.594 1.00 98.50 331 THR A C 1
ATOM 2290 O O . THR A 1 331 ? -21.449 -4.915 0.099 1.00 98.50 331 THR A O 1
ATOM 2293 N N . THR A 1 332 ? -19.400 -5.843 -0.126 1.00 98.62 332 THR A N 1
ATOM 2294 C CA . THR A 1 332 ? -19.253 -6.263 1.269 1.00 98.62 332 THR A CA 1
ATOM 2295 C C . THR A 1 332 ? -17.840 -5.989 1.776 1.00 98.62 332 THR A C 1
ATOM 2297 O O . THR A 1 332 ? -16.849 -6.362 1.145 1.00 98.62 332 THR A O 1
ATOM 2300 N N . VAL A 1 333 ? -17.758 -5.384 2.958 1.00 98.88 333 VAL A N 1
ATOM 2301 C CA . VAL A 1 333 ? -16.548 -5.273 3.770 1.00 98.88 333 VAL A CA 1
ATOM 2302 C C . VAL A 1 333 ? -16.621 -6.308 4.890 1.00 98.88 333 VAL A C 1
ATOM 2304 O O . VAL A 1 333 ? -17.503 -6.230 5.743 1.00 98.88 333 VAL A O 1
ATOM 2307 N N . THR A 1 334 ? -15.697 -7.265 4.909 1.00 98.88 334 THR A N 1
ATOM 2308 C CA . THR A 1 334 ? -15.591 -8.290 5.956 1.00 98.88 334 THR A CA 1
ATOM 2309 C C . THR A 1 334 ? -14.375 -8.023 6.830 1.00 98.88 334 THR A C 1
ATOM 2311 O O . THR A 1 334 ? -13.247 -8.012 6.343 1.00 98.88 334 THR A O 1
ATOM 2314 N N . ASN A 1 335 ? -14.590 -7.834 8.128 1.00 98.81 335 ASN A N 1
ATOM 2315 C CA . ASN A 1 335 ? -13.549 -7.556 9.103 1.00 98.81 335 ASN A CA 1
ATOM 2316 C C . ASN A 1 335 ? -13.380 -8.719 10.092 1.00 98.81 335 ASN A C 1
ATOM 2318 O O . ASN A 1 335 ? -14.203 -8.898 10.989 1.00 98.81 335 ASN A O 1
ATOM 2322 N N . SER A 1 336 ? -12.288 -9.467 9.940 1.00 98.75 336 SER A N 1
ATOM 2323 C CA . SER A 1 336 ? -11.819 -10.503 10.871 1.00 98.75 336 SER A CA 1
ATOM 2324 C C . SER A 1 336 ? -10.515 -10.139 11.589 1.00 98.75 336 SER A C 1
ATOM 2326 O O . SER A 1 336 ? -10.086 -10.898 12.461 1.00 98.75 336 SER A O 1
ATOM 2328 N N . GLY A 1 337 ? -9.902 -9.008 11.227 1.00 98.69 337 GLY A N 1
ATOM 2329 C CA . GLY A 1 337 ? -8.746 -8.391 11.881 1.00 98.69 337 GLY A CA 1
ATOM 2330 C C . GLY A 1 337 ? -9.143 -7.087 12.567 1.00 98.69 337 GLY A C 1
ATOM 2331 O O . GLY A 1 337 ? -10.123 -7.062 13.299 1.00 98.69 337 GLY A O 1
ATOM 2332 N N . THR A 1 338 ? -8.415 -5.997 12.327 1.00 98.75 338 THR A N 1
ATOM 2333 C CA . THR A 1 338 ? -8.725 -4.679 12.903 1.00 98.75 338 THR A CA 1
ATOM 2334 C C . THR A 1 338 ? -8.995 -3.642 11.817 1.00 98.75 338 THR A C 1
ATOM 2336 O O . THR A 1 338 ? -8.113 -3.335 11.015 1.00 98.75 338 THR A O 1
ATOM 2339 N N . LEU A 1 339 ? -10.176 -3.026 11.846 1.00 98.81 339 LEU A N 1
ATOM 2340 C CA . LEU A 1 339 ? -10.486 -1.808 11.097 1.00 98.81 339 LEU A CA 1
ATOM 2341 C C . LEU A 1 339 ? -10.385 -0.609 12.046 1.00 98.81 339 LEU A C 1
ATOM 2343 O O . LEU A 1 339 ? -11.171 -0.496 12.981 1.00 98.81 339 LEU A O 1
ATOM 2347 N N . ASP A 1 340 ? -9.414 0.273 11.823 1.00 98.62 340 ASP A N 1
ATOM 2348 C CA . ASP A 1 340 ? -9.162 1.465 12.640 1.00 98.62 340 ASP A CA 1
ATOM 2349 C C . ASP A 1 340 ? -9.614 2.727 11.898 1.00 98.62 340 ASP A C 1
ATOM 2351 O O . ASP A 1 340 ? -8.993 3.150 10.918 1.00 98.62 340 ASP A O 1
ATOM 2355 N N . VAL A 1 341 ? -10.695 3.344 12.378 1.00 98.38 341 VAL A N 1
ATOM 2356 C CA . VAL A 1 341 ? -11.286 4.550 11.769 1.00 98.38 341 VAL A CA 1
ATOM 2357 C C . VAL A 1 341 ? -10.691 5.860 12.310 1.00 98.38 341 VAL A C 1
ATOM 2359 O O . VAL A 1 341 ? -10.949 6.941 11.768 1.00 98.38 341 VAL A O 1
ATOM 2362 N N . GLY A 1 342 ? -9.826 5.787 13.327 1.00 97.44 342 GLY A N 1
ATOM 2363 C CA . GLY A 1 342 ? -9.270 6.948 14.019 1.00 97.44 342 GLY A CA 1
ATOM 2364 C C . GLY A 1 342 ? -10.337 7.751 14.767 1.00 97.44 342 GLY A C 1
ATOM 2365 O O . GLY A 1 342 ? -11.272 7.178 15.316 1.00 97.44 342 GLY A O 1
ATOM 2366 N N . SER A 1 343 ? -10.193 9.079 14.810 1.00 96.69 343 SER A N 1
ATOM 2367 C CA . SER A 1 343 ? -11.085 10.000 15.542 1.00 96.69 343 SER A CA 1
ATOM 2368 C C . SER A 1 343 ? -12.187 10.647 14.697 1.00 96.69 343 SER A C 1
ATOM 2370 O O . SER A 1 343 ? -13.013 11.383 15.230 1.00 96.69 343 SER A O 1
ATOM 2372 N N . ALA A 1 344 ? -12.199 10.401 13.386 1.00 97.00 344 ALA A N 1
ATOM 2373 C CA . ALA A 1 344 ? -13.172 10.971 12.459 1.00 97.00 344 ALA A CA 1
ATOM 2374 C C . ALA A 1 344 ? -14.266 9.957 12.107 1.00 97.00 344 ALA A C 1
ATOM 2376 O O . ALA A 1 344 ? -14.084 8.748 12.265 1.00 97.00 344 ALA A O 1
ATOM 2377 N N . THR A 1 345 ? -15.378 10.442 11.556 1.00 97.75 345 THR A N 1
ATOM 2378 C CA . THR A 1 345 ? -16.346 9.572 10.886 1.00 97.75 345 THR A CA 1
ATOM 2379 C C . THR A 1 345 ? -15.761 9.068 9.571 1.00 97.75 345 THR A C 1
ATOM 2381 O O . THR A 1 345 ? -15.369 9.854 8.706 1.00 97.75 345 THR A O 1
ATOM 2384 N N . ARG A 1 346 ? -15.702 7.748 9.409 1.00 98.19 346 ARG A N 1
ATOM 2385 C CA . ARG A 1 346 ? -15.305 7.078 8.166 1.00 98.19 346 ARG A CA 1
ATOM 2386 C C . ARG A 1 346 ? -16.504 6.394 7.540 1.00 98.19 346 ARG A C 1
ATOM 2388 O O . ARG A 1 346 ? -17.459 6.068 8.233 1.00 98.19 346 ARG A O 1
ATOM 2395 N N . THR A 1 347 ? -16.456 6.201 6.226 1.00 98.50 347 THR A N 1
ATOM 2396 C CA . THR A 1 347 ? -17.589 5.655 5.471 1.00 98.50 347 THR A CA 1
ATOM 2397 C C . THR A 1 347 ? -17.222 4.329 4.829 1.00 98.50 347 THR A C 1
ATOM 2399 O O . THR A 1 347 ? -16.161 4.208 4.210 1.00 98.50 347 THR A O 1
ATOM 2402 N N . VAL A 1 348 ? -18.127 3.364 4.961 1.00 98.75 348 VAL A N 1
ATOM 2403 C CA . VAL A 1 348 ? -18.209 2.156 4.149 1.00 98.75 348 VAL A CA 1
ATOM 2404 C C . VAL A 1 348 ? -19.467 2.247 3.287 1.00 98.75 348 VAL A C 1
ATOM 2406 O O . VAL A 1 348 ? -20.585 2.266 3.802 1.00 98.75 348 VAL A O 1
ATOM 2409 N N . THR A 1 349 ? -19.285 2.305 1.972 1.00 98.62 349 THR A N 1
ATOM 2410 C CA . THR A 1 349 ? -20.374 2.188 1.002 1.00 98.62 349 THR A CA 1
ATOM 2411 C C . THR A 1 349 ? -20.539 0.719 0.638 1.00 98.62 349 THR A C 1
ATOM 2413 O O . THR A 1 349 ? -19.648 0.146 0.016 1.00 98.62 349 THR A O 1
ATOM 2416 N N . GLY A 1 350 ? -21.666 0.130 1.037 1.00 98.56 350 GLY A N 1
ATOM 2417 C CA . GLY A 1 350 ? -21.964 -1.300 0.960 1.00 98.56 350 GLY A CA 1
ATOM 2418 C C . GLY A 1 350 ? -22.259 -1.905 2.330 1.00 98.56 350 GLY A C 1
ATOM 2419 O O . GLY A 1 350 ? -22.565 -1.188 3.286 1.00 98.56 350 GLY A O 1
ATOM 2420 N N . ASN A 1 351 ? -22.191 -3.230 2.424 1.00 98.81 351 ASN A N 1
ATOM 2421 C CA . ASN A 1 351 ? -22.437 -3.950 3.672 1.00 98.81 351 ASN A CA 1
ATOM 2422 C C . ASN A 1 351 ? -21.164 -4.046 4.520 1.00 98.81 351 ASN A C 1
ATOM 2424 O O . ASN A 1 351 ? -20.065 -4.179 3.984 1.00 98.81 351 ASN A O 1
ATOM 2428 N N . TYR A 1 352 ? -21.310 -4.045 5.844 1.00 98.88 352 TYR A N 1
ATOM 2429 C CA . TYR A 1 352 ? -20.214 -4.266 6.788 1.00 98.88 352 TYR A CA 1
ATOM 2430 C C . TYR A 1 352 ? -20.485 -5.506 7.642 1.00 98.88 352 TYR A C 1
ATOM 2432 O O . TYR A 1 352 ? -21.514 -5.602 8.306 1.00 98.88 352 TYR A O 1
ATOM 2440 N N . VAL A 1 353 ? -19.555 -6.454 7.647 1.00 98.81 353 VAL A N 1
ATOM 2441 C CA . VAL A 1 353 ? -19.626 -7.677 8.448 1.00 98.81 353 VAL A CA 1
ATOM 2442 C C . VAL A 1 353 ? -18.370 -7.771 9.295 1.00 98.81 353 VAL A C 1
ATOM 2444 O O . VAL A 1 353 ? -17.282 -7.989 8.774 1.00 98.81 353 VAL A O 1
ATOM 2447 N N . GLN A 1 354 ? -18.511 -7.644 10.605 1.00 98.81 354 GLN A N 1
ATOM 2448 C CA . GLN A 1 354 ? -17.437 -7.881 11.557 1.00 98.81 354 GLN A CA 1
ATOM 2449 C C . GLN A 1 354 ? -17.626 -9.244 12.211 1.00 98.81 354 GLN A C 1
ATOM 2451 O O . GLN A 1 354 ? -18.606 -9.457 12.925 1.00 98.81 354 GLN A O 1
ATOM 2456 N N . THR A 1 355 ? -16.687 -10.155 11.970 1.00 98.62 355 THR A N 1
ATOM 2457 C CA . THR A 1 355 ? -16.720 -11.516 12.522 1.00 98.62 355 THR A CA 1
ATOM 2458 C C . THR A 1 355 ? -16.350 -11.517 14.007 1.00 98.62 355 THR A C 1
ATOM 2460 O O . THR A 1 355 ? -15.830 -10.522 14.510 1.00 98.62 355 THR A O 1
ATOM 2463 N N . SER A 1 356 ? -16.547 -12.637 14.706 1.00 98.06 356 SER A N 1
ATOM 2464 C CA . SER A 1 356 ? -16.203 -12.803 16.133 1.00 98.06 356 SER A CA 1
ATOM 2465 C C . SER A 1 356 ? -14.757 -12.436 16.500 1.00 98.06 356 SER A C 1
ATOM 2467 O O . SER A 1 356 ? -14.500 -11.954 17.601 1.00 98.06 356 SER A O 1
ATOM 2469 N N . THR A 1 357 ? -13.805 -12.625 15.582 1.00 97.50 357 THR A N 1
ATOM 2470 C CA . THR A 1 357 ? -12.391 -12.238 15.762 1.00 97.50 357 THR A CA 1
ATOM 2471 C C . THR A 1 357 ? -12.080 -10.796 15.363 1.00 97.50 357 THR A C 1
ATOM 2473 O O . THR A 1 357 ? -10.963 -10.337 15.582 1.00 97.50 357 THR A O 1
ATOM 2476 N N . GLY A 1 358 ? -13.021 -10.107 14.716 1.00 98.56 358 GLY A N 1
ATOM 2477 C CA . GLY A 1 358 ? -12.819 -8.773 14.171 1.00 98.56 358 GLY A CA 1
ATOM 2478 C C . GLY A 1 358 ? -12.931 -7.684 15.232 1.00 98.56 358 GLY A C 1
ATOM 2479 O O . GLY A 1 358 ? -13.755 -7.765 16.144 1.00 98.56 358 GLY A O 1
ATOM 2480 N N . THR A 1 359 ? -12.166 -6.614 15.059 1.00 98.69 359 THR A N 1
ATOM 2481 C CA . THR A 1 359 ? -12.147 -5.441 15.929 1.00 98.69 359 THR A CA 1
ATOM 2482 C C . THR A 1 359 ? -12.426 -4.178 15.122 1.00 98.69 359 THR A C 1
ATOM 2484 O O . THR A 1 359 ? -11.773 -3.912 14.110 1.00 98.69 359 THR A O 1
ATOM 2487 N N . LEU A 1 360 ? -13.379 -3.370 15.584 1.00 98.75 360 LEU A N 1
ATOM 2488 C CA . LEU A 1 360 ? -13.557 -1.984 15.155 1.00 98.75 360 LEU A CA 1
ATOM 2489 C C . LEU A 1 360 ? -12.842 -1.080 16.160 1.00 98.75 360 LEU A C 1
ATOM 2491 O O . LEU A 1 360 ? -13.301 -0.919 17.290 1.00 98.75 360 LEU A O 1
ATOM 2495 N N . ALA A 1 361 ? -11.712 -0.506 15.762 1.00 98.50 361 ALA A N 1
ATOM 2496 C CA . ALA A 1 361 ? -10.949 0.414 16.593 1.00 98.50 361 ALA A CA 1
ATOM 2497 C C . ALA A 1 361 ? -11.370 1.863 16.323 1.00 98.50 361 ALA A C 1
ATOM 2499 O O . ALA A 1 361 ? -11.428 2.306 15.173 1.00 98.50 361 ALA A O 1
ATOM 2500 N N . VAL A 1 362 ? -11.643 2.604 17.396 1.00 98.38 362 VAL A N 1
ATOM 2501 C CA . VAL A 1 362 ? -12.049 4.015 17.354 1.00 98.38 362 VAL A CA 1
ATOM 2502 C C . VAL A 1 362 ? -11.165 4.832 18.287 1.00 98.38 362 VAL A C 1
ATOM 2504 O O . VAL A 1 362 ? -10.804 4.382 19.372 1.00 98.38 362 VAL A O 1
ATOM 2507 N N . THR A 1 363 ? -10.822 6.054 17.896 1.00 97.75 363 THR A N 1
ATOM 2508 C CA . THR A 1 363 ? -10.130 7.006 18.771 1.00 97.75 363 THR A CA 1
ATOM 2509 C C . THR A 1 363 ? -11.133 8.003 19.327 1.00 97.75 363 THR A C 1
ATOM 2511 O O . THR A 1 363 ? -11.886 8.621 18.576 1.00 97.75 363 THR A O 1
ATOM 2514 N N . ILE A 1 364 ? -11.124 8.187 20.641 1.00 96.56 364 ILE A N 1
ATOM 2515 C CA . ILE A 1 364 ? -11.901 9.210 21.333 1.00 96.56 364 ILE A CA 1
ATOM 2516 C C . ILE A 1 364 ? -10.917 10.285 21.780 1.00 96.56 364 ILE A C 1
ATOM 2518 O O . ILE A 1 364 ? -9.975 10.000 22.513 1.00 96.56 364 ILE A O 1
ATOM 2522 N N . THR A 1 365 ? -11.134 11.519 21.345 1.00 95.75 365 THR A N 1
ATOM 2523 C CA . THR A 1 365 ? -10.383 12.703 21.771 1.00 95.75 365 THR A CA 1
ATOM 2524 C C . THR A 1 365 ? -11.272 13.595 22.638 1.00 95.75 365 THR A C 1
ATOM 2526 O O . THR A 1 365 ? -12.432 13.271 22.900 1.00 95.75 365 THR A O 1
ATOM 2529 N N . ASP A 1 366 ? -10.737 14.723 23.107 1.00 91.19 366 ASP A N 1
ATOM 2530 C CA . ASP A 1 366 ? -11.542 15.719 23.825 1.00 91.19 366 ASP A CA 1
ATOM 2531 C C . ASP A 1 366 ? -12.582 16.393 22.907 1.00 91.19 366 ASP A C 1
ATOM 2533 O O . ASP A 1 366 ? -13.621 16.843 23.380 1.00 91.19 366 ASP A O 1
ATOM 2537 N N . ALA A 1 367 ? -12.324 16.433 21.593 1.00 89.44 367 ALA A N 1
ATOM 2538 C CA . ALA A 1 367 ? -13.149 17.144 20.614 1.00 89.44 367 ALA A CA 1
ATOM 2539 C C . ALA A 1 367 ? -14.025 16.230 19.739 1.00 89.44 367 ALA A C 1
ATOM 2541 O O . ALA A 1 367 ? -15.015 16.692 19.176 1.00 89.44 367 ALA A O 1
ATOM 2542 N N . ALA A 1 368 ? -13.660 14.956 19.572 1.00 93.12 368 ALA A N 1
ATOM 2543 C CA . ALA A 1 368 ? -14.312 14.058 18.624 1.00 93.12 368 ALA A CA 1
ATOM 2544 C C . ALA A 1 368 ? -14.255 12.594 19.072 1.00 93.12 368 ALA A C 1
ATOM 2546 O O . ALA A 1 368 ? -13.398 12.193 19.858 1.00 93.12 368 ALA A O 1
ATOM 2547 N N . ALA A 1 369 ? -15.144 11.774 18.518 1.00 94.62 369 ALA A N 1
ATOM 2548 C CA . ALA A 1 369 ? -15.088 10.326 18.642 1.00 94.62 369 ALA A CA 1
ATOM 2549 C C . ALA A 1 369 ? -15.188 9.689 17.256 1.00 94.62 369 ALA A C 1
ATOM 2551 O O . ALA A 1 369 ? -16.076 10.025 16.468 1.00 94.62 369 ALA A O 1
ATOM 2552 N N . GLY A 1 370 ? -14.274 8.761 16.977 1.00 97.25 370 GLY A N 1
ATOM 2553 C CA . GLY A 1 370 ? -14.298 7.961 15.763 1.00 97.25 370 GLY A CA 1
ATOM 2554 C C . GLY A 1 370 ? -15.609 7.210 15.604 1.00 97.25 370 GLY A C 1
ATOM 2555 O O . GLY A 1 370 ? -16.149 6.671 16.570 1.00 97.25 370 GLY A O 1
ATOM 2556 N N . SER A 1 371 ? -16.105 7.159 14.372 1.00 98.25 371 SER A N 1
ATOM 2557 C CA . SER A 1 371 ? -17.323 6.423 14.040 1.00 98.25 371 SER A CA 1
ATOM 2558 C C . SER A 1 371 ? -17.264 5.853 12.627 1.00 98.25 371 SER A C 1
ATOM 2560 O O . SER A 1 371 ? -16.607 6.408 11.746 1.00 98.25 371 SER A O 1
ATOM 2562 N N . LEU A 1 372 ? -17.956 4.738 12.405 1.00 98.81 372 LEU A N 1
ATOM 2563 C CA . LEU A 1 372 ? -18.114 4.120 11.093 1.00 98.81 372 LEU A CA 1
ATOM 2564 C C . LEU A 1 372 ? -19.548 4.307 10.583 1.00 98.81 372 LEU A C 1
ATOM 2566 O O . LEU A 1 372 ? -20.494 3.803 11.179 1.00 98.81 372 LEU A O 1
ATOM 2570 N N . SER A 1 373 ? -19.710 5.006 9.466 1.00 98.69 373 SER A N 1
ATOM 2571 C CA . SER A 1 373 ? -20.974 5.121 8.738 1.00 98.69 373 SER A CA 1
ATOM 2572 C C . SER A 1 373 ? -21.046 4.051 7.651 1.00 98.69 373 SER A C 1
ATOM 2574 O O . SER A 1 373 ? -20.133 3.943 6.835 1.00 98.69 373 SER A O 1
ATOM 2576 N N . VAL A 1 374 ? -22.115 3.257 7.635 1.00 98.88 374 VAL A N 1
ATOM 2577 C CA . VAL A 1 374 ? -22.322 2.142 6.701 1.00 98.88 374 VAL A CA 1
ATOM 2578 C C . VAL A 1 374 ? -23.571 2.405 5.857 1.00 98.88 374 VAL A C 1
ATOM 2580 O O . VAL A 1 374 ? -24.670 2.581 6.394 1.00 98.88 374 VAL A O 1
ATOM 2583 N N . SER A 1 375 ? -23.418 2.429 4.529 1.00 98.62 375 SER A N 1
ATOM 2584 C CA . SER A 1 375 ? -24.529 2.711 3.603 1.00 98.62 375 SER A CA 1
ATOM 2585 C C . SER A 1 375 ? -25.470 1.514 3.368 1.00 98.62 375 SER A C 1
ATOM 2587 O O . SER A 1 375 ? -26.550 1.678 2.810 1.00 98.62 375 SER A O 1
ATOM 2589 N N . GLY A 1 376 ? -25.031 0.300 3.703 1.00 98.50 376 GLY A N 1
ATOM 2590 C CA . GLY A 1 376 ? -25.814 -0.934 3.639 1.00 98.50 376 GLY A CA 1
ATOM 2591 C C . GLY A 1 376 ? -26.117 -1.483 5.031 1.00 98.50 376 GLY A C 1
ATOM 2592 O O . GLY A 1 376 ? -26.174 -0.731 6.007 1.00 98.50 376 GLY A O 1
ATOM 2593 N N . THR A 1 377 ? -26.296 -2.801 5.134 1.00 98.69 377 THR A N 1
ATOM 2594 C CA . THR A 1 377 ? -26.478 -3.496 6.419 1.00 98.69 377 THR A CA 1
ATOM 2595 C C . THR A 1 377 ? -25.160 -3.612 7.180 1.00 98.69 377 THR A C 1
ATOM 2597 O O . THR A 1 377 ? -24.105 -3.776 6.562 1.00 98.69 377 THR A O 1
ATOM 2600 N N . ALA A 1 378 ? -25.223 -3.610 8.510 1.00 98.75 378 ALA A N 1
ATOM 2601 C CA . ALA A 1 378 ? -24.079 -3.884 9.373 1.00 98.75 378 ALA A CA 1
ATOM 2602 C C . ALA A 1 378 ? -24.352 -5.082 10.298 1.00 98.75 378 ALA A C 1
ATOM 2604 O O . ALA A 1 378 ? -25.384 -5.139 10.961 1.00 98.75 378 ALA A O 1
ATOM 2605 N N . SER A 1 379 ? -23.407 -6.016 10.378 1.00 98.69 379 SER A N 1
ATOM 2606 C CA . SER A 1 379 ? -23.425 -7.148 11.312 1.00 98.69 379 SER A CA 1
ATOM 2607 C C . SER A 1 379 ? -22.171 -7.116 12.177 1.00 98.69 379 SER A C 1
ATOM 2609 O O . SER A 1 379 ? -21.065 -7.097 11.639 1.00 98.69 379 SER A O 1
ATOM 2611 N N . VAL A 1 380 ? -22.325 -7.115 13.502 1.00 98.69 380 VAL A N 1
ATOM 2612 C CA . VAL A 1 380 ? -21.219 -6.999 14.464 1.00 98.69 380 VAL A CA 1
ATOM 2613 C C . VAL A 1 380 ? -21.236 -8.166 15.446 1.00 98.69 380 VAL A C 1
ATOM 2615 O O . VAL A 1 380 ? -22.107 -8.240 16.305 1.00 98.69 380 VAL A O 1
ATOM 2618 N N . ASP A 1 381 ? -20.254 -9.057 15.328 1.00 98.25 381 ASP A N 1
ATOM 2619 C CA . ASP A 1 381 ? -20.041 -10.202 16.228 1.00 98.25 381 ASP A CA 1
ATOM 2620 C C . ASP A 1 381 ? -18.780 -10.034 17.106 1.00 98.25 381 ASP A C 1
ATOM 2622 O O . ASP A 1 381 ? -18.713 -10.505 18.238 1.00 98.25 381 ASP A O 1
ATOM 2626 N N . GLY A 1 382 ? -17.782 -9.297 16.610 1.00 97.31 382 GLY A N 1
ATOM 2627 C CA . GLY A 1 382 ? -16.505 -9.083 17.293 1.00 97.31 382 GLY A CA 1
ATOM 2628 C C . GLY A 1 382 ? -16.472 -7.927 18.304 1.00 97.31 382 GLY A C 1
ATOM 2629 O O . GLY A 1 382 ? -17.467 -7.569 18.935 1.00 97.31 382 GLY A O 1
ATOM 2630 N N . LYS A 1 383 ? -15.288 -7.334 18.501 1.00 98.12 383 LYS A N 1
ATOM 2631 C CA . LYS A 1 383 ? -15.048 -6.308 19.530 1.00 98.12 383 LYS A CA 1
ATOM 2632 C C . LYS A 1 383 ? -15.050 -4.873 18.997 1.00 98.12 383 LYS A C 1
ATOM 2634 O O . LYS A 1 383 ? -14.683 -4.605 17.857 1.00 98.12 383 LYS A O 1
ATOM 2639 N N . VAL A 1 384 ? -15.415 -3.920 19.847 1.00 98.38 384 VAL A N 1
ATOM 2640 C CA . VAL A 1 384 ? -15.132 -2.492 19.648 1.00 98.38 384 VAL A CA 1
ATOM 2641 C C . VAL A 1 384 ? -13.997 -2.101 20.586 1.00 98.38 384 VAL A C 1
ATOM 2643 O O . VAL A 1 384 ? -14.104 -2.318 21.790 1.00 98.38 384 VAL A O 1
ATOM 2646 N N . ALA A 1 385 ? -12.926 -1.523 20.048 1.00 98.00 385 ALA A N 1
ATOM 2647 C CA . ALA A 1 385 ? -11.743 -1.118 20.804 1.00 98.00 385 ALA A CA 1
ATOM 2648 C C . ALA A 1 385 ? -11.647 0.417 20.880 1.00 98.00 385 ALA A C 1
ATOM 2650 O O . ALA A 1 385 ? -11.078 1.039 19.974 1.00 98.00 385 ALA A O 1
ATOM 2651 N N . PRO A 1 386 ? -12.217 1.062 21.914 1.00 97.38 386 PRO A N 1
ATOM 2652 C CA . PRO A 1 386 ? -12.010 2.484 22.138 1.00 97.38 386 PRO A CA 1
ATOM 2653 C C . PRO A 1 386 ? -10.575 2.767 22.598 1.00 97.38 386 PRO A C 1
ATOM 2655 O O . PRO A 1 386 ? -10.044 2.105 23.487 1.00 97.38 386 PRO A O 1
ATOM 2658 N N . ASN A 1 387 ? -9.969 3.796 22.014 1.00 96.19 387 ASN A N 1
ATOM 2659 C CA . ASN A 1 387 ? -8.693 4.355 22.439 1.00 96.19 387 ASN A CA 1
ATOM 2660 C C . ASN A 1 387 ? -8.907 5.779 22.967 1.00 96.19 387 ASN A C 1
ATOM 2662 O O . ASN A 1 387 ? -9.283 6.674 22.206 1.00 96.19 387 ASN A O 1
ATOM 2666 N N . THR A 1 388 ? -8.658 5.976 24.261 1.00 93.81 388 THR A N 1
ATOM 2667 C CA . THR A 1 388 ? -8.794 7.256 24.978 1.00 93.81 388 THR A CA 1
ATOM 2668 C C . THR A 1 388 ? -7.448 7.923 25.273 1.00 93.81 388 THR A C 1
ATOM 2670 O O . THR A 1 388 ? -7.419 8.999 25.865 1.00 93.81 388 THR A O 1
ATOM 2673 N N . ALA A 1 389 ? -6.327 7.343 24.828 1.00 90.19 389 ALA A N 1
ATOM 2674 C CA . ALA A 1 389 ? -4.978 7.784 25.195 1.00 90.19 389 ALA A CA 1
ATOM 2675 C C . ALA A 1 389 ? -4.632 9.212 24.734 1.00 90.19 389 ALA A C 1
ATOM 2677 O O . ALA A 1 389 ? -3.730 9.837 25.282 1.00 90.19 389 ALA A O 1
ATOM 2678 N N . SER A 1 390 ? -5.330 9.737 23.724 1.00 88.56 390 SER A N 1
ATOM 2679 C CA . SER A 1 390 ? -5.114 11.096 23.207 1.00 88.56 390 SER A CA 1
ATOM 2680 C C . SER A 1 390 ? -5.923 12.177 23.935 1.00 88.56 390 SER A C 1
ATOM 2682 O O . SER A 1 390 ? -5.917 13.326 23.498 1.00 88.56 390 SER A O 1
ATOM 2684 N N . ARG A 1 391 ? -6.658 11.828 24.995 1.00 91.94 391 ARG A N 1
ATOM 2685 C CA . ARG A 1 391 ? -7.477 12.771 25.765 1.00 91.94 391 ARG A CA 1
ATOM 2686 C C . ARG A 1 391 ? -6.687 13.422 26.888 1.00 91.94 391 ARG A C 1
ATOM 2688 O O . ARG A 1 391 ? -5.846 12.789 27.520 1.00 91.94 391 ARG A O 1
ATOM 2695 N N . THR A 1 392 ? -7.051 14.659 27.197 1.00 90.94 392 THR A N 1
ATOM 2696 C CA . THR A 1 392 ? -6.611 15.366 28.406 1.00 90.94 392 THR A CA 1
ATOM 2697 C C . THR A 1 392 ? -7.715 15.439 29.461 1.00 90.94 392 THR A C 1
ATOM 2699 O O . THR A 1 392 ? -7.432 15.622 30.644 1.00 90.94 392 THR A O 1
ATOM 2702 N N . THR A 1 393 ? -8.975 15.239 29.060 1.00 89.44 393 THR A N 1
ATOM 2703 C CA . THR A 1 393 ? -10.135 15.269 29.954 1.00 89.44 393 THR A CA 1
ATOM 2704 C C . THR A 1 393 ? -10.702 13.874 30.192 1.00 89.44 393 THR A C 1
ATOM 2706 O O . THR A 1 393 ? -10.760 13.031 29.291 1.00 89.44 393 THR A O 1
ATOM 2709 N N . THR A 1 394 ? -11.187 13.623 31.406 1.00 86.38 394 THR A N 1
ATOM 2710 C CA . THR A 1 394 ? -11.863 12.365 31.736 1.00 86.38 394 THR A CA 1
ATOM 2711 C C . THR A 1 394 ? -13.232 12.281 31.062 1.00 86.38 394 THR A C 1
ATOM 2713 O O . THR A 1 394 ? -13.957 13.269 30.947 1.00 86.38 394 THR A O 1
ATOM 2716 N N . VAL A 1 395 ? -13.621 11.081 30.625 1.00 90.81 395 VAL A N 1
ATOM 2717 C CA . VAL A 1 395 ? -15.004 10.817 30.204 1.00 90.81 395 VAL A CA 1
ATOM 2718 C C . VAL A 1 395 ? -15.870 10.698 31.459 1.00 90.81 395 VAL A C 1
ATOM 2720 O O . VAL A 1 395 ? -15.555 9.894 32.342 1.00 90.81 395 VAL A O 1
ATOM 2723 N N . ALA A 1 396 ? -16.959 11.460 31.554 1.00 92.62 396 ALA A N 1
ATOM 2724 C CA . ALA A 1 396 ? -17.908 11.330 32.657 1.00 92.62 396 ALA A CA 1
ATOM 2725 C C . ALA A 1 396 ? -18.732 10.028 32.530 1.00 92.62 396 ALA A C 1
ATOM 2727 O O . ALA A 1 396 ? -19.090 9.639 31.414 1.00 92.62 396 ALA A O 1
ATOM 2728 N N . PRO A 1 397 ? -19.045 9.321 33.638 1.00 95.00 397 PRO A N 1
ATOM 2729 C CA . PRO A 1 397 ? -19.966 8.183 33.586 1.00 95.00 397 PRO A CA 1
ATOM 2730 C C . PRO A 1 397 ? -21.304 8.578 32.952 1.00 95.00 397 PRO A C 1
ATOM 2732 O O . PRO A 1 397 ? -21.828 9.654 33.222 1.00 95.00 397 PRO A O 1
ATOM 2735 N N . GLY A 1 398 ? -21.837 7.709 32.092 1.00 95.75 398 GLY A N 1
ATOM 2736 C CA . GLY A 1 398 ? -23.055 7.941 31.311 1.00 95.75 398 GLY A CA 1
ATOM 2737 C C . GLY A 1 398 ? -22.825 8.603 29.946 1.00 95.75 398 GLY A C 1
ATOM 2738 O O . GLY A 1 398 ? -23.701 8.527 29.081 1.00 95.75 398 GLY A O 1
ATOM 2739 N N . THR A 1 399 ? -21.651 9.199 29.688 1.00 96.88 399 THR A N 1
ATOM 2740 C CA . THR A 1 399 ? -21.332 9.733 28.355 1.00 96.88 399 THR A CA 1
ATOM 2741 C C . THR A 1 399 ? -21.336 8.608 27.320 1.00 96.88 399 THR A C 1
ATOM 2743 O O . THR A 1 399 ? -20.712 7.566 27.521 1.00 96.88 399 THR A O 1
ATOM 2746 N N . SER A 1 400 ? -22.047 8.825 26.210 1.00 97.00 400 SER A N 1
ATOM 2747 C CA . SER A 1 400 ? -22.257 7.823 25.162 1.00 97.00 400 SER A CA 1
ATOM 2748 C C . SER A 1 400 ? -21.764 8.314 23.804 1.00 97.00 400 SER A C 1
ATOM 2750 O O . SER A 1 400 ? -22.102 9.423 23.394 1.00 97.00 400 SER A O 1
ATOM 2752 N N . PHE A 1 401 ? -21.042 7.462 23.079 1.00 97.88 401 PHE A N 1
ATOM 2753 C CA . PHE A 1 401 ? -20.501 7.737 21.747 1.00 97.88 401 PHE A CA 1
ATOM 2754 C C . PHE A 1 401 ? -21.075 6.750 20.734 1.00 97.88 401 PHE A C 1
ATOM 2756 O O . PHE A 1 401 ? -21.083 5.545 20.985 1.00 97.88 401 PHE A O 1
ATOM 2763 N N . THR A 1 402 ? -21.543 7.239 19.587 1.00 98.31 402 THR A N 1
ATOM 2764 C CA . THR A 1 402 ? -21.925 6.373 18.464 1.00 98.31 402 THR A CA 1
ATOM 2765 C C . THR A 1 402 ? -20.664 5.973 17.712 1.00 98.31 402 THR A C 1
ATOM 2767 O O . THR A 1 402 ? -19.976 6.831 17.173 1.00 98.31 402 THR A O 1
ATOM 2770 N N . VAL A 1 403 ? -20.356 4.678 17.692 1.00 98.50 403 VAL A N 1
ATOM 2771 C CA . VAL A 1 403 ? -19.136 4.129 17.071 1.00 98.50 403 VAL A CA 1
ATOM 2772 C C . VAL A 1 403 ? -19.407 3.514 15.707 1.00 98.50 403 VAL A C 1
ATOM 2774 O O . VAL A 1 403 ? -18.507 3.429 14.878 1.00 98.50 403 VAL A O 1
ATOM 2777 N N . LEU A 1 404 ? -20.651 3.116 15.451 1.00 98.75 404 LEU A N 1
ATOM 2778 C CA . LEU A 1 404 ? -21.097 2.663 14.144 1.00 98.75 404 LEU A CA 1
ATOM 2779 C C . LEU A 1 404 ? -22.548 3.085 13.928 1.00 98.75 404 LEU A C 1
ATOM 2781 O O . LEU A 1 404 ? -23.376 2.982 14.832 1.00 98.75 404 LEU A O 1
ATOM 2785 N N . GLN A 1 405 ? -22.855 3.533 12.718 1.00 98.62 405 GLN A N 1
ATOM 2786 C CA . GLN A 1 405 ? -24.210 3.788 12.258 1.00 98.62 405 GLN A CA 1
ATOM 2787 C C . GLN A 1 405 ? -24.421 3.106 10.912 1.00 98.62 405 GLN A C 1
ATOM 2789 O O . GLN A 1 405 ? -23.637 3.293 9.987 1.00 98.62 405 GLN A O 1
ATOM 2794 N N . SER A 1 406 ? -25.499 2.339 10.801 1.00 98.62 406 SER A N 1
ATOM 2795 C CA . SER A 1 406 ? -25.942 1.737 9.547 1.00 98.62 406 SER A CA 1
ATOM 2796 C C . SER A 1 406 ? -27.191 2.459 9.049 1.00 98.62 406 SER A C 1
ATOM 2798 O O . SER A 1 406 ? -28.058 2.856 9.828 1.00 98.62 406 SER A O 1
ATOM 2800 N N . THR A 1 407 ? -27.268 2.678 7.741 1.00 98.25 407 THR A N 1
ATOM 2801 C CA . THR A 1 407 ? -28.509 3.126 7.085 1.00 98.25 407 THR A CA 1
ATOM 2802 C C . THR A 1 407 ? -29.443 1.949 6.807 1.00 98.25 407 THR A C 1
ATOM 2804 O O . THR A 1 407 ? -30.659 2.120 6.866 1.00 98.25 407 THR A O 1
ATOM 2807 N N . GLY A 1 408 ? -28.889 0.753 6.576 1.00 97.62 408 GLY A N 1
ATOM 2808 C CA . GLY A 1 408 ? -29.622 -0.510 6.606 1.00 97.62 408 GLY A CA 1
ATOM 2809 C C . GLY A 1 408 ? -29.816 -1.052 8.027 1.00 97.62 408 GLY A C 1
ATOM 2810 O O . GLY A 1 408 ? -29.688 -0.338 9.020 1.00 97.62 408 GLY A O 1
ATOM 2811 N N . THR A 1 409 ? -30.135 -2.342 8.129 1.00 98.12 409 THR A N 1
ATOM 2812 C CA . THR A 1 409 ? -30.283 -3.034 9.416 1.00 98.12 409 THR A CA 1
ATOM 2813 C C . THR A 1 409 ? -28.931 -3.206 10.111 1.00 98.12 409 THR A C 1
ATOM 2815 O O . THR A 1 409 ? -27.977 -3.695 9.502 1.00 98.12 409 THR A O 1
ATOM 2818 N N . LEU A 1 410 ? -28.878 -2.870 11.404 1.00 98.69 410 LEU A N 1
ATOM 2819 C CA . LEU A 1 410 ? -27.781 -3.228 12.304 1.00 98.69 410 LEU A CA 1
ATOM 2820 C C . LEU A 1 410 ? -28.141 -4.486 13.109 1.00 98.69 410 LEU A C 1
ATOM 2822 O O . LEU A 1 410 ? -29.138 -4.492 13.829 1.00 98.69 410 LEU A O 1
ATOM 2826 N N . THR A 1 411 ? -27.302 -5.517 13.031 1.00 98.56 411 THR A N 1
ATOM 2827 C CA . THR A 1 411 ? -27.382 -6.719 13.876 1.00 98.56 411 THR A CA 1
ATOM 2828 C C . THR A 1 411 ? -26.146 -6.807 14.763 1.00 98.56 411 THR A C 1
ATOM 2830 O O . THR A 1 411 ? -25.026 -6.680 14.270 1.00 98.56 411 THR A O 1
ATOM 2833 N N . VAL A 1 412 ? -26.337 -7.032 16.063 1.00 98.44 412 VAL A N 1
ATOM 2834 C CA . VAL A 1 412 ? -25.251 -7.176 17.042 1.00 98.44 412 VAL A CA 1
ATOM 2835 C C . VAL A 1 412 ? -25.386 -8.536 17.720 1.00 98.44 412 VAL A C 1
ATOM 2837 O O . VAL A 1 412 ? -26.421 -8.828 18.316 1.00 98.44 412 VAL A O 1
ATOM 2840 N N . ALA A 1 413 ? -24.366 -9.385 17.605 1.00 98.12 413 ALA A N 1
ATOM 2841 C CA . ALA A 1 413 ? -24.366 -10.695 18.246 1.00 98.12 413 ALA A CA 1
ATOM 2842 C C . ALA A 1 413 ? -24.192 -10.560 19.767 1.00 98.12 413 ALA A C 1
ATOM 2844 O O . ALA A 1 413 ? -23.563 -9.622 20.253 1.00 98.12 413 ALA A O 1
ATOM 2845 N N . SER A 1 414 ? -24.679 -11.539 20.533 1.00 96.94 414 SER A N 1
ATOM 2846 C CA . SER A 1 414 ? -24.512 -11.576 21.997 1.00 96.94 414 SER A CA 1
ATOM 2847 C C . SER A 1 414 ? -23.050 -11.707 22.449 1.00 96.94 414 SER A C 1
ATOM 2849 O O . SER A 1 414 ? -22.725 -11.442 23.601 1.00 96.94 414 SER A O 1
ATOM 2851 N N . THR A 1 415 ? -22.180 -12.153 21.548 1.00 94.88 415 THR A N 1
ATOM 2852 C CA . THR A 1 415 ? -20.724 -12.307 21.696 1.00 94.88 415 THR A CA 1
ATOM 2853 C C . THR A 1 415 ? -19.950 -11.004 21.469 1.00 94.88 415 THR A C 1
ATOM 2855 O O . THR A 1 415 ? -18.785 -10.895 21.892 1.00 94.88 415 THR A O 1
ATOM 2858 N N . ALA A 1 416 ? -20.597 -10.001 20.864 1.00 97.44 416 ALA A N 1
ATOM 2859 C CA . ALA A 1 416 ? -20.005 -8.692 20.654 1.00 97.44 416 ALA A CA 1
ATOM 2860 C C . ALA A 1 416 ? -19.674 -8.028 21.996 1.00 97.44 416 ALA A C 1
ATOM 2862 O O . ALA A 1 416 ? -20.369 -8.200 22.997 1.00 97.44 416 ALA A O 1
ATOM 2863 N N . GLY A 1 417 ? -18.584 -7.265 22.045 1.00 97.19 417 GLY A N 1
ATOM 2864 C CA . GLY A 1 417 ? -18.165 -6.638 23.298 1.00 97.19 417 GLY A CA 1
ATOM 2865 C C . GLY A 1 417 ? -17.141 -5.531 23.130 1.00 97.19 417 GLY A C 1
ATOM 2866 O O . GLY A 1 417 ? -16.822 -5.122 22.017 1.00 97.19 417 GLY A O 1
ATOM 2867 N N . ILE A 1 418 ? -16.618 -5.055 24.255 1.00 97.62 418 ILE A N 1
ATOM 2868 C CA . ILE A 1 418 ? -15.568 -4.038 24.291 1.00 97.62 418 ILE A CA 1
ATOM 2869 C C . ILE A 1 418 ? -14.210 -4.719 24.453 1.00 97.62 418 ILE A C 1
ATOM 2871 O O . ILE A 1 418 ? -14.053 -5.578 25.314 1.00 97.62 418 ILE A O 1
ATOM 2875 N N . ASP A 1 419 ? -13.233 -4.315 23.647 1.00 95.88 419 ASP A N 1
ATOM 2876 C CA . ASP A 1 419 ? -11.817 -4.558 23.912 1.00 95.88 419 ASP A CA 1
ATOM 2877 C C . ASP A 1 419 ? -11.251 -3.329 24.626 1.00 95.88 419 ASP A C 1
ATOM 2879 O O . ASP A 1 419 ? -11.123 -2.251 24.044 1.00 95.88 419 ASP A O 1
ATOM 2883 N N . SER A 1 420 ? -10.937 -3.490 25.909 1.00 90.31 420 SER A N 1
ATOM 2884 C CA . SER A 1 420 ? -10.476 -2.381 26.744 1.00 90.31 420 SER A CA 1
ATOM 2885 C C . SER A 1 420 ? -8.955 -2.291 26.880 1.00 90.31 420 SER A C 1
ATOM 2887 O O . SER A 1 420 ? -8.455 -1.587 27.751 1.00 90.31 420 SER A O 1
ATOM 2889 N N . THR A 1 421 ? -8.191 -2.991 26.040 1.00 87.62 421 THR A N 1
ATOM 2890 C CA . THR A 1 421 ? -6.719 -3.007 26.131 1.00 87.62 421 THR A CA 1
ATOM 2891 C C . THR A 1 421 ? -6.074 -1.630 25.950 1.00 87.62 421 THR A C 1
ATOM 2893 O O . THR A 1 421 ? -4.995 -1.393 26.491 1.00 87.62 421 THR A O 1
ATOM 2896 N N . ASN A 1 422 ? -6.741 -0.712 25.240 1.00 86.00 422 ASN A N 1
ATOM 2897 C CA . ASN A 1 422 ? -6.240 0.630 24.913 1.00 86.00 422 ASN A CA 1
ATOM 2898 C C . ASN A 1 422 ? -6.967 1.768 25.657 1.00 86.00 422 ASN A C 1
ATOM 2900 O O . ASN A 1 422 ? -6.879 2.927 25.250 1.00 86.00 422 ASN A O 1
ATOM 2904 N N . THR A 1 423 ? -7.701 1.457 26.727 1.00 88.06 423 THR A N 1
ATOM 2905 C CA . THR A 1 423 ? -8.439 2.440 27.535 1.00 88.06 423 THR A CA 1
ATOM 2906 C C . THR A 1 423 ? -8.348 2.087 29.017 1.00 88.06 423 THR A C 1
ATOM 2908 O O . THR A 1 423 ? -8.278 0.918 29.387 1.00 88.06 423 THR A O 1
ATOM 2911 N N . ILE A 1 424 ? -8.352 3.098 29.887 1.00 87.69 424 ILE A N 1
ATOM 2912 C CA . ILE A 1 424 ? -8.486 2.890 31.339 1.00 87.69 424 ILE A CA 1
ATOM 2913 C C . ILE A 1 424 ? -9.969 2.861 31.713 1.00 87.69 424 ILE A C 1
ATOM 2915 O O . ILE A 1 424 ? -10.379 2.148 32.629 1.00 87.69 424 ILE A O 1
ATOM 2919 N N . GLU A 1 425 ? -10.787 3.634 31.004 1.00 92.31 425 GLU A N 1
ATOM 2920 C CA . GLU A 1 425 ? -12.212 3.754 31.249 1.00 92.31 425 GLU A CA 1
ATOM 2921 C C . GLU A 1 425 ? -12.960 2.478 30.869 1.00 92.31 425 GLU A C 1
ATOM 2923 O O . GLU A 1 425 ? -12.752 1.904 29.797 1.00 92.31 425 GLU A O 1
ATOM 2928 N N . LYS A 1 426 ? -13.881 2.068 31.745 1.00 94.31 426 LYS A N 1
ATOM 2929 C CA . LYS A 1 426 ? -14.825 0.991 31.468 1.00 94.31 426 LYS A CA 1
ATOM 2930 C C . LYS A 1 426 ? -15.917 1.488 30.521 1.00 94.31 426 LYS A C 1
ATOM 2932 O O . LYS A 1 426 ? -16.569 2.491 30.807 1.00 94.31 426 LYS A O 1
ATOM 2937 N N . PHE A 1 427 ? -16.152 0.765 29.431 1.00 96.62 427 PHE A N 1
ATOM 2938 C CA . PHE A 1 427 ? -17.262 1.018 28.515 1.00 96.62 427 PHE A CA 1
ATOM 2939 C C . PHE A 1 427 ? -18.191 -0.192 28.442 1.00 96.62 427 PHE A C 1
ATOM 2941 O O . PHE A 1 427 ? -17.743 -1.333 28.555 1.00 96.62 427 PHE A O 1
ATOM 2948 N N . ALA A 1 428 ? -19.470 0.069 28.195 1.00 96.94 428 ALA A N 1
ATOM 2949 C CA . ALA A 1 428 ? -20.455 -0.931 27.809 1.00 96.94 428 ALA A CA 1
ATOM 2950 C C . ALA A 1 428 ? -20.912 -0.699 26.370 1.00 96.94 428 ALA A C 1
ATOM 2952 O O . ALA A 1 428 ? -21.072 0.445 25.937 1.00 96.94 428 ALA A O 1
ATOM 2953 N N . LEU A 1 429 ? -21.123 -1.792 25.639 1.00 97.81 429 LEU A N 1
ATOM 2954 C CA . LEU A 1 429 ? -21.655 -1.777 24.282 1.00 97.81 429 LEU A CA 1
ATOM 2955 C C . LEU A 1 429 ? -23.186 -1.829 24.335 1.00 97.81 429 LEU A C 1
ATOM 2957 O O . LEU A 1 429 ? -23.753 -2.631 25.074 1.00 97.81 429 LEU A O 1
ATOM 2961 N N . SER A 1 430 ? -23.858 -0.996 23.547 1.00 97.81 430 SER A N 1
ATOM 2962 C CA . SER A 1 430 ? -25.317 -1.012 23.414 1.00 97.81 430 SER A CA 1
ATOM 2963 C C . SER A 1 430 ? -25.750 -0.747 21.974 1.00 97.81 430 SER A C 1
ATOM 2965 O O . SER A 1 430 ? -25.062 -0.061 21.215 1.00 97.81 430 SER A O 1
ATOM 2967 N N . GLN A 1 431 ? -26.909 -1.284 21.597 1.00 97.94 431 GLN A N 1
ATOM 2968 C CA . GLN A 1 431 ? -27.571 -0.992 20.329 1.00 97.94 431 GLN A CA 1
ATOM 2969 C C . GLN A 1 431 ? -28.780 -0.081 20.571 1.00 97.94 431 GLN A C 1
ATOM 2971 O O . GLN A 1 431 ? -29.593 -0.339 21.454 1.00 97.94 431 GLN A O 1
ATOM 2976 N N . SER A 1 432 ? -28.916 0.971 19.764 1.00 97.38 432 SER A N 1
ATOM 2977 C CA . SER A 1 432 ? -30.065 1.881 19.764 1.00 97.38 432 SER A CA 1
ATOM 2978 C C . SER A 1 432 ? -30.529 2.103 18.325 1.00 97.38 432 SER A C 1
ATOM 2980 O O . SER A 1 432 ? -29.967 2.927 17.601 1.00 97.38 432 SER A O 1
ATOM 2982 N N . GLY A 1 433 ? -31.530 1.339 17.882 1.00 97.12 433 GLY A N 1
ATOM 2983 C CA . GLY A 1 433 ? -31.929 1.291 16.471 1.00 97.12 433 GLY A CA 1
ATOM 2984 C C . GLY A 1 433 ? -30.778 0.796 15.588 1.00 97.12 433 GLY A C 1
ATOM 2985 O O . GLY A 1 433 ? -30.178 -0.240 15.874 1.00 97.12 433 GLY A O 1
ATOM 2986 N N . ASN A 1 434 ? -30.428 1.570 14.557 1.00 98.06 434 ASN A N 1
ATOM 2987 C CA . ASN A 1 434 ? -29.306 1.264 13.658 1.00 98.06 434 ASN A CA 1
ATOM 2988 C C . ASN A 1 434 ? -27.972 1.898 14.097 1.00 98.06 434 ASN A C 1
ATOM 2990 O O . ASN A 1 434 ? -27.060 2.065 13.285 1.00 98.06 434 ASN A O 1
ATOM 2994 N N . GLN A 1 435 ? -27.858 2.279 15.372 1.00 98.56 435 GLN A N 1
ATOM 2995 C CA . GLN A 1 435 ? -26.629 2.810 15.956 1.00 98.56 435 GLN A CA 1
ATOM 2996 C C . GLN A 1 435 ? -26.049 1.839 16.980 1.00 98.56 435 GLN A C 1
ATOM 2998 O O . GLN A 1 435 ? -26.740 1.402 17.902 1.00 98.56 435 GLN A O 1
ATOM 3003 N N . LEU A 1 436 ? -24.754 1.565 16.846 1.00 98.62 436 LEU A N 1
ATOM 3004 C CA . LEU A 1 436 ? -23.938 0.926 17.865 1.00 98.62 436 LEU A CA 1
ATOM 3005 C C . LEU A 1 436 ? -23.282 2.018 18.705 1.00 98.62 436 LEU A C 1
ATOM 3007 O O . LEU A 1 436 ? -22.610 2.909 18.170 1.00 98.62 436 LEU A O 1
ATOM 3011 N N . ARG A 1 437 ? -23.473 1.957 20.018 1.00 98.44 437 ARG A N 1
ATOM 3012 C CA . ARG A 1 437 ? -22.982 2.962 20.957 1.00 98.44 437 ARG A CA 1
ATOM 3013 C C . ARG A 1 437 ? -22.109 2.315 22.017 1.00 98.44 437 ARG A C 1
ATOM 3015 O O . ARG A 1 437 ? -22.370 1.196 22.452 1.00 98.44 437 ARG A O 1
ATOM 3022 N N . ILE A 1 438 ? -21.101 3.055 22.457 1.00 98.12 438 ILE A N 1
ATOM 3023 C CA . ILE A 1 438 ? -20.363 2.752 23.679 1.00 98.12 438 ILE A CA 1
ATOM 3024 C C . ILE A 1 438 ? -20.716 3.794 24.732 1.00 98.12 438 ILE A C 1
ATOM 3026 O O . ILE A 1 438 ? -20.721 4.993 24.445 1.00 98.12 438 ILE A O 1
ATOM 3030 N N . THR A 1 439 ? -21.012 3.347 25.944 1.00 97.94 439 THR A N 1
ATOM 3031 C CA . THR A 1 439 ? -21.343 4.220 27.073 1.00 97.94 439 THR A CA 1
ATOM 3032 C C . THR A 1 439 ? -20.317 4.010 28.163 1.00 97.94 439 THR A C 1
ATOM 3034 O O . THR A 1 439 ? -20.043 2.876 28.552 1.00 97.94 439 THR A O 1
ATOM 3037 N N . ARG A 1 440 ? -19.719 5.097 28.645 1.00 96.94 440 ARG A N 1
ATOM 3038 C CA . ARG A 1 440 ? -18.734 5.015 29.718 1.00 96.94 440 ARG A CA 1
ATOM 3039 C C . ARG A 1 440 ? -19.429 4.688 31.034 1.00 96.94 440 ARG A C 1
ATOM 3041 O O . ARG A 1 440 ? -20.322 5.411 31.471 1.00 96.94 440 ARG A O 1
ATOM 3048 N N . GLU A 1 441 ? -18.976 3.633 31.691 1.00 96.00 441 GLU A N 1
ATOM 3049 C CA . GLU A 1 441 ? -19.456 3.186 32.995 1.00 96.00 441 GLU A CA 1
ATOM 3050 C C . GLU A 1 441 ? -18.568 3.703 34.130 1.00 96.00 441 GLU A C 1
ATOM 3052 O O . GLU A 1 441 ? -17.486 4.257 33.927 1.00 96.00 441 GLU A O 1
ATOM 3057 N N . SER A 1 442 ? -19.016 3.536 35.369 1.00 92.62 442 SER A N 1
ATOM 3058 C CA . SER A 1 442 ? -18.146 3.720 36.529 1.00 92.62 442 SER A CA 1
ATOM 3059 C C . SER A 1 442 ? -17.133 2.577 36.635 1.00 92.62 442 SER A C 1
ATOM 3061 O O . SER A 1 442 ? -17.472 1.413 36.430 1.00 92.62 442 SER A O 1
ATOM 3063 N N . GLY A 1 443 ? -15.897 2.913 37.008 1.00 91.12 443 GLY A N 1
ATOM 3064 C CA . GLY A 1 443 ? -14.828 1.947 37.255 1.00 91.12 443 GLY A CA 1
ATOM 3065 C C . GLY A 1 443 ? -13.738 1.924 36.185 1.00 91.12 443 GLY A C 1
ATOM 3066 O O . GLY A 1 443 ? -13.715 2.741 35.263 1.00 91.12 443 GLY A O 1
ATOM 3067 N N . ILE A 1 444 ? -12.812 0.985 36.369 1.00 88.25 444 ILE A N 1
ATOM 3068 C CA . ILE A 1 444 ? -11.693 0.713 35.466 1.00 88.25 444 ILE A CA 1
ATOM 3069 C C . ILE A 1 444 ? -12.112 -0.425 34.537 1.00 88.25 444 ILE A C 1
ATOM 3071 O O . ILE A 1 444 ? -12.845 -1.334 34.936 1.00 88.25 444 ILE A O 1
ATOM 3075 N N . ALA A 1 445 ? -11.685 -0.353 33.285 1.00 90.38 445 ALA A N 1
ATOM 3076 C CA . ALA A 1 445 ? -11.959 -1.390 32.313 1.00 90.38 445 ALA A CA 1
ATOM 3077 C C . ALA A 1 445 ? -11.339 -2.738 32.753 1.00 90.38 445 ALA A C 1
ATOM 3079 O O . ALA A 1 445 ? -10.161 -2.754 33.114 1.00 90.38 445 ALA A O 1
ATOM 3080 N N . PRO A 1 446 ? -12.078 -3.865 32.696 1.00 86.44 446 PRO A N 1
ATOM 3081 C CA . PRO A 1 446 ? -11.585 -5.173 33.143 1.00 86.44 446 PRO A CA 1
ATOM 3082 C C . PRO A 1 446 ? -10.269 -5.597 32.480 1.00 86.44 446 PRO A C 1
ATOM 3084 O O . PRO A 1 446 ? -9.369 -6.105 33.140 1.00 86.44 446 PRO A O 1
ATOM 3087 N N . ASP A 1 447 ? -10.136 -5.323 31.180 1.00 85.44 447 ASP A N 1
ATOM 3088 C CA . ASP A 1 447 ? -8.968 -5.724 30.391 1.00 85.44 447 ASP A CA 1
ATOM 3089 C C . ASP A 1 447 ? -7.868 -4.657 30.323 1.00 85.44 447 ASP A C 1
ATOM 3091 O O . ASP A 1 447 ? -6.834 -4.883 29.680 1.00 85.44 447 ASP A O 1
ATOM 3095 N N . ALA A 1 448 ? -8.069 -3.509 30.984 1.00 85.88 448 ALA A N 1
ATOM 3096 C CA . ALA A 1 448 ? -7.091 -2.432 31.012 1.00 85.88 448 ALA A CA 1
ATOM 3097 C C . ALA A 1 448 ? -5.783 -2.916 31.665 1.00 85.88 448 ALA A C 1
ATOM 3099 O O . ALA A 1 448 ? -5.826 -3.629 32.675 1.00 85.88 448 ALA A O 1
ATOM 3100 N N . PRO A 1 449 ? -4.604 -2.476 31.182 1.00 81.94 449 PRO A N 1
ATOM 3101 C CA . PRO A 1 449 ? -3.322 -2.817 31.804 1.00 81.94 449 PRO A CA 1
ATOM 3102 C C . PRO A 1 449 ? -3.273 -2.498 33.307 1.00 81.94 449 PRO A C 1
ATOM 3104 O O . PRO A 1 449 ? -2.725 -3.270 34.091 1.00 81.94 449 PRO A O 1
ATOM 3107 N N . VAL A 1 450 ? -3.909 -1.395 33.718 1.00 82.62 450 VAL A N 1
ATOM 3108 C CA . VAL A 1 450 ? -4.007 -0.982 35.126 1.00 82.62 450 VAL A CA 1
ATOM 3109 C C . VAL A 1 450 ? -4.835 -1.970 35.949 1.00 82.62 450 VAL A C 1
ATOM 3111 O O . VAL A 1 450 ? -4.436 -2.307 37.060 1.00 82.62 450 VAL A O 1
ATOM 3114 N N . GLN A 1 451 ? -5.952 -2.475 35.419 1.00 86.56 451 GLN A N 1
ATOM 3115 C CA . GLN A 1 451 ? -6.775 -3.454 36.133 1.00 86.56 451 GLN A CA 1
ATOM 3116 C C . GLN A 1 451 ? -6.034 -4.783 36.291 1.00 86.56 451 GLN A C 1
ATOM 3118 O O . GLN A 1 451 ? -5.983 -5.318 37.394 1.00 86.56 451 GLN A O 1
ATOM 3123 N N . LYS A 1 452 ? -5.347 -5.246 35.239 1.00 82.12 452 LYS A N 1
ATOM 3124 C CA . LYS A 1 452 ? -4.487 -6.438 35.306 1.00 82.12 452 LYS A CA 1
ATOM 3125 C C . LYS A 1 452 ? -3.388 -6.291 36.359 1.00 82.12 452 LYS A C 1
ATOM 3127 O O . LYS A 1 452 ? -3.134 -7.226 37.112 1.00 82.12 452 LYS A O 1
ATOM 3132 N N . ALA A 1 453 ? -2.763 -5.116 36.451 1.00 81.25 453 ALA A N 1
ATOM 3133 C CA . ALA A 1 453 ? -1.778 -4.833 37.492 1.00 81.25 453 ALA A CA 1
ATOM 3134 C C . ALA A 1 453 ? -2.398 -4.875 38.903 1.00 81.25 453 ALA A C 1
ATOM 3136 O O . ALA A 1 453 ? -1.821 -5.478 39.806 1.00 81.25 453 ALA A O 1
ATOM 3137 N N . ILE A 1 454 ? -3.589 -4.292 39.088 1.00 83.25 454 ILE A N 1
ATOM 3138 C CA . ILE A 1 454 ? -4.337 -4.352 40.355 1.00 83.25 454 ILE A CA 1
ATOM 3139 C C . ILE A 1 454 ? -4.679 -5.801 40.724 1.00 83.25 454 ILE A C 1
ATOM 3141 O O . ILE A 1 454 ? -4.529 -6.187 41.883 1.00 83.25 454 ILE A O 1
ATOM 3145 N N . ASP A 1 455 ? -5.111 -6.611 39.762 1.00 82.56 455 ASP A N 1
ATOM 3146 C CA . ASP A 1 455 ? -5.496 -8.002 40.001 1.00 82.56 455 ASP A CA 1
ATOM 3147 C C . ASP A 1 455 ? -4.285 -8.873 40.355 1.00 82.56 455 ASP A C 1
ATOM 3149 O O . ASP A 1 455 ? -4.375 -9.698 41.261 1.00 82.56 455 ASP A O 1
ATOM 3153 N N . LEU A 1 456 ? -3.122 -8.636 39.737 1.00 81.06 456 LEU A N 1
ATOM 3154 C CA . LEU A 1 456 ? -1.866 -9.296 40.116 1.00 81.06 456 LEU A CA 1
ATOM 3155 C C . LEU A 1 456 ? -1.452 -8.980 41.561 1.00 81.06 456 LEU A C 1
ATOM 3157 O O . LEU A 1 456 ? -0.983 -9.871 42.271 1.00 81.06 456 LEU A O 1
ATOM 3161 N N . ILE A 1 457 ? -1.654 -7.735 42.008 1.00 80.88 457 ILE A N 1
ATOM 3162 C CA . ILE A 1 457 ? -1.404 -7.328 43.399 1.00 80.88 457 ILE A CA 1
ATOM 3163 C C . ILE A 1 457 ? -2.386 -8.035 44.341 1.00 80.88 457 ILE A C 1
ATOM 3165 O O . ILE A 1 457 ? -1.968 -8.628 45.334 1.00 80.88 457 ILE A O 1
ATOM 3169 N N . LYS A 1 458 ? -3.689 -8.005 44.027 1.00 81.25 458 LYS A N 1
ATOM 3170 C CA . LYS A 1 458 ? -4.743 -8.611 44.860 1.00 81.25 458 LYS A CA 1
ATOM 3171 C C . LYS A 1 458 ? -4.591 -10.120 44.995 1.00 81.25 458 LYS A C 1
ATOM 3173 O O . LYS A 1 458 ? -4.783 -10.655 46.081 1.00 81.25 458 LYS A O 1
ATOM 3178 N N . ASN A 1 459 ? -4.221 -10.792 43.911 1.00 80.56 459 ASN A N 1
ATOM 3179 C CA . ASN A 1 459 ? -4.070 -12.242 43.880 1.00 80.56 459 ASN A CA 1
ATOM 3180 C C . ASN A 1 459 ? -2.721 -12.707 44.453 1.00 80.56 459 ASN A C 1
ATOM 3182 O O . ASN A 1 459 ? -2.376 -13.881 44.323 1.00 80.56 459 ASN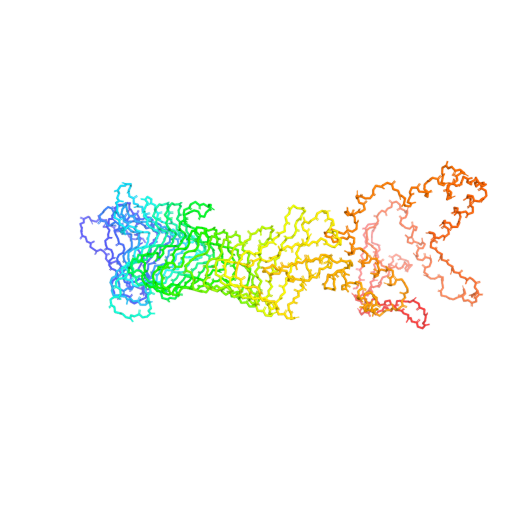 A O 1
ATOM 3186 N N . GLY A 1 460 ? -1.925 -11.805 45.049 1.00 66.25 460 GLY A N 1
ATOM 3187 C CA . GLY A 1 460 ? -0.638 -12.136 45.666 1.00 66.25 460 GLY A CA 1
ATOM 3188 C C . GLY A 1 460 ? 0.377 -12.730 44.687 1.00 66.25 460 GLY A C 1
ATOM 3189 O O . GLY A 1 460 ? 1.374 -13.310 45.103 1.00 66.25 460 GLY A O 1
ATOM 3190 N N . THR A 1 461 ? 0.142 -12.600 43.378 1.00 56.78 461 THR A N 1
ATOM 3191 C CA . THR A 1 461 ? 0.947 -13.222 42.317 1.00 56.78 461 THR A CA 1
ATOM 3192 C C . THR A 1 461 ? 2.111 -12.326 41.899 1.00 56.78 461 THR A C 1
ATOM 3194 O O . THR A 1 461 ? 2.623 -12.417 40.785 1.00 56.78 461 THR A O 1
ATOM 3197 N N . ILE A 1 462 ? 2.570 -11.453 42.796 1.00 56.19 462 ILE A N 1
ATOM 3198 C CA . ILE A 1 462 ? 3.907 -10.884 42.685 1.00 56.19 462 ILE A CA 1
ATOM 3199 C C . ILE A 1 462 ? 4.850 -11.932 43.265 1.00 56.19 462 ILE A C 1
ATOM 3201 O O . ILE A 1 462 ? 5.151 -11.937 44.456 1.00 56.19 462 ILE A O 1
ATOM 3205 N N . SER A 1 463 ? 5.296 -12.857 42.413 1.00 49.50 463 SER A N 1
ATOM 3206 C CA . SER A 1 463 ? 6.421 -13.723 42.753 1.00 49.50 463 SER A CA 1
ATOM 3207 C C . SER A 1 463 ? 7.654 -12.837 42.902 1.00 49.50 463 SER A C 1
ATOM 3209 O O . SER A 1 463 ? 8.279 -12.443 41.919 1.00 49.50 463 SER A O 1
ATOM 3211 N N . THR A 1 464 ? 8.000 -12.494 44.140 1.00 48.03 464 THR A N 1
ATOM 3212 C CA . THR A 1 464 ? 9.213 -11.737 44.471 1.00 48.03 464 THR A CA 1
ATOM 3213 C C . THR A 1 464 ? 10.482 -12.581 44.359 1.00 48.03 464 THR A C 1
ATOM 3215 O O . THR A 1 464 ? 11.529 -12.150 44.827 1.00 48.03 464 THR A O 1
ATOM 3218 N N . GLY A 1 465 ? 10.429 -13.769 43.740 1.00 45.84 465 GLY A N 1
ATOM 3219 C CA . GLY A 1 465 ? 11.587 -14.653 43.663 1.00 45.84 465 GLY A CA 1
ATOM 3220 C C . GLY A 1 465 ? 12.113 -14.986 45.058 1.00 45.84 465 GLY A C 1
ATOM 3221 O O . GLY A 1 465 ? 13.243 -14.658 45.383 1.00 45.84 465 GLY A O 1
ATOM 3222 N N . GLY A 1 466 ? 11.274 -15.609 45.890 1.00 45.69 466 GLY A N 1
ATOM 3223 C CA . GLY A 1 466 ? 11.701 -16.255 47.131 1.00 45.69 466 GLY A CA 1
ATOM 3224 C C . GLY A 1 466 ? 12.318 -15.333 48.187 1.00 45.69 466 GLY A C 1
ATOM 3225 O O . GLY A 1 466 ? 13.508 -15.423 48.445 1.00 45.69 466 GLY A O 1
ATOM 3226 N N . SER A 1 467 ? 11.504 -14.518 48.862 1.00 40.94 467 SER A N 1
ATOM 3227 C CA . SER A 1 467 ? 11.602 -14.300 50.317 1.00 40.94 467 SER A CA 1
ATOM 3228 C C . SER A 1 467 ? 10.413 -13.455 50.775 1.00 40.94 467 SER A C 1
ATOM 3230 O O . SER A 1 467 ? 10.254 -12.308 50.358 1.00 40.94 467 SER A O 1
ATOM 3232 N N . THR A 1 468 ? 9.548 -14.015 51.618 1.00 46.59 468 THR A N 1
ATOM 3233 C CA . THR A 1 468 ? 8.443 -13.288 52.252 1.00 46.59 468 THR A CA 1
ATOM 3234 C C . THR A 1 468 ? 8.991 -12.416 53.379 1.00 46.59 468 THR A C 1
ATOM 3236 O O . THR A 1 468 ? 8.931 -12.786 54.548 1.00 46.59 468 THR A O 1
ATOM 3239 N N . SER A 1 469 ? 9.542 -11.252 53.037 1.00 43.59 469 SER A N 1
ATOM 3240 C CA . SER A 1 469 ? 9.706 -10.158 53.994 1.00 43.59 469 SER A CA 1
ATOM 3241 C C . SER A 1 469 ? 8.895 -8.960 53.519 1.00 43.59 469 SER A C 1
ATOM 3243 O O . SER A 1 469 ? 8.847 -8.645 52.326 1.00 43.59 469 SER A O 1
ATOM 3245 N N . VAL A 1 470 ? 8.242 -8.297 54.469 1.00 46.56 470 VAL A N 1
ATOM 3246 C CA . VAL A 1 470 ? 7.345 -7.151 54.264 1.00 46.56 470 VAL A CA 1
ATOM 3247 C C . VAL A 1 470 ? 8.035 -5.998 53.502 1.00 46.56 470 VAL A C 1
ATOM 3249 O O . VAL A 1 470 ? 7.370 -5.211 52.833 1.00 46.56 470 VAL A O 1
ATOM 3252 N N . ALA A 1 471 ? 9.372 -5.958 53.484 1.00 41.50 471 ALA A N 1
ATOM 3253 C CA . ALA A 1 471 ? 10.172 -5.015 52.700 1.00 41.50 471 ALA A CA 1
ATOM 3254 C C . ALA A 1 471 ? 10.119 -5.260 51.175 1.00 41.50 471 ALA A C 1
ATOM 3256 O O . ALA A 1 471 ? 10.198 -4.315 50.392 1.00 41.50 471 ALA A O 1
ATOM 3257 N N . SER A 1 472 ? 9.932 -6.508 50.729 1.00 45.81 472 SER A N 1
ATOM 3258 C CA . SER A 1 472 ? 9.777 -6.831 49.299 1.00 45.81 472 SER A CA 1
ATOM 3259 C C . SER A 1 472 ? 8.407 -6.419 48.755 1.00 45.81 472 SER A C 1
ATOM 3261 O O . SER A 1 472 ? 8.308 -5.997 47.604 1.00 45.81 472 SER A O 1
ATOM 3263 N N . THR A 1 473 ? 7.367 -6.443 49.597 1.00 47.00 473 THR A N 1
ATOM 3264 C CA . THR A 1 473 ? 6.060 -5.841 49.302 1.00 47.00 473 THR A CA 1
ATOM 3265 C C . THR A 1 473 ? 6.154 -4.328 49.181 1.00 47.00 473 THR A C 1
ATOM 3267 O O . THR A 1 473 ? 5.481 -3.784 48.320 1.00 47.00 473 THR A O 1
ATOM 3270 N N . THR A 1 474 ? 7.021 -3.650 49.940 1.00 45.69 474 THR A N 1
ATOM 3271 C CA . THR A 1 474 ? 7.247 -2.206 49.781 1.00 45.69 474 THR A CA 1
ATOM 3272 C C . THR A 1 474 ? 7.916 -1.890 48.450 1.00 45.69 474 THR A C 1
ATOM 3274 O O . THR A 1 474 ? 7.413 -1.039 47.739 1.00 45.69 474 THR A O 1
ATOM 3277 N N . VAL A 1 475 ? 8.958 -2.624 48.041 1.00 50.91 475 VAL A N 1
ATOM 3278 C CA . VAL A 1 475 ? 9.634 -2.411 46.741 1.00 50.91 475 VAL A CA 1
ATOM 3279 C C . VAL A 1 475 ? 8.760 -2.841 45.556 1.00 50.91 475 VAL A C 1
ATOM 3281 O O . VAL A 1 475 ? 8.794 -2.222 44.494 1.00 50.91 475 VAL A O 1
ATOM 3284 N N . ALA A 1 476 ? 7.946 -3.887 45.709 1.00 49.97 476 ALA A N 1
ATOM 3285 C CA . ALA A 1 476 ? 6.978 -4.301 44.697 1.00 49.97 476 ALA A CA 1
ATOM 3286 C C . ALA A 1 476 ? 5.816 -3.307 44.574 1.00 49.97 476 ALA A C 1
ATOM 3288 O O . ALA A 1 476 ? 5.414 -2.974 43.461 1.00 49.97 476 ALA A O 1
ATOM 3289 N N . LEU A 1 477 ? 5.316 -2.798 45.703 1.00 53.84 477 LEU A N 1
ATOM 3290 C CA . LEU A 1 477 ? 4.316 -1.738 45.751 1.00 53.84 477 LEU A CA 1
ATOM 3291 C C . LEU A 1 477 ? 4.893 -0.428 45.215 1.00 53.84 477 LEU A C 1
ATOM 3293 O O . LEU A 1 477 ? 4.212 0.254 44.469 1.00 53.84 477 LEU A O 1
ATOM 3297 N N . GLU A 1 478 ? 6.152 -0.115 45.509 1.00 48.50 478 GLU A N 1
ATOM 3298 C CA . GLU A 1 478 ? 6.883 1.045 45.004 1.00 48.50 478 GLU A CA 1
ATOM 3299 C C . GLU A 1 478 ? 7.133 0.916 43.503 1.00 48.50 478 GLU A C 1
ATOM 3301 O O . GLU A 1 478 ? 6.905 1.876 42.783 1.00 48.50 478 GLU A O 1
ATOM 3306 N N . ARG A 1 479 ? 7.476 -0.267 42.975 1.00 56.56 479 ARG A N 1
ATOM 3307 C CA . ARG A 1 479 ? 7.556 -0.515 41.524 1.00 56.56 479 ARG A CA 1
ATOM 3308 C C . ARG A 1 479 ? 6.192 -0.457 40.843 1.00 56.56 479 ARG A C 1
ATOM 3310 O O . ARG A 1 479 ? 6.099 0.100 39.752 1.00 56.56 479 ARG A O 1
ATOM 3317 N N . ALA A 1 480 ? 5.142 -0.989 41.465 1.00 53.56 480 ALA A N 1
ATOM 3318 C CA . ALA A 1 480 ? 3.778 -0.907 40.950 1.00 53.56 480 ALA A CA 1
ATOM 3319 C C . ALA A 1 480 ? 3.272 0.543 40.945 1.00 53.56 480 ALA A C 1
ATOM 3321 O O . ALA A 1 480 ? 2.764 1.007 39.927 1.00 53.56 480 ALA A O 1
ATOM 3322 N N . LEU A 1 481 ? 3.492 1.292 42.030 1.00 58.34 481 LEU A N 1
ATOM 3323 C CA . LEU A 1 481 ? 3.210 2.725 42.106 1.00 58.34 481 LEU A CA 1
ATOM 3324 C C . LEU A 1 481 ? 4.046 3.491 41.087 1.00 58.34 481 LEU A C 1
ATOM 3326 O O . LEU A 1 481 ? 3.489 4.288 40.352 1.00 58.34 481 LEU A O 1
ATOM 3330 N N . THR A 1 482 ? 5.344 3.221 40.979 1.00 51.44 482 THR A N 1
ATOM 3331 C CA . THR A 1 482 ? 6.248 3.875 40.020 1.00 51.44 482 THR A CA 1
ATOM 3332 C C . THR A 1 482 ? 5.818 3.592 38.581 1.00 51.44 482 THR A C 1
ATOM 3334 O O . THR A 1 482 ? 5.860 4.482 37.740 1.00 51.44 482 THR A O 1
ATOM 3337 N N . SER A 1 483 ? 5.323 2.387 38.285 1.00 54.16 483 SER A N 1
ATOM 3338 C CA . SER A 1 483 ? 4.750 2.048 36.981 1.00 54.16 483 SER A CA 1
ATOM 3339 C C . SER A 1 483 ? 3.432 2.787 36.720 1.00 54.16 483 SER A C 1
ATOM 3341 O O . SER A 1 483 ? 3.253 3.321 35.632 1.00 54.16 483 SER A O 1
ATOM 3343 N N . ILE A 1 484 ? 2.546 2.903 37.715 1.00 55.69 484 ILE A N 1
ATOM 3344 C CA . ILE A 1 484 ? 1.305 3.696 37.630 1.00 55.69 484 ILE A CA 1
ATOM 3345 C C . ILE A 1 484 ? 1.607 5.203 37.484 1.00 55.69 484 ILE A C 1
ATOM 3347 O O . ILE A 1 484 ? 0.873 5.937 36.821 1.00 55.69 484 ILE A O 1
ATOM 3351 N N . VAL A 1 485 ? 2.690 5.669 38.101 1.00 52.66 485 VAL A N 1
ATOM 3352 C CA . VAL A 1 485 ? 3.155 7.060 38.105 1.00 52.66 485 VAL A CA 1
ATOM 3353 C C . VAL A 1 485 ? 3.843 7.413 36.779 1.00 52.66 485 VAL A C 1
ATOM 3355 O O . VAL A 1 485 ? 3.641 8.513 36.280 1.00 52.66 485 VAL A O 1
ATOM 3358 N N . ASN A 1 486 ? 4.580 6.491 36.154 1.00 49.88 486 ASN A N 1
ATOM 3359 C CA . ASN A 1 486 ? 5.406 6.780 34.972 1.00 49.88 486 ASN A CA 1
ATOM 3360 C C . ASN A 1 486 ? 4.782 6.389 33.620 1.00 49.88 486 ASN A C 1
ATOM 3362 O O . ASN A 1 486 ? 5.417 6.582 32.583 1.00 49.88 486 ASN A O 1
ATOM 3366 N N . LEU A 1 487 ? 3.560 5.846 33.589 1.00 55.12 487 LEU A N 1
ATOM 3367 C CA . LEU A 1 487 ? 2.832 5.663 32.328 1.00 55.12 487 LEU A CA 1
ATOM 3368 C C . LEU A 1 487 ? 2.479 7.031 31.706 1.00 55.12 487 LEU A C 1
ATOM 3370 O O . LEU A 1 487 ? 2.160 7.968 32.442 1.00 55.12 487 LEU A O 1
ATOM 3374 N N . PRO A 1 488 ? 2.475 7.172 30.368 1.00 43.62 488 PRO A N 1
ATOM 3375 C CA . PRO A 1 488 ? 1.893 8.341 29.710 1.00 43.62 488 PRO A CA 1
ATOM 3376 C C . PRO A 1 488 ? 0.419 8.483 30.141 1.00 43.62 488 PRO A C 1
ATOM 3378 O O . PRO A 1 488 ? -0.383 7.593 29.869 1.00 43.62 488 PRO A O 1
ATOM 3381 N N . GLY A 1 489 ? 0.082 9.551 30.878 1.00 52.34 489 GLY A N 1
ATOM 3382 C CA . GLY A 1 489 ? -1.229 9.744 31.529 1.00 52.34 489 GLY A CA 1
ATOM 3383 C C . GLY A 1 489 ? -1.318 9.321 33.011 1.00 52.34 489 GLY A C 1
ATOM 3384 O O . GLY A 1 489 ? -2.396 9.374 33.605 1.00 52.34 489 GLY A O 1
ATOM 3385 N N . GLY A 1 490 ? -0.204 8.909 33.626 1.00 46.22 490 GLY A N 1
ATOM 3386 C CA . GLY A 1 490 ? -0.103 8.517 35.033 1.00 46.22 490 GLY A CA 1
ATOM 3387 C C . GLY A 1 490 ? -0.310 9.661 36.035 1.00 46.22 490 GLY A C 1
ATOM 3388 O O . GLY A 1 490 ? -0.431 10.840 35.684 1.00 46.22 490 GLY A O 1
ATOM 3389 N N . LEU A 1 491 ? -0.336 9.307 37.325 1.00 42.75 491 LEU A N 1
ATOM 3390 C CA . LEU A 1 491 ? -0.623 10.212 38.452 1.00 42.75 491 LEU A CA 1
ATOM 3391 C C . LEU A 1 491 ? 0.083 11.592 38.423 1.00 42.75 491 LEU A C 1
ATOM 3393 O O . LEU A 1 491 ? -0.578 12.556 38.803 1.00 42.75 491 LEU A O 1
ATOM 3397 N N . PRO A 1 492 ? 1.334 11.768 37.950 1.00 41.41 492 PRO A N 1
ATOM 3398 C CA . PRO A 1 492 ? 1.994 13.076 37.873 1.00 41.41 492 PRO A CA 1
ATOM 3399 C C . PRO A 1 492 ? 1.272 14.100 36.993 1.00 41.41 492 PRO A C 1
ATOM 3401 O O . PRO A 1 492 ? 1.144 15.258 37.391 1.00 41.41 492 PRO A O 1
ATOM 3404 N N . GLN A 1 493 ? 0.715 13.695 35.844 1.00 43.56 493 GLN A N 1
ATOM 3405 C CA . GLN A 1 493 ? -0.056 14.618 34.997 1.00 43.56 493 GLN A CA 1
ATOM 3406 C C . GLN A 1 493 ? -1.387 15.013 35.652 1.00 43.56 493 GLN A C 1
ATOM 3408 O O . GLN A 1 493 ? -1.844 16.147 35.501 1.00 43.56 493 GLN A O 1
ATOM 3413 N N . ARG A 1 494 ? -1.974 14.125 36.467 1.00 43.84 494 ARG A N 1
ATOM 3414 C CA . ARG A 1 494 ? -3.188 14.434 37.241 1.00 43.84 494 ARG A CA 1
ATOM 3415 C C . ARG A 1 494 ? -2.903 15.255 38.501 1.00 43.84 494 ARG A C 1
ATOM 3417 O O . ARG A 1 494 ? -3.701 16.128 38.817 1.00 43.84 494 ARG A O 1
ATOM 3424 N N . ILE A 1 495 ? -1.769 15.052 39.176 1.00 42.88 495 ILE A N 1
ATOM 3425 C CA . ILE A 1 495 ? -1.351 15.842 40.350 1.00 42.88 495 ILE A CA 1
ATOM 3426 C C . ILE A 1 495 ? -1.018 17.285 39.953 1.00 42.88 495 ILE A C 1
ATOM 3428 O O . ILE A 1 495 ? -1.350 18.203 40.695 1.00 42.88 495 ILE A O 1
ATOM 3432 N N . THR A 1 496 ? -0.485 17.519 38.751 1.00 41.16 496 THR A N 1
ATOM 3433 C CA . THR A 1 496 ? -0.261 18.891 38.249 1.00 41.16 496 THR A CA 1
ATOM 3434 C C . THR A 1 496 ? -1.578 19.664 38.026 1.00 41.16 496 THR A C 1
ATOM 3436 O O . THR A 1 496 ? -1.570 20.889 37.977 1.00 41.16 496 THR A O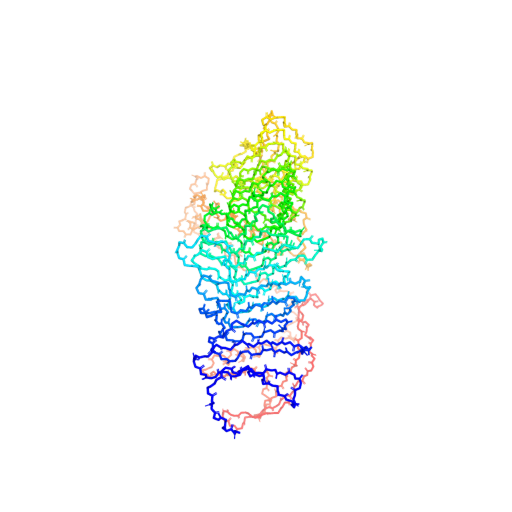 1
ATOM 3439 N N . THR A 1 497 ? -2.723 18.969 37.951 1.00 41.09 497 THR A N 1
ATOM 3440 C CA . THR A 1 497 ? -4.052 19.576 37.728 1.00 41.09 497 THR A CA 1
ATOM 3441 C C . THR A 1 497 ? -4.868 19.746 39.022 1.00 41.09 497 THR A C 1
ATOM 3443 O O . THR A 1 497 ? -5.906 20.405 39.015 1.00 41.09 497 THR A O 1
ATOM 3446 N N . VAL A 1 498 ? -4.414 19.213 40.164 1.00 38.66 498 VAL A N 1
ATOM 3447 C CA . VAL A 1 498 ? -5.086 19.418 41.459 1.00 38.66 498 VAL A CA 1
ATOM 3448 C C . VAL A 1 498 ? -4.311 20.465 42.251 1.00 38.66 498 VAL A C 1
ATOM 3450 O O . VAL A 1 498 ? -3.293 20.179 42.877 1.00 38.66 498 VAL A O 1
ATOM 3453 N N . GLY A 1 499 ? -4.794 21.704 42.183 1.00 36.34 499 GLY A N 1
ATOM 3454 C CA . GLY A 1 499 ? -4.223 22.848 42.883 1.00 36.34 499 GLY A CA 1
ATOM 3455 C C . GLY A 1 499 ? -3.980 22.598 44.377 1.00 36.34 499 GLY A C 1
ATOM 3456 O O . GLY A 1 499 ? -4.865 22.186 45.119 1.00 36.34 499 GLY A O 1
ATOM 3457 N N . SER A 1 500 ? -2.748 22.885 44.799 1.00 40.44 500 SER A N 1
ATOM 3458 C CA . SER A 1 500 ? -2.414 23.634 46.020 1.00 40.44 500 SER A CA 1
ATOM 3459 C C . SER A 1 500 ? -3.173 23.324 47.327 1.00 40.44 500 SER A C 1
ATOM 3461 O O . SER A 1 500 ? -3.539 24.263 48.036 1.00 40.44 500 SER A O 1
ATOM 3463 N N . ALA A 1 501 ? -3.364 22.057 47.720 1.00 43.91 501 ALA A N 1
ATOM 3464 C CA . ALA A 1 501 ? -3.876 21.746 49.065 1.00 43.91 501 ALA A CA 1
ATOM 3465 C C . ALA A 1 501 ? -3.447 20.372 49.648 1.00 43.91 501 ALA A C 1
ATOM 3467 O O . ALA A 1 501 ? -4.271 19.478 49.783 1.00 43.91 501 ALA A O 1
ATOM 3468 N N . ARG A 1 502 ? -2.182 20.304 50.123 1.00 47.03 502 ARG A N 1
ATOM 3469 C CA . ARG A 1 502 ? -1.642 19.497 51.270 1.00 47.03 502 ARG A CA 1
ATOM 3470 C C . ARG A 1 502 ? -1.480 17.966 51.060 1.00 47.03 502 ARG A C 1
ATOM 3472 O O . ARG A 1 502 ? -2.340 17.357 50.440 1.00 47.03 502 ARG A O 1
ATOM 3479 N N . PRO A 1 503 ? -0.354 17.336 51.504 1.00 43.59 503 PRO A N 1
ATOM 3480 C CA . PRO A 1 503 ? 0.052 17.210 52.927 1.00 43.59 503 PRO A CA 1
ATOM 3481 C C . PRO A 1 503 ? 1.398 17.861 53.319 1.00 43.59 503 PRO A C 1
ATOM 3483 O O . PRO A 1 503 ? 1.582 18.251 54.470 1.00 43.59 503 PRO A O 1
ATOM 3486 N N . LEU A 1 504 ? 2.327 18.060 52.378 1.00 47.00 504 LEU A N 1
ATOM 3487 C CA . LEU A 1 504 ? 3.673 18.590 52.675 1.00 47.00 504 LEU A CA 1
ATOM 3488 C C . LEU A 1 504 ? 3.660 20.031 53.223 1.00 47.00 504 LEU A C 1
ATOM 3490 O O . LEU A 1 504 ? 4.460 20.380 54.087 1.00 47.00 504 LEU A O 1
ATOM 3494 N N . GLY A 1 505 ? 2.698 20.853 52.792 1.00 48.94 505 GLY A N 1
ATOM 3495 C CA . GLY A 1 505 ? 2.543 22.228 53.281 1.00 48.94 505 GLY A CA 1
ATOM 3496 C C . GLY A 1 505 ? 2.029 22.350 54.724 1.00 48.94 505 GLY A C 1
ATOM 3497 O O . GLY A 1 505 ? 2.219 23.393 55.340 1.00 48.94 505 GLY A O 1
ATOM 3498 N N . GLN A 1 506 ? 1.391 21.313 55.288 1.00 46.91 506 GLN A N 1
ATOM 3499 C CA . GLN A 1 506 ? 1.006 21.312 56.712 1.00 46.91 506 GLN A CA 1
ATOM 3500 C C . GLN A 1 506 ? 2.199 21.028 57.612 1.00 46.91 506 GLN A C 1
ATOM 3502 O O . GLN A 1 506 ? 2.350 21.679 58.643 1.00 46.91 506 GLN A O 1
ATOM 3507 N N . ILE A 1 507 ? 3.075 20.121 57.186 1.00 52.59 507 ILE A N 1
ATOM 3508 C CA . ILE A 1 507 ? 4.254 19.715 57.949 1.00 52.59 507 ILE A CA 1
ATOM 3509 C C . ILE A 1 507 ? 5.228 20.893 58.084 1.00 52.59 507 ILE A C 1
ATOM 3511 O O . ILE A 1 507 ? 5.711 21.158 59.178 1.00 52.59 507 ILE A O 1
ATOM 3515 N N . LEU A 1 508 ? 5.416 21.692 57.027 1.00 49.75 508 LEU A N 1
ATOM 3516 C CA . LEU A 1 508 ? 6.286 22.874 57.087 1.00 49.75 508 LEU A CA 1
ATOM 3517 C C . LEU A 1 508 ? 5.730 24.008 57.972 1.00 49.75 508 LEU A C 1
ATOM 3519 O O . LEU A 1 508 ? 6.504 24.734 58.589 1.00 49.75 508 LEU A O 1
ATOM 3523 N N . SER A 1 509 ? 4.400 24.136 58.088 1.00 49.06 509 SER A N 1
ATOM 3524 C CA . SER A 1 509 ? 3.772 25.152 58.951 1.00 49.06 509 SER A CA 1
ATOM 3525 C C . SER A 1 509 ? 3.922 24.861 60.450 1.00 49.06 509 SER A C 1
ATOM 3527 O O . SER A 1 509 ? 3.982 25.795 61.246 1.00 49.06 509 SER A O 1
ATOM 3529 N N . ILE A 1 510 ? 4.064 23.582 60.824 1.00 53.53 510 ILE A N 1
ATOM 3530 C CA . ILE A 1 510 ? 4.306 23.139 62.209 1.00 53.53 510 ILE A CA 1
ATOM 3531 C C . ILE A 1 510 ? 5.725 23.518 62.668 1.00 53.53 510 ILE A C 1
ATOM 3533 O O . ILE A 1 510 ? 5.940 23.794 63.844 1.00 53.53 510 ILE A O 1
ATOM 3537 N N . PHE A 1 511 ? 6.687 23.612 61.743 1.00 53.91 511 PHE A N 1
ATOM 3538 C CA . PHE A 1 511 ? 8.067 23.997 62.062 1.00 53.91 511 PHE A CA 1
ATOM 3539 C C . PHE A 1 511 ? 8.274 25.506 62.265 1.00 53.91 511 PHE A C 1
ATOM 3541 O O . PHE A 1 511 ? 9.314 25.904 62.781 1.00 53.91 511 PHE A O 1
ATOM 3548 N N . GLN A 1 512 ? 7.320 26.353 61.861 1.00 55.31 512 GLN A N 1
ATOM 3549 C CA . GLN A 1 512 ? 7.484 27.817 61.873 1.00 55.31 512 GLN A CA 1
ATOM 3550 C C . GLN A 1 512 ? 6.500 28.546 62.799 1.00 55.31 512 GLN A C 1
ATOM 3552 O O . GLN A 1 512 ? 6.682 29.729 63.074 1.00 55.31 512 GLN A O 1
ATOM 3557 N N . SER A 1 513 ? 5.465 27.865 63.293 1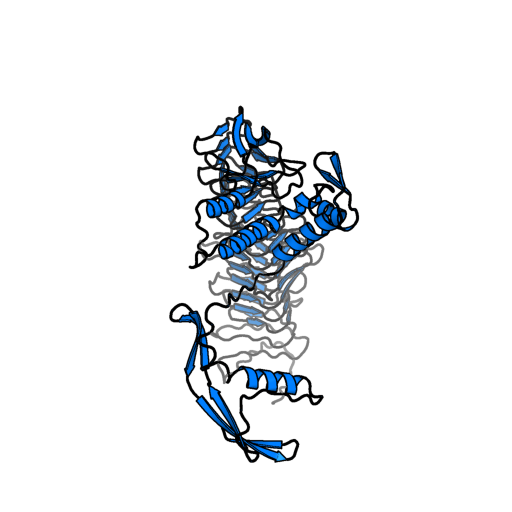.00 58.34 513 SER A N 1
ATOM 3558 C CA . SER A 1 513 ? 4.416 28.454 64.124 1.00 58.34 513 SER A CA 1
ATOM 3559 C C . SER A 1 513 ? 3.937 27.431 65.150 1.00 58.34 513 SER A C 1
ATOM 3561 O O . SER A 1 513 ? 3.500 26.342 64.786 1.00 58.34 513 SER A O 1
ATOM 3563 N N . SER A 1 514 ? 3.946 27.798 66.433 1.00 61.09 514 SER A N 1
ATOM 3564 C CA . SER A 1 514 ? 3.404 26.993 67.537 1.00 61.09 514 SER A CA 1
ATOM 3565 C C . SER A 1 514 ? 1.870 26.893 67.528 1.00 61.09 514 SER A C 1
ATOM 3567 O O . SER A 1 514 ? 1.289 26.385 68.479 1.00 61.09 514 SER A O 1
ATOM 3569 N N . THR A 1 515 ? 1.195 27.322 66.459 1.00 62.69 515 THR A N 1
ATOM 3570 C CA . THR A 1 515 ? -0.260 27.214 66.295 1.00 62.69 515 THR A CA 1
ATOM 3571 C C . THR A 1 515 ? -0.599 26.347 65.084 1.00 62.69 515 THR A C 1
ATOM 3573 O O . THR A 1 515 ? -0.185 26.649 63.963 1.00 62.69 515 THR A O 1
ATOM 3576 N N . VAL A 1 516 ? -1.377 25.284 65.301 1.00 63.94 516 VAL A N 1
ATOM 3577 C CA . VAL A 1 516 ? -1.816 24.331 64.270 1.00 63.94 516 VAL A CA 1
ATOM 3578 C C . VAL A 1 516 ? -3.341 24.319 64.205 1.00 63.94 516 VAL A C 1
ATOM 3580 O O . VAL A 1 516 ? -4.008 24.148 65.221 1.00 63.94 516 VAL A O 1
ATOM 3583 N N . ASN A 1 517 ? -3.905 24.462 63.003 1.00 59.06 517 ASN A N 1
ATOM 3584 C CA . ASN A 1 517 ? -5.354 24.387 62.801 1.00 59.06 517 ASN A CA 1
ATOM 3585 C C . ASN A 1 517 ? -5.765 22.963 62.421 1.00 59.06 517 ASN A C 1
ATOM 3587 O O . ASN A 1 517 ? -5.488 22.517 61.303 1.00 59.06 517 ASN A O 1
ATOM 3591 N N . ILE A 1 518 ? -6.458 22.272 63.328 1.00 62.16 518 ILE A N 1
ATOM 3592 C CA . ILE A 1 518 ? -7.018 20.932 63.105 1.00 62.16 518 ILE A CA 1
ATOM 3593 C C . ILE A 1 518 ? -8.541 21.064 63.120 1.00 62.16 518 ILE A C 1
ATOM 3595 O O . ILE A 1 518 ? -9.113 21.566 64.081 1.00 62.16 518 ILE A O 1
ATOM 3599 N N . GLY A 1 519 ? -9.207 20.678 62.028 1.00 53.53 519 GLY A N 1
ATOM 3600 C CA . GLY A 1 519 ? -10.674 20.746 61.938 1.00 53.53 519 GLY A CA 1
ATOM 3601 C C . GLY A 1 519 ? -11.267 22.159 62.052 1.00 53.53 519 GLY A C 1
ATOM 3602 O O . GLY A 1 519 ? -12.410 22.304 62.465 1.00 53.53 519 GLY A O 1
ATOM 3603 N N . GLY A 1 520 ? -10.500 23.204 61.713 1.00 64.62 520 GLY A N 1
ATOM 3604 C CA . GLY A 1 520 ? -10.932 24.604 61.831 1.00 64.62 520 GLY A CA 1
ATOM 3605 C C . GLY A 1 520 ? -10.720 25.228 63.216 1.00 64.62 520 GLY A C 1
ATOM 3606 O O . GLY A 1 520 ? -11.003 26.409 63.389 1.00 64.62 520 GLY A O 1
ATOM 3607 N N . THR A 1 521 ? -10.181 24.480 64.182 1.00 50.03 521 THR A N 1
ATOM 3608 C CA . THR A 1 521 ? -9.849 24.985 65.520 1.00 50.03 521 THR A CA 1
ATOM 3609 C C . THR A 1 521 ? -8.344 25.206 65.646 1.00 50.03 521 THR A C 1
ATOM 3611 O O . THR A 1 521 ? -7.557 24.302 65.355 1.00 50.03 521 THR A O 1
ATOM 3614 N N . SER A 1 522 ? -7.944 26.406 66.073 1.00 68.00 522 SER A N 1
ATOM 3615 C CA . SER A 1 522 ? -6.543 26.751 66.327 1.00 68.00 522 SER A CA 1
ATOM 3616 C C . SER A 1 522 ? -6.088 26.170 67.659 1.00 68.00 522 SER A C 1
ATOM 3618 O O . SER A 1 522 ? -6.564 26.585 68.714 1.00 68.00 522 SER A O 1
ATOM 3620 N N . VAL A 1 523 ? -5.158 25.222 67.615 1.00 69.94 523 VAL A N 1
ATOM 3621 C CA . VAL A 1 523 ? -4.541 24.619 68.798 1.00 69.94 523 VAL A CA 1
ATOM 3622 C C . VAL A 1 523 ? -3.121 25.152 68.918 1.00 69.94 523 VAL A C 1
ATOM 3624 O O . VAL A 1 523 ? -2.316 24.988 68.000 1.00 69.94 523 VAL A O 1
ATOM 3627 N N . GLN A 1 524 ? -2.811 25.798 70.043 1.00 75.94 524 GLN A N 1
ATOM 3628 C CA . GLN A 1 524 ? -1.451 26.235 70.340 1.00 75.94 524 GLN A CA 1
ATOM 3629 C C . GLN A 1 524 ? -0.690 25.095 71.023 1.00 75.94 524 GLN A C 1
ATOM 3631 O O . GLN A 1 524 ? -1.080 24.630 72.094 1.00 75.94 524 GLN A O 1
ATOM 3636 N N . LEU A 1 525 ? 0.375 24.620 70.390 1.00 74.94 525 LEU A N 1
ATOM 3637 C CA . LEU A 1 525 ? 1.254 23.592 70.927 1.00 74.94 525 LEU A CA 1
ATOM 3638 C C . LEU A 1 525 ? 2.319 24.246 71.807 1.00 74.94 525 LEU A C 1
ATOM 3640 O O . LEU A 1 525 ? 2.972 25.213 71.409 1.00 74.94 525 LEU A O 1
ATOM 3644 N N . SER A 1 526 ? 2.515 23.701 73.006 1.00 77.69 526 SER A N 1
ATOM 3645 C CA . SER A 1 526 ? 3.644 24.089 73.853 1.00 77.69 526 SER A CA 1
ATOM 3646 C C . SER A 1 526 ? 4.968 23.641 73.228 1.00 77.69 526 SER A C 1
ATOM 3648 O O . SER A 1 526 ? 5.020 22.653 72.492 1.00 77.69 526 SER A O 1
ATOM 3650 N N . GLN A 1 527 ? 6.066 24.327 73.557 1.00 69.31 527 GLN A N 1
ATOM 3651 C CA . GLN A 1 527 ? 7.389 24.003 73.011 1.00 69.31 527 GLN A CA 1
ATOM 3652 C C . GLN A 1 527 ? 7.805 22.547 73.293 1.00 69.31 527 GLN A C 1
ATOM 3654 O O . GLN A 1 527 ? 8.456 21.918 72.463 1.00 69.31 527 GLN A O 1
ATOM 3659 N N . ASN A 1 528 ? 7.374 21.985 74.426 1.00 69.69 528 ASN A N 1
ATOM 3660 C CA . ASN A 1 528 ? 7.641 20.591 74.777 1.00 69.69 528 ASN A CA 1
ATOM 3661 C C . ASN A 1 528 ? 6.885 19.615 73.865 1.00 69.69 528 ASN A C 1
ATOM 3663 O O . ASN A 1 528 ? 7.462 18.629 73.428 1.00 69.69 528 ASN A O 1
ATOM 3667 N N . GLN A 1 529 ? 5.637 19.923 73.498 1.00 73.69 529 GLN A N 1
ATOM 3668 C CA . GLN A 1 529 ? 4.862 19.106 72.557 1.00 73.69 529 GLN A CA 1
ATOM 3669 C C . GLN A 1 529 ? 5.425 19.185 71.136 1.00 73.69 529 GLN A C 1
ATOM 3671 O O . GLN A 1 529 ? 5.459 18.179 70.435 1.00 73.69 529 GLN A O 1
ATOM 3676 N N . VAL A 1 530 ? 5.907 20.361 70.717 1.00 71.19 530 VAL A N 1
ATOM 3677 C CA . VAL A 1 530 ? 6.615 20.505 69.436 1.00 71.19 530 VAL A CA 1
ATOM 3678 C C . VAL A 1 530 ? 7.885 19.653 69.446 1.00 71.19 530 VAL A C 1
ATOM 3680 O O . VAL A 1 530 ? 8.113 18.895 68.508 1.00 71.19 530 VAL A O 1
ATOM 3683 N N . ASN A 1 531 ? 8.671 19.704 70.523 1.00 68.00 531 ASN A N 1
ATOM 3684 C CA . ASN A 1 531 ? 9.881 18.895 70.653 1.00 68.00 531 ASN A CA 1
ATOM 3685 C C . ASN A 1 531 ? 9.585 17.388 70.681 1.00 68.00 531 ASN A C 1
ATOM 3687 O O . ASN A 1 531 ? 10.320 16.632 70.050 1.00 68.00 531 ASN A O 1
ATOM 3691 N N . ASP A 1 532 ? 8.513 16.942 71.338 1.00 72.31 532 ASP A N 1
ATOM 3692 C CA . ASP A 1 532 ? 8.109 15.529 71.350 1.00 72.31 532 ASP A CA 1
ATOM 3693 C C . ASP A 1 532 ? 7.692 15.042 69.959 1.00 72.31 532 ASP A C 1
ATOM 3695 O O . ASP A 1 532 ? 8.125 13.972 69.531 1.00 72.31 532 ASP A O 1
ATOM 3699 N N . ILE A 1 533 ? 6.925 15.846 69.215 1.00 67.62 533 ILE A N 1
ATOM 3700 C CA . ILE A 1 533 ? 6.513 15.524 67.841 1.00 67.62 533 ILE A CA 1
ATOM 3701 C C . ILE A 1 533 ? 7.732 15.468 66.916 1.00 67.62 533 ILE A C 1
ATOM 3703 O O . ILE A 1 533 ? 7.863 14.536 66.126 1.00 67.62 533 ILE A O 1
ATOM 3707 N N . VAL A 1 534 ? 8.659 16.425 67.035 1.00 67.56 534 VAL A N 1
ATOM 3708 C CA . VAL A 1 534 ? 9.908 16.416 66.259 1.00 67.56 534 VAL A CA 1
ATOM 3709 C C . VAL A 1 534 ? 10.775 15.220 66.639 1.00 67.56 534 VAL A C 1
ATOM 3711 O O . VAL A 1 534 ? 11.348 14.589 65.761 1.00 67.56 534 VAL A O 1
ATOM 3714 N N . THR A 1 535 ? 10.839 14.850 67.917 1.00 61.84 535 THR A N 1
ATOM 3715 C CA . THR A 1 535 ? 11.633 13.704 68.382 1.00 61.84 535 THR A CA 1
ATOM 3716 C C . THR A 1 535 ? 11.026 12.375 67.932 1.00 61.84 535 THR A C 1
ATOM 3718 O O . THR A 1 535 ? 11.767 11.483 67.524 1.00 61.84 535 THR A O 1
ATOM 3721 N N . GLN A 1 536 ? 9.697 12.233 67.947 1.00 60.50 536 GLN A N 1
ATOM 3722 C CA . GLN A 1 536 ? 9.009 11.073 67.374 1.00 60.50 536 GLN A CA 1
ATOM 3723 C C . GLN A 1 536 ? 9.222 10.986 65.868 1.00 60.50 536 GLN A C 1
ATOM 3725 O O . GLN A 1 536 ? 9.585 9.925 65.373 1.00 60.50 536 GLN A O 1
ATOM 3730 N N . PHE A 1 537 ? 9.075 12.104 65.157 1.00 59.34 537 PHE A N 1
ATOM 3731 C CA . PHE A 1 537 ? 9.287 12.137 63.719 1.00 59.34 537 PHE A CA 1
ATOM 3732 C C . PHE A 1 537 ? 10.735 11.783 63.378 1.00 59.34 537 PHE A C 1
ATOM 3734 O O . PHE A 1 537 ? 10.964 10.885 62.583 1.00 59.34 537 PHE A O 1
ATOM 3741 N N . VAL A 1 538 ? 11.722 12.386 64.052 1.00 60.00 538 VAL A N 1
ATOM 3742 C CA . VAL A 1 538 ? 13.140 12.031 63.894 1.00 60.00 538 VAL A CA 1
ATOM 3743 C C . VAL A 1 538 ? 13.369 10.550 64.204 1.00 60.00 538 VAL A C 1
ATOM 3745 O O . VAL A 1 538 ? 14.072 9.900 63.442 1.00 60.00 538 VAL A O 1
ATOM 3748 N N . ARG A 1 539 ? 12.743 9.968 65.234 1.00 51.25 539 ARG A N 1
ATOM 3749 C CA . ARG A 1 539 ? 12.816 8.517 65.500 1.00 51.25 539 ARG A CA 1
ATOM 3750 C C . ARG A 1 539 ? 12.202 7.654 64.395 1.00 51.25 539 ARG A C 1
ATOM 3752 O O . ARG A 1 539 ? 12.698 6.561 64.173 1.00 51.25 539 ARG A O 1
ATOM 3759 N N . GLU A 1 540 ? 11.173 8.126 63.701 1.00 50.78 540 GLU A N 1
ATOM 3760 C CA . GLU A 1 540 ? 10.561 7.401 62.578 1.00 50.78 540 GLU A CA 1
ATOM 3761 C C . GLU A 1 540 ? 11.397 7.468 61.286 1.00 50.78 540 GLU A C 1
ATOM 3763 O O . GLU A 1 540 ? 11.333 6.543 60.478 1.00 50.78 540 GLU A O 1
ATOM 3768 N N . ILE A 1 541 ? 12.208 8.517 61.091 1.00 47.00 541 ILE A N 1
ATOM 3769 C CA . ILE A 1 541 ? 13.129 8.654 59.937 1.00 47.00 541 ILE A CA 1
ATOM 3770 C C . ILE A 1 541 ? 14.578 8.251 60.236 1.00 47.00 541 ILE A C 1
ATOM 3772 O O . ILE A 1 541 ? 15.358 8.080 59.298 1.00 47.00 541 ILE A O 1
ATOM 3776 N N . THR A 1 542 ? 14.963 8.082 61.502 1.00 45.38 542 THR A N 1
ATOM 3777 C CA . THR A 1 542 ? 16.277 7.531 61.861 1.00 45.38 542 THR A CA 1
ATOM 3778 C C . THR A 1 542 ? 16.163 6.006 61.850 1.00 45.38 542 THR A C 1
ATOM 3780 O O . THR A 1 542 ? 15.389 5.470 62.638 1.00 45.38 542 THR A O 1
ATOM 3783 N N . PRO A 1 543 ? 16.899 5.275 60.995 1.00 40.66 543 PRO A N 1
ATOM 3784 C CA . PRO A 1 543 ? 16.883 3.817 61.024 1.00 40.66 543 PRO A CA 1
ATOM 3785 C C . PRO A 1 543 ? 17.337 3.320 62.403 1.00 40.66 543 PRO A C 1
ATOM 3787 O O . PRO A 1 543 ? 18.448 3.634 62.836 1.00 40.66 543 PRO A O 1
ATOM 3790 N N . ASP A 1 544 ? 16.484 2.563 63.092 1.00 36.72 544 ASP A N 1
ATOM 3791 C CA . ASP A 1 544 ? 16.823 1.930 64.365 1.00 36.72 544 ASP A CA 1
ATOM 3792 C C . ASP A 1 544 ? 17.823 0.788 64.123 1.00 36.72 544 ASP A C 1
ATOM 3794 O O . ASP A 1 544 ? 17.491 -0.246 63.541 1.00 36.72 544 ASP A O 1
ATOM 3798 N N . PHE A 1 545 ? 19.068 0.983 64.556 1.00 36.91 545 PHE A N 1
ATOM 3799 C CA . PHE A 1 545 ? 20.042 -0.094 64.707 1.00 36.91 545 PHE A CA 1
ATOM 3800 C C . PHE A 1 545 ? 20.105 -0.496 66.181 1.00 36.91 545 PHE A C 1
ATOM 3802 O O . PHE A 1 545 ? 21.052 -0.161 66.896 1.00 36.91 545 PHE A O 1
ATOM 3809 N N . SER A 1 546 ? 19.107 -1.248 66.645 1.00 30.09 546 SER A N 1
ATOM 3810 C CA . SER A 1 546 ? 19.152 -1.866 67.966 1.00 30.09 546 SER A CA 1
ATOM 3811 C C . SER A 1 546 ? 20.114 -3.065 67.950 1.00 30.09 546 SER A C 1
ATOM 3813 O O . SER A 1 546 ? 19.737 -4.189 67.613 1.00 30.09 546 SER A O 1
ATOM 3815 N N . ILE A 1 547 ? 21.373 -2.859 68.342 1.00 38.38 547 ILE A N 1
ATOM 3816 C CA . ILE A 1 547 ? 22.205 -3.950 68.869 1.00 38.38 547 ILE A CA 1
ATOM 3817 C C . ILE A 1 547 ? 21.848 -4.070 70.352 1.00 38.38 547 ILE A C 1
ATOM 3819 O O . ILE A 1 547 ? 22.365 -3.333 71.192 1.00 38.38 547 ILE A O 1
ATOM 3823 N N . SER A 1 548 ? 20.917 -4.968 70.684 1.00 32.47 548 SER A N 1
ATOM 3824 C CA . SER A 1 548 ? 20.579 -5.259 72.076 1.00 32.47 548 SER A CA 1
ATOM 3825 C C . SER A 1 548 ? 21.721 -6.038 72.730 1.00 32.47 548 SER A C 1
ATOM 3827 O O . SER A 1 548 ? 21.949 -7.217 72.447 1.00 32.47 548 SER A O 1
ATOM 3829 N N . ALA A 1 549 ? 22.435 -5.366 73.629 1.00 35.56 549 ALA A N 1
ATOM 3830 C CA . ALA A 1 549 ? 23.387 -5.956 74.551 1.00 35.56 549 ALA A CA 1
ATOM 3831 C C . ALA A 1 549 ? 22.659 -6.858 75.563 1.00 35.56 549 ALA A C 1
ATOM 3833 O O . ALA A 1 549 ? 22.246 -6.432 76.638 1.00 35.56 549 ALA A O 1
ATOM 3834 N N . THR A 1 550 ? 22.505 -8.135 75.224 1.00 35.75 550 THR A N 1
ATOM 3835 C CA . THR A 1 550 ? 22.338 -9.221 76.202 1.00 35.75 550 THR A CA 1
ATOM 3836 C C . THR A 1 550 ? 22.975 -10.487 75.636 1.00 35.75 550 THR A C 1
ATOM 3838 O O . THR A 1 550 ? 22.332 -11.475 75.311 1.00 35.75 550 THR A O 1
ATOM 3841 N N . GLY A 1 551 ? 24.290 -10.399 75.451 1.00 33.16 551 GLY A N 1
ATOM 3842 C CA . GLY A 1 551 ? 25.155 -11.483 74.988 1.00 33.16 551 GLY A CA 1
ATOM 3843 C C . GLY A 1 551 ? 26.625 -11.159 75.260 1.00 33.16 551 GLY A C 1
ATOM 3844 O O . GLY A 1 551 ? 27.496 -11.467 74.455 1.00 33.16 551 GLY A O 1
ATOM 3845 N N . ALA A 1 552 ? 26.898 -10.475 76.377 1.00 36.59 552 ALA A N 1
ATOM 3846 C CA . ALA A 1 552 ? 28.232 -10.128 76.862 1.00 36.59 552 ALA A CA 1
ATOM 3847 C C . ALA A 1 552 ? 28.950 -11.355 77.462 1.00 36.59 552 ALA A C 1
ATOM 3849 O O . ALA A 1 552 ? 29.366 -11.356 78.617 1.00 36.59 552 ALA A O 1
ATOM 3850 N N . SER A 1 553 ? 29.070 -12.421 76.670 1.00 34.56 553 SER A N 1
ATOM 3851 C CA . SER A 1 553 ? 29.873 -13.608 76.991 1.00 34.56 553 SER A CA 1
ATOM 3852 C C . SER A 1 553 ? 30.534 -14.250 75.763 1.00 34.56 553 SER A C 1
ATOM 3854 O O . SER A 1 553 ? 31.028 -15.371 75.848 1.00 34.56 553 SER A O 1
ATOM 3856 N N . VAL A 1 554 ? 30.631 -13.524 74.639 1.00 34.31 554 VAL A N 1
ATOM 3857 C CA . VAL A 1 554 ? 31.447 -13.912 73.467 1.00 34.31 554 VAL A CA 1
ATOM 3858 C C . VAL A 1 554 ? 32.248 -12.707 72.943 1.00 34.31 554 VAL A C 1
ATOM 3860 O O . VAL A 1 554 ? 32.315 -12.436 71.751 1.00 34.31 554 VAL A O 1
ATOM 3863 N N . THR A 1 555 ? 32.850 -11.930 73.850 1.00 36.56 555 THR A N 1
ATOM 3864 C CA . THR A 1 555 ? 33.686 -10.756 73.506 1.00 36.56 555 THR A CA 1
ATOM 3865 C C . THR A 1 555 ? 35.194 -11.040 73.600 1.00 36.56 555 THR A C 1
ATOM 3867 O O . THR A 1 555 ? 35.990 -10.158 73.317 1.00 36.56 555 THR A O 1
ATOM 3870 N N . ASN A 1 556 ? 35.626 -12.271 73.906 1.00 37.53 556 ASN A N 1
ATOM 3871 C CA . ASN A 1 556 ? 37.057 -12.595 74.067 1.00 37.53 556 ASN A CA 1
ATOM 3872 C C . ASN A 1 556 ? 37.634 -13.636 73.095 1.00 37.53 556 ASN A C 1
ATOM 3874 O O . ASN A 1 556 ? 38.757 -14.093 73.283 1.00 37.53 556 ASN A O 1
ATOM 3878 N N . ALA A 1 557 ? 36.941 -13.966 72.007 1.00 38.28 557 ALA A N 1
ATOM 3879 C CA . ALA A 1 557 ? 37.557 -14.708 70.913 1.00 38.28 557 ALA A CA 1
ATOM 3880 C C . ALA A 1 557 ? 36.899 -14.300 69.591 1.00 38.28 557 ALA A C 1
ATOM 3882 O O . ALA A 1 557 ? 35.687 -14.402 69.459 1.00 38.28 557 ALA A O 1
ATOM 3883 N N . ILE A 1 558 ? 37.706 -13.904 68.600 1.00 44.59 558 ILE A N 1
ATOM 3884 C CA . ILE A 1 558 ? 37.313 -13.668 67.192 1.00 44.59 558 ILE A CA 1
ATOM 3885 C C . ILE A 1 558 ? 36.820 -12.233 66.855 1.00 44.59 558 ILE A C 1
ATOM 3887 O O . ILE A 1 558 ? 36.028 -12.030 65.943 1.00 44.59 558 ILE A O 1
ATOM 3891 N N . GLY A 1 559 ? 37.339 -11.195 67.529 1.00 41.06 559 GLY A N 1
ATOM 3892 C CA . GLY A 1 559 ? 37.093 -9.781 67.154 1.00 41.06 559 GLY A CA 1
ATOM 3893 C C . GLY A 1 559 ? 38.323 -8.863 67.082 1.00 41.06 559 GLY A C 1
ATOM 3894 O O . GLY A 1 559 ? 38.211 -7.728 66.629 1.00 41.06 559 GLY A O 1
ATOM 3895 N N . ALA A 1 560 ? 39.504 -9.333 67.495 1.00 39.91 560 ALA A N 1
ATOM 3896 C CA . ALA A 1 560 ? 40.716 -8.511 67.618 1.00 39.91 560 ALA A CA 1
ATOM 3897 C C . ALA A 1 560 ? 41.641 -8.527 66.379 1.00 39.91 560 ALA A C 1
ATOM 3899 O O . ALA A 1 560 ? 42.740 -7.984 66.430 1.00 39.91 560 ALA A O 1
ATOM 3900 N N 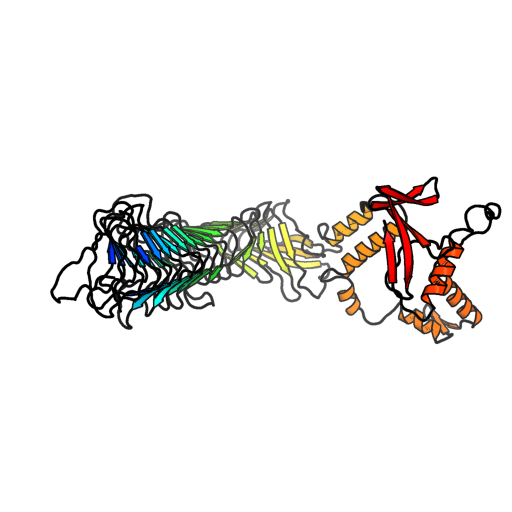. SER A 1 561 ? 41.221 -9.139 65.267 1.00 44.62 561 SER A N 1
ATOM 3901 C CA . SER A 1 561 ? 42.075 -9.331 64.078 1.00 44.62 561 SER A CA 1
ATOM 3902 C C . SER A 1 561 ? 41.639 -8.517 62.852 1.00 44.62 561 SER A C 1
ATOM 3904 O O . SER A 1 561 ? 42.396 -8.419 61.897 1.00 44.62 561 SER A O 1
ATOM 3906 N N . SER A 1 562 ? 40.435 -7.932 62.850 1.00 44.09 562 SER A N 1
ATOM 3907 C CA . SER A 1 562 ? 39.896 -7.174 61.704 1.00 44.09 562 SER A CA 1
ATOM 3908 C C . SER A 1 562 ? 39.816 -5.661 61.944 1.00 44.09 562 SER A C 1
ATOM 3910 O O . SER A 1 562 ? 39.816 -4.886 60.989 1.00 44.09 562 SER A O 1
ATOM 3912 N N . THR A 1 563 ? 39.806 -5.212 63.200 1.00 46.34 563 THR A N 1
ATOM 3913 C CA . THR A 1 563 ? 39.723 -3.790 63.581 1.00 46.34 563 THR A CA 1
ATOM 3914 C C . THR A 1 563 ? 41.076 -3.079 63.573 1.00 46.34 563 THR A C 1
ATOM 3916 O O . THR A 1 563 ? 41.130 -1.890 63.266 1.00 46.34 563 THR A O 1
ATOM 3919 N N . THR A 1 564 ? 42.185 -3.786 63.785 1.00 47.50 564 THR A N 1
ATOM 3920 C CA . THR A 1 564 ? 43.544 -3.241 63.617 1.00 47.50 564 THR A CA 1
ATOM 3921 C C . THR A 1 564 ? 43.884 -3.019 62.146 1.00 47.50 564 THR A C 1
ATOM 3923 O O . THR A 1 564 ? 44.340 -1.941 61.787 1.00 47.50 564 THR A O 1
ATOM 3926 N N . THR A 1 565 ? 43.557 -3.953 61.250 1.00 49.72 565 THR A N 1
ATOM 3927 C CA . THR A 1 565 ? 43.829 -3.806 59.809 1.00 49.72 565 THR A CA 1
ATOM 3928 C C . THR A 1 565 ? 43.012 -2.680 59.165 1.00 49.72 565 THR A C 1
ATOM 3930 O O . THR A 1 565 ? 43.516 -1.962 58.305 1.00 49.72 565 THR A O 1
ATOM 3933 N N . VAL A 1 566 ? 41.761 -2.474 59.591 1.00 50.59 566 VAL A N 1
ATOM 3934 C CA . VAL A 1 566 ? 40.925 -1.357 59.113 1.00 50.59 566 VAL A CA 1
ATOM 3935 C C . VAL A 1 566 ? 41.391 -0.018 59.701 1.00 50.59 566 VAL A C 1
ATOM 3937 O O . VAL A 1 566 ? 41.412 0.979 58.981 1.00 50.59 566 VAL A O 1
ATOM 3940 N N . SER A 1 567 ? 41.855 0.007 60.956 1.00 46.44 567 SER A N 1
ATOM 3941 C CA . SER A 1 567 ? 42.425 1.210 61.581 1.00 46.44 567 SER A CA 1
ATOM 3942 C C . SER A 1 567 ? 43.750 1.641 60.934 1.00 46.44 567 SER A C 1
ATOM 3944 O O . SER A 1 567 ? 43.952 2.832 60.703 1.00 46.44 567 SER A O 1
ATOM 3946 N N . THR A 1 568 ? 44.627 0.700 60.564 1.00 49.91 568 THR A N 1
ATOM 3947 C CA . THR A 1 568 ? 45.889 1.000 59.857 1.00 49.91 568 THR A CA 1
ATOM 3948 C C . THR A 1 568 ? 45.638 1.467 58.415 1.00 49.91 568 THR A C 1
ATOM 3950 O O . THR A 1 568 ? 46.297 2.390 57.938 1.00 49.91 568 THR A O 1
ATOM 3953 N N . ARG A 1 569 ? 44.617 0.915 57.739 1.00 52.88 569 ARG A N 1
ATOM 3954 C CA . ARG A 1 569 ? 44.167 1.348 56.398 1.00 52.88 569 ARG A CA 1
ATOM 3955 C C . ARG A 1 569 ? 43.588 2.766 56.395 1.00 52.88 569 ARG A C 1
ATOM 3957 O O . ARG A 1 569 ? 43.880 3.545 55.493 1.00 52.88 569 ARG A O 1
ATOM 3964 N N . LEU A 1 570 ? 42.814 3.124 57.421 1.00 51.00 570 LEU A N 1
ATOM 3965 C CA . LEU A 1 570 ? 42.235 4.465 57.556 1.00 51.00 570 LEU A CA 1
ATOM 3966 C C . LEU A 1 570 ? 43.285 5.524 57.948 1.00 51.00 570 LEU A C 1
ATOM 3968 O O . LEU A 1 570 ? 43.141 6.687 57.575 1.00 51.00 570 LEU A O 1
ATOM 3972 N N . ALA A 1 571 ? 44.343 5.128 58.666 1.00 51.25 571 ALA A N 1
ATOM 3973 C CA . ALA A 1 571 ? 45.479 5.990 58.999 1.00 51.25 571 ALA A CA 1
ATOM 3974 C C . ALA A 1 571 ? 46.390 6.254 57.784 1.00 51.25 571 ALA A C 1
ATOM 3976 O O . ALA A 1 571 ? 46.798 7.392 57.565 1.00 51.25 571 ALA A O 1
ATOM 3977 N N . SER A 1 572 ? 46.634 5.239 56.946 1.00 49.78 572 SER A N 1
ATOM 3978 C CA . SER A 1 572 ? 47.381 5.367 55.684 1.00 49.78 572 SER A CA 1
ATOM 3979 C C . SER A 1 572 ? 46.657 6.247 54.652 1.00 49.78 572 SER A C 1
ATOM 3981 O O . SER A 1 572 ? 47.301 7.055 53.992 1.00 49.78 572 SER A O 1
ATOM 3983 N N . MET A 1 573 ? 45.320 6.191 54.577 1.00 49.06 573 MET A N 1
ATOM 3984 C CA . MET A 1 573 ? 44.517 7.051 53.688 1.00 49.06 573 MET A CA 1
ATOM 3985 C C . MET A 1 573 ? 44.459 8.533 54.103 1.00 49.06 573 MET A C 1
ATOM 3987 O O . MET A 1 573 ? 43.945 9.354 53.345 1.00 49.06 573 MET A O 1
ATOM 3991 N N . ARG A 1 574 ? 44.942 8.891 55.300 1.00 55.53 574 ARG A N 1
ATOM 3992 C CA . ARG A 1 574 ? 44.997 10.283 55.784 1.00 55.53 574 ARG A CA 1
ATOM 3993 C C . ARG A 1 574 ? 46.410 10.884 55.756 1.00 55.53 574 ARG A C 1
ATOM 3995 O O . ARG A 1 574 ? 46.551 12.061 56.074 1.00 55.53 574 ARG A O 1
ATOM 4002 N N . GLY A 1 575 ? 47.433 10.110 55.381 1.00 52.72 575 GLY A N 1
ATOM 4003 C CA . GLY A 1 575 ? 48.801 10.595 55.177 1.00 52.72 575 GLY A CA 1
ATOM 4004 C C . GLY A 1 575 ? 48.991 11.171 53.771 1.00 52.72 575 GLY A C 1
ATOM 4005 O O . GLY A 1 575 ? 48.467 10.636 52.802 1.00 52.72 575 GLY A O 1
ATOM 4006 N N . THR A 1 576 ? 49.730 12.270 53.662 1.00 51.19 576 THR A N 1
ATOM 4007 C CA . THR A 1 576 ? 49.876 13.141 52.479 1.00 51.19 576 THR A CA 1
ATOM 4008 C C . THR A 1 576 ? 50.603 12.562 51.256 1.00 51.19 576 THR A C 1
ATOM 4010 O O . THR A 1 576 ? 50.893 13.326 50.343 1.00 51.19 576 THR A O 1
ATOM 4013 N N . ASP A 1 577 ? 50.828 11.250 51.167 1.00 49.28 577 ASP A N 1
ATOM 4014 C CA . ASP A 1 577 ? 51.494 10.630 50.015 1.00 49.28 577 ASP A CA 1
ATOM 4015 C C . ASP A 1 577 ? 50.564 9.637 49.310 1.00 49.28 577 ASP A C 1
ATOM 4017 O O . ASP A 1 577 ? 50.306 8.524 49.770 1.00 49.28 577 ASP A O 1
ATOM 4021 N N . SER A 1 578 ? 50.041 10.055 48.158 1.00 46.47 578 SER A N 1
ATOM 4022 C CA . SER A 1 578 ? 49.221 9.234 47.273 1.00 46.47 578 SER A CA 1
ATOM 4023 C C . SER A 1 578 ? 50.017 8.038 46.734 1.00 46.47 578 SER A C 1
ATOM 4025 O O . SER A 1 578 ? 50.822 8.200 45.815 1.00 46.47 578 SER A O 1
ATOM 4027 N N . GLN A 1 579 ? 49.771 6.831 47.246 1.00 43.44 579 GLN A N 1
ATOM 4028 C CA . GLN A 1 579 ? 50.263 5.594 46.632 1.00 43.44 579 GLN A CA 1
ATOM 4029 C C . GLN A 1 579 ? 49.134 4.858 45.905 1.00 43.44 579 GLN A C 1
ATOM 4031 O O . GLN A 1 579 ? 48.036 4.660 46.425 1.00 43.44 579 GLN A O 1
ATOM 4036 N N . THR A 1 580 ? 49.411 4.498 44.653 1.00 42.59 580 THR A N 1
ATOM 4037 C CA . THR A 1 580 ? 48.518 3.778 43.745 1.00 42.59 580 THR A CA 1
ATOM 4038 C C . THR A 1 580 ? 48.756 2.271 43.880 1.00 42.59 580 THR A C 1
ATOM 4040 O O . THR A 1 580 ? 49.893 1.819 43.826 1.00 42.59 580 THR A O 1
ATOM 4043 N N . GLY A 1 581 ? 47.677 1.492 44.033 1.00 45.34 581 GLY A N 1
ATOM 4044 C CA . GLY A 1 581 ? 47.698 0.021 43.987 1.00 45.34 581 GLY A CA 1
ATOM 4045 C C . GLY A 1 581 ? 47.679 -0.663 45.358 1.00 45.34 581 GLY A C 1
ATOM 4046 O O . GLY A 1 581 ? 48.711 -0.866 45.982 1.00 45.34 581 GLY A O 1
ATOM 4047 N N . MET A 1 582 ? 46.491 -1.066 45.821 1.00 45.06 582 MET A N 1
ATOM 4048 C CA . MET A 1 582 ? 46.325 -1.862 47.043 1.00 45.06 582 MET A CA 1
ATOM 4049 C C . MET A 1 582 ? 46.512 -3.359 46.740 1.00 45.06 582 MET A C 1
ATOM 4051 O O . MET A 1 582 ? 45.575 -4.005 46.272 1.00 45.06 582 MET A O 1
ATOM 4055 N N . ALA A 1 583 ? 47.685 -3.922 47.036 1.00 48.28 583 ALA A N 1
ATOM 4056 C CA . ALA A 1 583 ? 47.873 -5.369 47.185 1.00 48.28 583 ALA A CA 1
ATOM 4057 C C . ALA A 1 583 ? 47.798 -5.741 48.677 1.00 48.28 583 ALA A C 1
ATOM 4059 O O . ALA A 1 583 ? 48.312 -5.024 49.534 1.00 48.28 583 ALA A O 1
ATOM 4060 N N . ALA A 1 584 ? 47.104 -6.830 49.014 1.00 47.69 584 ALA A N 1
ATOM 4061 C CA . ALA A 1 584 ? 46.946 -7.285 50.393 1.00 47.69 584 ALA A CA 1
ATOM 4062 C C . ALA A 1 584 ? 48.192 -8.065 50.854 1.00 47.69 584 ALA A C 1
ATOM 4064 O O . ALA A 1 584 ? 48.281 -9.269 50.623 1.00 47.69 584 ALA A O 1
ATOM 4065 N N . GLY A 1 585 ? 49.129 -7.386 51.516 1.00 50.56 585 GLY A N 1
ATOM 4066 C CA . GLY A 1 585 ? 50.254 -7.996 52.232 1.00 50.56 585 GLY A CA 1
ATOM 4067 C C . GLY A 1 585 ? 50.420 -7.382 53.623 1.00 50.56 585 GLY A C 1
ATOM 4068 O O . GLY A 1 585 ? 50.037 -6.230 53.835 1.00 50.56 585 GLY A O 1
ATOM 4069 N N . ASP A 1 586 ? 50.935 -8.163 54.571 1.00 53.16 586 ASP A N 1
ATOM 4070 C CA . ASP A 1 586 ? 51.353 -7.696 55.900 1.00 53.16 586 ASP A CA 1
ATOM 4071 C C . ASP A 1 586 ? 52.890 -7.703 55.956 1.00 53.16 586 ASP A C 1
ATOM 4073 O O . ASP A 1 586 ? 53.528 -8.593 55.386 1.00 53.16 586 ASP A O 1
ATOM 4077 N N . MET A 1 587 ? 53.490 -6.703 56.607 1.00 49.81 587 MET A N 1
ATOM 4078 C CA . MET A 1 587 ? 54.947 -6.540 56.687 1.00 49.81 587 MET A CA 1
ATOM 4079 C C . MET A 1 587 ? 55.529 -7.591 57.636 1.00 49.81 587 MET A C 1
ATOM 4081 O O . MET A 1 587 ? 55.576 -7.398 58.854 1.00 49.81 587 MET A O 1
ATOM 4085 N N . VAL A 1 588 ? 56.031 -8.701 57.098 1.00 53.56 588 VAL A N 1
ATOM 4086 C CA . VAL A 1 588 ? 56.695 -9.732 57.905 1.00 53.56 588 VAL A CA 1
ATOM 4087 C C . VAL A 1 588 ? 58.173 -9.366 58.064 1.00 53.56 588 VAL A C 1
ATOM 4089 O O . VAL A 1 588 ? 59.030 -9.937 57.412 1.00 53.56 588 VAL A O 1
ATOM 4092 N N . GLY A 1 589 ? 58.455 -8.363 58.905 1.00 53.19 589 GLY A N 1
ATOM 4093 C CA . GLY A 1 589 ? 59.769 -7.992 59.463 1.00 53.19 589 GLY A CA 1
ATOM 4094 C C . GLY A 1 589 ? 61.039 -8.243 58.619 1.00 53.19 589 GLY A C 1
ATOM 4095 O O . GLY A 1 589 ? 61.471 -9.380 58.468 1.00 53.19 589 GLY A O 1
ATOM 4096 N N . ARG A 1 590 ? 61.754 -7.148 58.283 1.00 52.19 590 ARG A N 1
ATOM 4097 C CA . ARG A 1 590 ? 63.020 -7.033 57.497 1.00 52.19 590 ARG A CA 1
ATOM 4098 C C . ARG A 1 590 ? 62.870 -6.690 56.002 1.00 52.19 590 ARG A C 1
ATOM 4100 O O . ARG A 1 590 ? 63.668 -7.138 55.188 1.00 52.19 590 ARG A O 1
ATOM 4107 N N . GLY A 1 591 ? 61.909 -5.832 55.651 1.00 63.06 591 GLY A N 1
ATOM 4108 C CA . GLY A 1 591 ? 61.842 -5.200 54.320 1.00 63.06 591 GLY A CA 1
ATOM 4109 C C . GLY A 1 591 ? 61.420 -6.129 53.176 1.00 63.06 591 GLY A C 1
ATOM 4110 O O . GLY A 1 591 ? 61.612 -5.777 52.012 1.00 63.06 591 GLY A O 1
ATOM 4111 N N . ILE A 1 592 ? 60.868 -7.299 53.505 1.00 67.06 592 ILE A N 1
ATOM 4112 C CA . ILE A 1 592 ? 60.222 -8.216 52.567 1.00 67.06 592 ILE A CA 1
ATOM 4113 C C . ILE A 1 592 ? 58.740 -8.255 52.935 1.00 67.06 592 ILE A C 1
ATOM 4115 O O . ILE A 1 592 ? 58.391 -8.582 54.071 1.00 67.06 592 ILE A O 1
ATOM 4119 N N . ASP A 1 593 ? 57.893 -7.932 51.969 1.00 69.25 593 ASP A N 1
ATOM 4120 C CA . ASP A 1 593 ? 56.446 -7.979 52.082 1.00 69.25 593 ASP A CA 1
ATOM 4121 C C . ASP A 1 593 ? 55.958 -9.245 51.392 1.00 69.25 593 ASP A C 1
ATOM 4123 O O . ASP A 1 593 ? 56.345 -9.553 50.268 1.00 69.25 593 ASP A O 1
ATOM 4127 N N . MET A 1 594 ? 55.145 -10.028 52.096 1.00 72.25 594 MET A N 1
ATOM 4128 C CA . MET A 1 594 ? 54.520 -11.217 51.530 1.00 72.25 594 MET A CA 1
ATOM 4129 C C . MET A 1 594 ? 53.040 -10.945 51.327 1.00 72.25 594 MET A C 1
ATOM 4131 O O . MET A 1 594 ? 52.357 -10.428 52.213 1.00 72.25 594 MET A O 1
ATOM 4135 N N . TRP A 1 595 ? 52.530 -11.332 50.166 1.00 70.75 595 TRP A N 1
ATOM 4136 C CA . TRP A 1 595 ? 51.127 -11.182 49.816 1.00 70.75 595 TRP A CA 1
ATOM 4137 C C . TRP A 1 595 ? 50.609 -12.463 49.174 1.00 70.75 595 TRP A C 1
ATOM 4139 O O . TRP A 1 595 ? 51.347 -13.216 48.546 1.00 70.75 595 TRP A O 1
ATOM 4149 N N . ALA A 1 596 ? 49.320 -12.734 49.344 1.00 70.88 596 ALA A N 1
ATOM 4150 C CA . ALA A 1 596 ? 48.679 -13.871 48.704 1.00 70.88 596 ALA A CA 1
ATOM 4151 C C . ALA A 1 596 ? 47.364 -13.433 48.069 1.00 70.88 596 ALA A C 1
ATOM 4153 O O . ALA A 1 596 ? 46.558 -12.748 48.701 1.00 70.88 596 ALA A O 1
ATOM 4154 N N . GLN A 1 597 ? 47.145 -13.826 46.815 1.00 71.38 597 GLN A N 1
ATOM 4155 C CA . GLN A 1 597 ? 45.979 -13.423 46.041 1.00 71.38 597 GLN A CA 1
ATOM 4156 C C . GLN A 1 597 ? 45.301 -14.640 45.403 1.00 71.38 597 GLN A C 1
ATOM 4158 O O . GLN A 1 597 ? 45.923 -15.350 44.612 1.00 71.38 597 GLN A O 1
ATOM 4163 N N . PRO A 1 598 ? 44.021 -14.909 45.709 1.00 71.06 598 PRO A N 1
ATOM 4164 C CA . PRO A 1 598 ? 43.272 -15.933 45.000 1.00 71.06 598 PRO A CA 1
ATOM 4165 C C . PRO A 1 598 ? 42.873 -15.452 43.595 1.00 71.06 598 PRO A C 1
ATOM 4167 O O . PRO A 1 598 ? 42.460 -14.305 43.425 1.00 71.06 598 PRO A O 1
ATOM 4170 N N . TYR A 1 599 ? 42.958 -16.331 42.591 1.00 64.81 599 TYR A N 1
ATOM 4171 C CA . TYR A 1 599 ? 42.683 -15.975 41.187 1.00 64.81 599 TYR A CA 1
ATOM 4172 C C . TYR A 1 599 ? 41.194 -15.885 40.850 1.00 64.81 599 TYR A C 1
ATOM 4174 O O . TYR A 1 599 ? 40.795 -15.092 39.999 1.00 64.81 599 TYR A O 1
ATOM 4182 N N . LEU A 1 600 ? 40.366 -16.698 41.501 1.00 55.53 600 LEU A N 1
ATOM 4183 C CA . LEU A 1 600 ? 38.924 -16.703 41.296 1.00 55.53 600 LEU A CA 1
ATOM 4184 C C . LEU A 1 600 ? 38.252 -16.880 42.650 1.00 55.53 600 LEU A C 1
ATOM 4186 O O . LEU A 1 600 ? 38.354 -17.956 43.233 1.00 55.53 600 LEU A O 1
ATOM 4190 N N . SER A 1 601 ? 37.578 -15.851 43.155 1.00 58.00 601 SER A N 1
ATOM 4191 C CA . SER A 1 601 ? 36.729 -15.961 44.339 1.00 58.00 601 SER A CA 1
ATOM 4192 C C . SER A 1 601 ? 35.285 -15.655 43.971 1.00 58.00 601 SER A C 1
ATOM 4194 O O . SER A 1 601 ? 34.964 -14.604 43.418 1.00 58.00 601 SER A O 1
ATOM 4196 N N . THR A 1 602 ? 34.392 -16.595 44.264 1.00 64.94 602 THR A N 1
ATOM 4197 C CA . THR A 1 602 ? 32.950 -16.360 44.200 1.00 64.94 602 THR A CA 1
ATOM 4198 C C . THR A 1 602 ? 32.420 -16.238 45.612 1.00 64.94 602 THR A C 1
ATOM 4200 O O . THR A 1 602 ? 32.524 -17.177 46.401 1.00 64.94 602 THR A O 1
ATOM 4203 N N . PHE A 1 603 ? 31.849 -15.077 45.922 1.00 64.75 603 PHE A N 1
ATOM 4204 C CA . PHE A 1 603 ? 31.212 -14.817 47.204 1.00 64.75 603 PHE A CA 1
ATOM 4205 C C . PHE A 1 603 ? 29.705 -14.986 47.051 1.00 64.75 603 PHE A C 1
ATOM 4207 O O . PHE A 1 603 ? 29.078 -14.318 46.230 1.00 64.75 603 PHE A O 1
ATOM 4214 N N . LYS A 1 604 ? 29.117 -15.874 47.848 1.00 62.22 604 LYS A N 1
ATOM 4215 C CA . LYS A 1 604 ? 27.666 -15.996 47.987 1.00 62.22 604 LYS A CA 1
ATOM 4216 C C . LYS A 1 604 ? 27.282 -15.564 49.392 1.00 62.22 604 LYS A C 1
ATOM 4218 O O . LYS A 1 604 ? 27.757 -16.134 50.372 1.00 62.22 604 LYS A O 1
ATOM 4223 N N . GLN A 1 605 ? 26.454 -14.531 49.485 1.00 63.84 605 GLN A N 1
ATOM 4224 C CA . GLN A 1 605 ? 25.899 -14.091 50.758 1.00 63.84 605 GLN A CA 1
ATOM 4225 C C . GLN A 1 605 ? 24.736 -15.008 51.132 1.00 63.84 605 GLN A C 1
ATOM 4227 O O . GLN A 1 605 ? 23.850 -15.251 50.314 1.00 63.84 605 GLN A O 1
ATOM 4232 N N . GLY A 1 606 ? 24.750 -15.534 52.350 1.00 68.50 606 GLY A N 1
ATOM 4233 C CA . GLY A 1 606 ? 23.728 -16.456 52.822 1.00 68.50 606 GLY A CA 1
ATOM 4234 C C . GLY A 1 606 ? 23.729 -16.583 54.338 1.00 68.50 606 GLY A C 1
ATOM 4235 O O . GLY A 1 606 ? 24.664 -16.166 55.021 1.00 68.50 606 GLY A O 1
ATOM 4236 N N . LEU A 1 607 ? 22.659 -17.164 54.868 1.00 64.62 607 LEU A N 1
ATOM 4237 C CA . LEU A 1 607 ? 22.589 -17.552 56.271 1.00 64.62 607 LEU A CA 1
ATOM 4238 C C . LEU A 1 607 ? 23.393 -18.838 56.444 1.00 64.62 607 LEU A C 1
ATOM 4240 O O . LEU A 1 607 ? 23.024 -19.875 55.893 1.00 64.62 607 LEU A O 1
ATOM 4244 N N . LYS A 1 608 ? 24.486 -18.771 57.203 1.00 55.94 608 LYS A N 1
ATOM 4245 C CA . LYS A 1 608 ? 25.203 -19.962 57.654 1.00 55.94 608 LYS A CA 1
ATOM 4246 C C . LYS A 1 608 ? 24.894 -20.134 59.131 1.00 55.94 608 LYS A C 1
ATOM 4248 O O . LYS A 1 608 ? 25.170 -19.239 59.923 1.00 55.94 608 LYS A O 1
ATOM 4253 N N . ASP A 1 609 ? 24.231 -21.237 59.461 1.00 62.19 609 ASP A N 1
ATOM 4254 C CA . ASP A 1 609 ? 23.805 -21.569 60.825 1.00 62.19 609 ASP A CA 1
ATOM 4255 C C . ASP A 1 609 ? 22.994 -20.447 61.505 1.00 62.19 609 ASP A C 1
ATOM 4257 O O . ASP A 1 609 ? 23.142 -20.158 62.688 1.00 62.19 609 ASP A O 1
ATOM 4261 N N . GLY A 1 610 ? 22.125 -19.789 60.729 1.00 59.28 610 GLY A N 1
ATOM 4262 C CA . GLY A 1 610 ? 21.205 -18.761 61.228 1.00 59.28 610 GLY A CA 1
ATOM 4263 C C . GLY A 1 610 ? 21.799 -17.357 61.376 1.00 59.28 610 GLY A C 1
ATOM 4264 O O . GLY A 1 610 ? 21.069 -16.445 61.755 1.00 59.28 610 GLY A O 1
ATOM 4265 N N . VAL A 1 611 ? 23.074 -17.145 61.027 1.00 54.88 611 VAL A N 1
ATOM 4266 C CA . VAL A 1 611 ? 23.709 -15.818 61.024 1.00 54.88 611 VAL A CA 1
ATOM 4267 C C . VAL A 1 611 ? 24.073 -15.416 59.596 1.00 54.88 611 VAL A C 1
ATOM 4269 O O . VAL A 1 611 ? 24.604 -16.213 58.820 1.00 54.88 611 VAL A O 1
ATOM 4272 N N . SER A 1 612 ? 23.756 -14.174 59.224 1.00 60.72 612 SER A N 1
ATOM 4273 C CA . SER A 1 612 ? 24.092 -13.628 57.907 1.00 60.72 612 SER A CA 1
ATOM 4274 C C . SER A 1 612 ? 25.608 -13.567 57.730 1.00 60.72 612 SER A C 1
ATOM 4276 O O . SER A 1 612 ? 26.294 -12.842 58.449 1.00 60.72 612 SER A O 1
ATOM 4278 N N . GLY A 1 613 ? 26.125 -14.309 56.753 1.00 71.12 613 GLY A N 1
ATOM 4279 C CA . GLY A 1 613 ? 27.545 -14.368 56.429 1.00 71.12 613 GLY A CA 1
ATOM 4280 C C . GLY A 1 613 ? 27.795 -14.466 54.926 1.00 71.12 613 GLY A C 1
ATOM 4281 O O . GLY A 1 613 ? 26.875 -14.483 54.107 1.00 71.12 613 GLY A O 1
ATOM 4282 N N . PHE A 1 614 ? 29.071 -14.523 54.556 1.00 65.06 614 PHE A N 1
ATOM 4283 C CA . PHE A 1 614 ? 29.497 -14.755 53.179 1.00 65.06 614 PHE A CA 1
ATOM 4284 C C . PHE A 1 614 ? 30.221 -16.094 53.101 1.00 65.06 614 PHE A C 1
ATOM 4286 O O . PHE A 1 614 ? 31.145 -16.353 53.872 1.00 65.06 614 PHE A O 1
ATOM 4293 N N . GLN A 1 615 ? 29.818 -16.938 52.156 1.00 64.12 615 GLN A N 1
ATOM 4294 C CA . GLN A 1 615 ? 30.590 -18.104 51.759 1.00 64.12 615 GLN A CA 1
ATOM 4295 C C . GLN A 1 615 ? 31.471 -17.700 50.580 1.00 64.12 615 GLN A C 1
ATOM 4297 O O . GLN A 1 615 ? 30.970 -17.309 49.524 1.00 64.12 615 GLN A O 1
ATOM 4302 N N . ALA A 1 616 ? 32.782 -17.733 50.794 1.00 67.62 616 ALA A N 1
ATOM 4303 C CA . ALA A 1 616 ? 33.779 -17.433 49.781 1.00 67.62 616 ALA A CA 1
ATOM 4304 C C . ALA A 1 616 ? 34.387 -18.746 49.288 1.00 67.62 616 ALA A C 1
ATOM 4306 O O . ALA A 1 616 ? 35.117 -19.395 50.034 1.00 67.62 616 ALA A O 1
ATOM 4307 N N . ASP A 1 617 ? 34.099 -19.123 48.046 1.00 73.00 617 ASP A N 1
ATOM 4308 C CA . ASP A 1 617 ? 34.800 -20.221 47.381 1.00 73.00 617 ASP A CA 1
ATOM 4309 C C . ASP A 1 617 ? 35.902 -19.621 46.510 1.00 73.00 617 ASP A C 1
ATOM 4311 O O . ASP A 1 617 ? 35.610 -18.946 45.518 1.00 73.00 617 ASP A O 1
ATOM 4315 N N . SER A 1 618 ? 37.164 -19.839 46.886 1.00 70.00 618 SER A N 1
ATOM 4316 C CA . SER A 1 618 ? 38.324 -19.436 46.092 1.00 70.00 618 SER A CA 1
ATOM 4317 C C . SER A 1 618 ? 38.965 -20.631 45.383 1.00 70.00 618 SER A C 1
ATOM 4319 O O . SER A 1 618 ? 39.132 -21.706 45.958 1.00 70.00 618 SER A O 1
ATOM 4321 N N . ARG A 1 619 ? 39.324 -20.462 44.105 1.00 60.72 619 ARG A N 1
ATOM 4322 C CA . ARG A 1 619 ? 40.076 -21.447 43.318 1.00 60.72 619 ARG A CA 1
ATOM 4323 C C . ARG A 1 619 ? 41.368 -20.826 42.802 1.00 60.72 619 ARG A C 1
ATOM 4325 O O . ARG A 1 619 ? 41.341 -19.831 42.082 1.00 60.72 619 ARG A O 1
ATOM 4332 N N . GLY A 1 620 ? 42.483 -21.460 43.161 1.00 68.69 620 GLY A N 1
ATOM 4333 C CA . GLY A 1 620 ? 43.833 -20.979 42.875 1.00 68.69 620 GLY A CA 1
ATOM 4334 C C . GLY A 1 620 ? 44.276 -19.896 43.857 1.00 68.69 620 GLY A C 1
ATOM 4335 O O . GLY A 1 620 ? 43.486 -19.035 44.239 1.00 68.69 620 GLY A O 1
ATOM 4336 N N . LEU A 1 621 ? 45.541 -19.960 44.262 1.00 76.06 621 LEU A N 1
ATOM 4337 C CA . LEU A 1 621 ? 46.185 -19.018 45.169 1.00 76.06 621 LEU A CA 1
ATOM 4338 C C . LEU A 1 621 ? 47.581 -18.721 44.627 1.00 76.06 621 LEU A C 1
ATOM 4340 O O . LEU A 1 621 ? 48.370 -19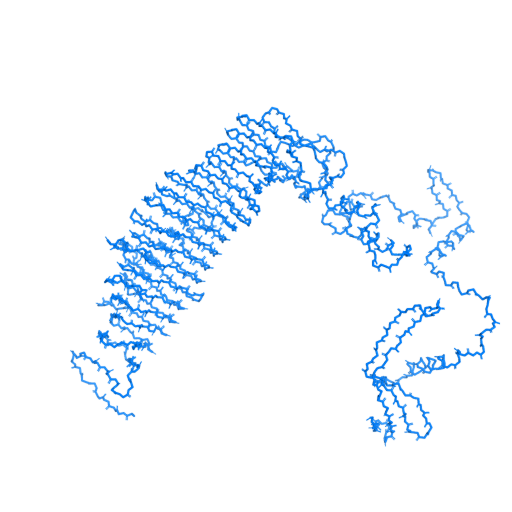.648 44.453 1.00 76.06 621 LEU A O 1
ATOM 4344 N N . THR A 1 622 ? 47.872 -17.452 44.373 1.00 73.75 622 THR A N 1
ATOM 4345 C CA . THR A 1 622 ? 49.237 -16.958 44.166 1.00 73.75 622 THR A CA 1
ATOM 4346 C C . THR A 1 622 ? 49.777 -16.482 45.493 1.00 73.75 622 THR A C 1
ATOM 4348 O O . THR A 1 622 ? 49.038 -15.861 46.258 1.00 73.75 622 THR A O 1
ATOM 4351 N N . ILE A 1 623 ? 51.051 -16.736 45.758 1.00 73.25 623 ILE A N 1
ATOM 4352 C CA . ILE A 1 623 ? 51.746 -16.193 46.920 1.00 73.25 623 ILE A CA 1
ATOM 4353 C C . ILE A 1 623 ? 52.994 -15.514 46.386 1.00 73.25 623 ILE A C 1
ATOM 4355 O O . ILE A 1 623 ? 53.849 -16.179 45.813 1.00 73.25 623 ILE A O 1
ATOM 4359 N N . GLY A 1 624 ? 53.079 -14.205 46.578 1.00 76.81 624 GLY A N 1
ATOM 4360 C CA . GLY A 1 624 ? 54.236 -13.419 46.202 1.00 76.81 624 GLY A CA 1
ATOM 4361 C C . GLY A 1 624 ? 54.979 -12.874 47.406 1.00 76.81 624 GLY A C 1
ATOM 4362 O O . GLY A 1 624 ? 54.426 -12.723 48.498 1.00 76.81 624 GLY A O 1
ATOM 4363 N N . ALA A 1 625 ? 56.252 -12.581 47.185 1.00 78.50 625 ALA A N 1
ATOM 4364 C CA . ALA A 1 625 ? 57.075 -11.816 48.100 1.00 78.50 625 ALA A CA 1
ATOM 4365 C C . ALA A 1 625 ? 57.801 -10.721 47.317 1.00 78.50 625 ALA A C 1
ATOM 4367 O O . ALA A 1 625 ? 58.422 -10.999 46.288 1.00 78.50 625 ALA A O 1
ATOM 4368 N N . ASP A 1 626 ? 57.732 -9.484 47.791 1.00 74.31 626 ASP A N 1
ATOM 4369 C CA . ASP A 1 626 ? 58.435 -8.339 47.225 1.00 74.31 626 ASP A CA 1
ATOM 4370 C C . ASP A 1 626 ? 59.318 -7.651 48.265 1.00 74.31 626 ASP A C 1
ATOM 4372 O O . ASP A 1 626 ? 59.050 -7.678 49.460 1.00 74.31 626 ASP A O 1
ATOM 4376 N N . THR A 1 627 ? 60.420 -7.056 47.818 1.00 75.44 627 THR A N 1
ATOM 4377 C CA . THR A 1 627 ? 61.327 -6.296 48.680 1.00 75.44 627 THR A CA 1
ATOM 4378 C C . THR A 1 627 ? 61.594 -4.917 48.095 1.00 75.44 627 THR A C 1
ATOM 4380 O O . THR A 1 627 ? 61.598 -4.727 46.875 1.00 75.44 627 THR A O 1
ATOM 4383 N N . VAL A 1 628 ? 61.797 -3.936 48.974 1.00 75.44 628 VAL A N 1
ATOM 4384 C CA . VAL A 1 628 ? 62.167 -2.571 48.588 1.00 75.44 628 VAL A CA 1
ATOM 4385 C C . VAL A 1 628 ? 63.652 -2.553 48.246 1.00 75.44 628 VAL A C 1
ATOM 4387 O O . VAL A 1 628 ? 64.494 -2.790 49.108 1.00 75.44 628 VAL A O 1
ATOM 4390 N N . VAL A 1 629 ? 63.978 -2.264 46.988 1.00 78.81 629 VAL A N 1
ATOM 4391 C CA . VAL A 1 629 ? 65.368 -2.184 46.506 1.00 78.81 629 VAL A CA 1
ATOM 4392 C C . VAL A 1 629 ? 65.852 -0.730 46.441 1.00 78.81 629 VAL A C 1
ATOM 4394 O O . VAL A 1 629 ? 67.050 -0.476 46.523 1.00 78.81 629 VAL A O 1
ATOM 4397 N N . ALA A 1 630 ? 64.924 0.227 46.329 1.00 79.50 630 ALA A N 1
ATOM 4398 C CA . ALA A 1 630 ? 65.149 1.667 46.474 1.00 79.50 630 ALA A CA 1
ATOM 4399 C C . ALA A 1 630 ? 63.849 2.365 46.920 1.00 79.50 630 ALA A C 1
ATOM 4401 O O . ALA A 1 630 ? 62.774 1.779 46.793 1.00 79.50 630 ALA A O 1
ATOM 4402 N N . ASP A 1 631 ? 63.924 3.622 47.373 1.00 70.44 631 ASP A N 1
ATOM 4403 C CA . ASP A 1 631 ? 62.790 4.385 47.940 1.00 70.44 631 ASP A CA 1
ATOM 4404 C C . ASP A 1 631 ? 61.542 4.456 47.035 1.00 70.44 631 ASP A C 1
ATOM 4406 O O . ASP A 1 631 ? 60.432 4.678 47.512 1.00 70.44 631 ASP A O 1
ATOM 4410 N N . ASN A 1 632 ? 61.702 4.230 45.730 1.00 66.62 632 ASN A N 1
ATOM 4411 C CA . ASN A 1 632 ? 60.625 4.196 44.741 1.00 66.62 632 ASN A CA 1
ATOM 4412 C C . ASN A 1 632 ? 60.569 2.899 43.909 1.00 66.62 632 ASN A C 1
ATOM 4414 O O . ASN A 1 632 ? 59.822 2.846 42.931 1.00 66.62 632 ASN A O 1
ATOM 4418 N N . LEU A 1 633 ? 61.349 1.869 44.253 1.00 61.06 633 LEU A N 1
ATOM 4419 C CA . LEU A 1 633 ? 61.421 0.623 43.489 1.00 61.06 633 LEU A CA 1
ATOM 4420 C C . LEU A 1 633 ? 61.305 -0.600 44.398 1.00 61.06 633 LEU A C 1
ATOM 4422 O O . LEU A 1 633 ? 62.178 -0.879 45.223 1.00 61.06 633 LEU A O 1
ATOM 4426 N N . ARG A 1 634 ? 60.247 -1.379 44.167 1.00 73.62 634 ARG A N 1
ATOM 4427 C CA . ARG A 1 634 ? 60.044 -2.711 44.740 1.00 73.62 634 ARG A CA 1
ATOM 4428 C C . ARG A 1 634 ? 60.169 -3.761 43.652 1.00 73.62 634 ARG A C 1
ATOM 4430 O O . ARG A 1 634 ? 59.649 -3.583 42.552 1.00 73.62 634 ARG A O 1
ATOM 4437 N N . VAL A 1 635 ? 60.857 -4.850 43.968 1.00 68.19 635 VAL A N 1
ATOM 4438 C CA . VAL A 1 635 ? 60.990 -6.005 43.078 1.00 68.19 635 VAL A CA 1
ATOM 4439 C C . VAL A 1 635 ? 60.536 -7.234 43.846 1.00 68.19 635 VAL A C 1
ATOM 4441 O O . VAL A 1 635 ? 60.939 -7.437 44.990 1.00 68.19 635 VAL A O 1
ATOM 4444 N N . GLY A 1 636 ? 59.685 -8.045 43.223 1.00 76.19 636 GLY A N 1
ATOM 4445 C CA . GLY A 1 636 ? 59.124 -9.236 43.846 1.00 76.19 636 GLY A CA 1
ATOM 4446 C C . GLY A 1 636 ? 58.908 -10.374 42.867 1.00 76.19 636 GLY A C 1
ATOM 4447 O O . GLY A 1 636 ? 58.968 -10.190 41.650 1.00 76.19 636 GLY A O 1
ATOM 4448 N N . LEU A 1 637 ? 58.670 -11.553 43.429 1.00 68.44 637 LEU A N 1
ATOM 4449 C CA . LEU A 1 637 ? 58.384 -12.790 42.712 1.00 68.44 637 LEU A CA 1
ATOM 4450 C C . LEU A 1 637 ? 57.053 -13.348 43.231 1.00 68.44 637 LEU A C 1
ATOM 4452 O O . LEU A 1 637 ? 56.804 -13.263 44.434 1.00 68.44 637 LEU A O 1
ATOM 4456 N N . ALA A 1 638 ? 56.201 -13.862 42.342 1.00 72.50 638 ALA A N 1
ATOM 4457 C CA . ALA A 1 638 ? 54.849 -14.343 42.648 1.00 72.50 638 ALA A CA 1
ATOM 4458 C C . ALA A 1 638 ? 54.556 -15.698 42.005 1.00 72.50 638 ALA A C 1
ATOM 4460 O O . ALA A 1 638 ? 55.126 -15.954 40.917 1.00 72.50 638 ALA A O 1
#

Sequence (638 aa):
MQNFAAFAAGGTFMLINRRRRQQAVLLATTSVFAFSAVFSGVGSAYAQVRSVTPVATVRTTTNVAANQTIVGTADKPVAIELIGGGAVENRGTIRGFANSSAIVVTGVASAATKIDNYGTIEASKAPGNTARDVAAIYLASRADIINRPTGVIRGTGGADGIIVATDVANGNVGGSTITNEGLISSDSGNAISVYGPMRSITNSGTIISQTGTAIYLGANGSISEGITNSGTIQGGPNDGSGKAIDASLSSASLTVSNSGTIVGQVLFGSGNDQLRLLGGSITGNVSGGAGTNTVNAVSGTSTLNGNISGFSAFTIASGAKVNQRGSIAATTVTNSGTLDVGSATRTVTGNYVQTSTGTLAVTITDAAAGSLSVSGTASVDGKVAPNTASRTTTVAPGTSFTVLQSTGTLTVASTAGIDSTNTIEKFALSQSGNQLRITRESGIAPDAPVQKAIDLIKNGTISTGGSTSVASTTVALERALTSIVNLPGGLPQRITTVGSARPLGQILSIFQSSTVNIGGTSVQLSQNQVNDIVTQFVREITPDFSISATGASVTNAIGASSTTTVSTRLASMRGTDSQTGMAAGDMVGRGIDMWAQPYLSTFKQGLKDGVSGFQADSRGLTIGADTVVADNLRVGLA

pLDDT: mean 77.21, std 22.86, range [27.08, 98.88]

Secondary structure (DSSP, 8-state):
--PPPP--S--------TT-TTEEEE---SS-------B-S-TTPEEEE-S-EE-S-EEESS-EEESSEEE-BTTB--SEEEESS-EEEESSEEEPPTTB-SEEEESS--TT-EEEESSEEEEE--TT---TT-EEEEESS--EEEE-TT-EEEEETT-EEEEE-----S--S--EEEEESSEEEESSS-SEEE-SEEEEEEESSEEEESSS-SEEE-TT-EETT-EEESSEEEESSTTTTSEEEE-TT--S--EEEESSEEESEEE--SS--EEEESS-EE-S-EE--SSS-EEEE-SSEEEE-S-EEEEEEEEE-TT-EEEE-S-EEEEEEEESSEEE-TTSEEEEEEEEEE-TT-EEEEEB-SS-B-EEEESS-EEE-SEEEEE-TT-SSPPPTT-EEEEEEESS-EEE-TT-EE--TT-SEEEEEEEETTEEEEEEEEEE-TTSHHHHHHHHHHTT----SS---HHHHHHHHHHHHHHHHHSTT-HHHHHTTS-S--SHHHHHHHTT-SEEEETTEEEEPPHHHHHHHHHHHHHHHS---------TTS-SSSSTTTHHHHHHHHHHTTSS--------EEE-SSSEEEEEEEEEEEEEEEEETTEEEEEEEEEEEEEEEEEEEETTEEEEE-

Foldseek 3Di:
DDDDDDDDDDDQDDPDPPPDLEEDEDDDPDEDDEHADEDPDRDHYEYEDDDDYAYQEPEYQEEYEAQEEFQHDPVRQARYEHEPHYEYAHNYEFEGHEQAASYEYYYEADPHAEYHFLYEQEYEYAAPDPDQQYESYEYLHAYEYAAAANGEQEYENQHESYEANHPPVDDDQAGHEAHENHEQEYARHESYEFAADHAEYEDPYEQEYAAAESYEYAQRGEHNNAYEDPEEQEYHDQQQDGHSAYQQNYQYEHEYEDQEEYRHEHEAYQYAYEYEYAHYEHREEYANHHDAYEYEDDEYEYEYQYEYYNHQEYEYADHGEYADNAEYEHQEYEFLHEYEQEFDEHEYEHEYEYAQNGEYEWEDEPVGIAAYEYAEEYEAQHEYEYADLRYPDDDDAFDKDFRYAYPYFYHYDPNYFYDDQRDQWAWGWDDDTRTIMIGTHPGGHCNYPLNVLVVCVVVVVPCLPDDPDVVSVVVSVVVSLVVQQPPSVHPVSVVVVDDDDDDVVQVVVLVPAQWHQDPNDTDRHDPVRSVVVVVVVVVVVDDDPDPDPPPVPPPPPDDPPPVVVVVVVVVVVPDPDDDDDDFDWDDPPDFKTKGKDFPDWDWDFDQDVNDTDIDIDTDHMDIKIWGDPDPPDIDIDD